Protein AF-A0A7K4HA09-F1 (afdb_monomer_lite)

Sequence (618 aa):
SGEPSKIVGQTLIKTTDENTTASISAIEPFSRKGKTFHKIEFYIGNTENSSSVVGNFEITPNTKLIESVSVGSSILTVDSTLSFPQSGTLVSGNNTISYTGKSINQFFGCTGISDTISTASNIRSDDTYFSYEDGDTSKKVELILLGVIQDLVEENEDFKVDENDIITVKNLGDKIKNRNSNWKEIFANSFIYNTSARYEIVDNNTTKLGSTIDRSSLKIGDKVEILERGSENIVFSNDTTYIQTINESQNSLELGNRPTLDPSKEYDIRRKLNKTKSSGSDFGSSSVLSDILNVYADKDDYAYVASNSLPSEVILDEDDEKIINYRLDIETSIKKVSIASTNNLVDFFEDVYNTIEFNPSIPFLTGDKIYYLPQDEPLVGLQTGNYYVKVTSTNKFKLYTTPSLLNSDSNVTFQVPNSGIGTHTFILNSQIKTDLGIQKLLRKFPLEKNIENGSGTLTIPGTTGMLINGVEINNYKSKDAIYYGPIEKVNILSGGENFDVINPPLVEVSTGAGITAKIQPVISGGFEKVYVDSQDYNIGEITSINISGGNGSGAVIEPVIIEKPREVLFNADEFSNGGGVSETTDQIIFLTDHNFVNGQEVIYSPLGNNPIEIGTVS

Radius of gyration: 42.12 Å; chains: 1; bounding box: 70×139×101 Å

pLDDT: mean 84.69, std 10.48, range [46.38, 97.5]

Foldseek 3Di:
DADPQQCAQWKKAWPVHRQQIFGWHDWDWDDDPRDIDIDTDTDQDDDPPGGRGGDDDDFWDKWFFAAKDAAPDFKTFTPFCVPPDQWAWKDWPPFIWTFNGDFGGMTGRIDRRPHIGHGRTMITHPRWMWTARNNPPVRIHIGGGHDDDDDDDDPDPPPDDDPPDDDDDPDPADDQDCPPPALVNVVQLLFAEFDFDKFWQPDPVQSATPDQDGNNAADAFFFKFKAFPPDPHTQDFPDTKTFHDADRVRNGTDIDRDHDDDPVTTIMMITDGFAAAEDAPLEHGDPHGWFWHDWHDPDLWKIKTWGQQGFGAWDADPVRHTPDDRHDHRHDYFQKDKDADPVQFDPDDPQKGFKGFAPPFHPDAQQFKKFKDAPPDDFAQDDGGIWGWDDPDRGMIGTHPDSLCSVVVPTTMTGADPVGNHMMMITRPVRPHSYDGTPSGTDMDTSDDDPPDDPVDPDDFFWDAADSRGNTDGDPDDPDDDDDDDDPDDDDPDDDDDADPVHGDADWDDDDPDDTDGDDDDDDDDDDDDDDDDDPDDDPDDPDDDDDDDDDDDDDDDDDDDDDDDDFDFFPDDVVVVGQQDPPVRGGHGPDPSPDDPPDDDDDDPVPDDDDDDDDDD

Structure (mmCIF, N/CA/C/O backbone):
data_AF-A0A7K4HA09-F1
#
_entry.id   AF-A0A7K4HA09-F1
#
loop_
_atom_site.group_PDB
_atom_site.id
_atom_site.type_symbol
_atom_site.label_atom_id
_atom_site.label_alt_id
_atom_site.label_comp_id
_atom_site.label_asym_id
_atom_site.label_entity_id
_atom_site.label_seq_id
_atom_site.pdbx_PDB_ins_code
_atom_site.Cartn_x
_atom_site.Cartn_y
_atom_site.Cartn_z
_atom_site.occupancy
_atom_site.B_iso_or_equiv
_atom_site.auth_seq_id
_atom_site.auth_comp_id
_atom_site.auth_asym_id
_atom_site.auth_atom_id
_atom_site.pdbx_PDB_model_num
ATOM 1 N N . SER A 1 1 ? -34.950 -15.894 10.399 1.00 67.25 1 SER A N 1
ATOM 2 C CA . SER A 1 1 ? -33.716 -16.558 9.966 1.00 67.25 1 SER A CA 1
ATOM 3 C C . SER A 1 1 ? -32.566 -15.789 10.562 1.00 67.25 1 SER A C 1
ATOM 5 O O . SER A 1 1 ? -32.578 -14.567 10.444 1.00 67.25 1 SER A O 1
ATOM 7 N N . GLY A 1 2 ? -31.639 -16.467 11.223 1.00 82.69 2 GLY A N 1
ATOM 8 C CA . GLY A 1 2 ? -30.508 -15.867 11.923 1.00 82.69 2 GLY A CA 1
ATOM 9 C C . GLY A 1 2 ? -30.401 -16.239 13.402 1.00 82.69 2 GLY A C 1
ATOM 10 O O . GLY A 1 2 ? -29.603 -15.612 14.085 1.00 82.69 2 GLY A O 1
ATOM 11 N N . GLU A 1 3 ? -31.178 -17.205 13.907 1.00 89.50 3 GLU A N 1
ATOM 12 C CA . GLU A 1 3 ? -31.099 -17.644 15.308 1.00 89.50 3 GLU A CA 1
ATOM 13 C C . GLU A 1 3 ? -29.914 -18.604 15.522 1.00 89.50 3 GLU A C 1
ATOM 15 O O . GLU A 1 3 ? -29.981 -19.757 15.080 1.00 89.50 3 GLU A O 1
ATOM 20 N N . PRO A 1 4 ? -28.836 -18.198 16.227 1.00 89.00 4 PRO A N 1
ATOM 21 C CA . PRO A 1 4 ? -27.639 -19.031 16.357 1.00 89.00 4 PRO A CA 1
ATOM 22 C C . PRO A 1 4 ? -27.871 -20.295 17.188 1.00 89.00 4 PRO A C 1
ATOM 24 O O . PRO A 1 4 ? -27.165 -21.274 17.024 1.00 89.00 4 PRO A O 1
ATOM 27 N N . SER A 1 5 ? -28.865 -20.335 18.074 1.00 90.75 5 SER A N 1
ATOM 28 C CA . SER A 1 5 ? -29.154 -21.540 18.867 1.00 90.75 5 SER A CA 1
ATOM 29 C C . SER A 1 5 ? -29.740 -22.691 18.038 1.00 90.75 5 SER A C 1
ATOM 31 O O . SER A 1 5 ? -29.653 -23.844 18.453 1.00 90.75 5 SER A O 1
ATOM 33 N N . LYS A 1 6 ? -30.309 -22.403 16.860 1.00 94.19 6 LYS A N 1
ATOM 34 C CA . LYS A 1 6 ? -30.987 -23.389 15.999 1.00 94.19 6 LYS A CA 1
ATOM 35 C C . LYS A 1 6 ? -30.081 -24.090 14.994 1.00 94.19 6 LYS A C 1
ATOM 37 O O . LYS A 1 6 ? -30.544 -24.936 14.237 1.00 94.19 6 LYS A O 1
ATOM 42 N N . ILE A 1 7 ? -28.802 -23.736 14.957 1.00 94.44 7 ILE A N 1
ATOM 43 C CA . ILE A 1 7 ? -27.813 -24.413 14.105 1.00 94.44 7 ILE A CA 1
ATOM 44 C C . ILE A 1 7 ? -27.017 -25.472 14.886 1.00 94.44 7 ILE A C 1
ATOM 46 O O . ILE A 1 7 ? -26.109 -26.095 14.346 1.00 94.44 7 ILE A O 1
ATOM 50 N N . VAL A 1 8 ? -27.359 -25.712 16.158 1.00 94.69 8 VAL A N 1
ATOM 51 C CA . VAL A 1 8 ? -26.795 -26.818 16.945 1.00 94.69 8 VAL A CA 1
ATOM 52 C C . VAL A 1 8 ? -27.194 -28.156 16.315 1.00 94.69 8 VAL A C 1
ATOM 54 O O . VAL A 1 8 ? -28.345 -28.361 15.934 1.00 94.69 8 VAL A O 1
ATOM 57 N N . GLY A 1 9 ? -26.231 -29.070 16.182 1.00 91.69 9 GLY A N 1
ATOM 58 C CA . GLY A 1 9 ? -26.404 -30.348 15.489 1.00 91.69 9 GLY A CA 1
ATOM 59 C C . GLY A 1 9 ? -26.361 -30.252 13.960 1.00 91.69 9 GLY A C 1
ATOM 60 O O . GLY A 1 9 ? -26.488 -31.279 13.297 1.00 91.69 9 GLY A O 1
ATOM 61 N N . GLN A 1 10 ? -26.178 -29.053 13.398 1.00 94.62 10 GLN A N 1
ATOM 62 C CA . GLN A 1 10 ? -26.082 -28.820 11.955 1.00 94.62 10 GLN A CA 1
ATOM 63 C C . GLN A 1 10 ? -24.623 -28.690 11.505 1.00 94.62 10 GLN A C 1
ATOM 65 O O . GLN A 1 10 ? -23.700 -28.582 12.318 1.00 94.62 10 GLN A O 1
ATOM 70 N N . THR A 1 11 ? -24.411 -28.694 10.190 1.00 94.00 11 THR A N 1
ATOM 71 C CA . THR A 1 11 ? -23.091 -28.486 9.587 1.00 94.00 11 THR A CA 1
ATOM 72 C C . THR A 1 11 ? -22.842 -26.999 9.363 1.00 94.00 11 THR A C 1
ATOM 74 O O . THR A 1 11 ? -23.670 -26.295 8.782 1.00 94.00 11 THR A O 1
ATOM 77 N N . LEU A 1 12 ? -21.693 -26.522 9.826 1.00 94.81 12 LEU A N 1
ATOM 78 C CA . LEU A 1 12 ? -21.117 -25.242 9.451 1.00 94.81 12 LEU A CA 1
ATOM 79 C C . LEU A 1 12 ? -20.324 -25.417 8.157 1.00 94.81 12 LEU A C 1
ATOM 81 O O . LEU A 1 12 ? -19.524 -26.344 8.066 1.00 94.81 12 LEU A O 1
ATOM 85 N N . ILE A 1 13 ? -20.526 -24.529 7.186 1.00 95.06 13 ILE A N 1
ATOM 86 C CA . ILE A 1 13 ? -19.907 -24.586 5.856 1.00 95.06 13 ILE A CA 1
ATOM 87 C C . ILE A 1 13 ? -19.252 -23.234 5.563 1.00 95.06 13 ILE A C 1
ATOM 89 O O . ILE A 1 13 ? -19.845 -22.190 5.849 1.00 95.06 13 ILE A O 1
ATOM 93 N N . LYS A 1 14 ? -18.036 -23.220 5.007 1.00 94.56 14 LYS A N 1
ATOM 94 C CA . LYS A 1 14 ? -17.391 -21.977 4.551 1.00 94.56 14 LYS A CA 1
ATOM 95 C C . LYS A 1 14 ? -18.027 -21.503 3.241 1.00 94.56 14 LYS A C 1
ATOM 97 O O . LYS A 1 14 ? -18.166 -22.268 2.296 1.00 94.56 14 LYS A O 1
ATOM 102 N N . THR A 1 15 ? -18.391 -20.223 3.164 1.00 91.69 15 THR A N 1
ATOM 103 C CA . THR A 1 15 ? -19.094 -19.638 2.006 1.00 91.69 15 THR A CA 1
ATOM 104 C C . THR A 1 15 ? -18.277 -19.713 0.713 1.00 91.69 15 THR A C 1
ATOM 106 O O . THR A 1 15 ? -18.847 -19.872 -0.361 1.00 91.69 15 THR A O 1
ATOM 109 N N . THR A 1 16 ? -16.953 -19.598 0.805 1.00 88.12 16 THR A N 1
ATOM 110 C CA . THR A 1 16 ? -16.033 -19.582 -0.345 1.00 88.12 16 THR A CA 1
ATOM 111 C C . THR A 1 16 ? -15.414 -20.948 -0.661 1.00 88.12 16 THR A C 1
ATOM 113 O O . THR A 1 16 ? -14.780 -21.095 -1.703 1.00 88.12 16 THR A O 1
ATOM 116 N N . ASP A 1 17 ? -15.608 -21.951 0.203 1.00 90.19 17 ASP A N 1
ATOM 117 C CA . ASP A 1 17 ? -15.135 -23.326 0.015 1.00 90.19 17 ASP A CA 1
ATOM 118 C C . ASP A 1 17 ? -16.072 -24.318 0.717 1.00 90.19 17 ASP A C 1
ATOM 120 O O . ASP A 1 17 ? -15.955 -24.573 1.916 1.00 90.19 17 ASP A O 1
ATOM 124 N N . GLU A 1 18 ? -16.982 -24.918 -0.048 1.00 88.94 18 GLU A N 1
ATOM 125 C CA . GLU A 1 18 ? -17.972 -25.862 0.483 1.00 88.94 18 GLU A CA 1
ATOM 126 C C . GLU A 1 18 ? -17.358 -27.171 1.016 1.00 88.94 18 GLU A C 1
ATOM 128 O O . GLU A 1 18 ? -18.055 -27.937 1.680 1.00 88.94 18 GLU A O 1
ATOM 133 N N . ASN A 1 19 ? -16.064 -27.435 0.782 1.00 92.12 19 ASN A N 1
ATOM 134 C CA . ASN A 1 19 ? -15.376 -28.592 1.366 1.00 92.12 19 ASN A CA 1
ATOM 135 C C . ASN A 1 19 ? -14.941 -28.345 2.816 1.00 92.12 19 ASN A C 1
ATOM 137 O O . ASN A 1 19 ? -14.732 -29.304 3.565 1.00 92.12 19 ASN A O 1
ATOM 141 N N . THR A 1 20 ? -14.810 -27.080 3.227 1.00 94.00 20 THR A N 1
ATOM 142 C CA . THR A 1 20 ? -14.505 -26.727 4.614 1.00 94.00 20 THR A CA 1
ATOM 143 C C . THR A 1 20 ? -15.787 -26.798 5.438 1.00 94.00 20 THR A C 1
ATOM 145 O O . THR A 1 20 ? -16.659 -25.927 5.347 1.00 94.00 20 THR A O 1
ATOM 148 N N . THR A 1 21 ? -15.909 -27.859 6.238 1.00 94.19 21 THR A N 1
ATOM 149 C CA . THR A 1 21 ? -17.130 -28.196 6.974 1.00 94.19 21 THR A CA 1
ATOM 150 C C . THR A 1 21 ? -16.849 -28.705 8.384 1.00 94.19 21 THR A C 1
ATOM 152 O O . THR A 1 21 ? -15.809 -29.301 8.655 1.00 94.19 21 THR A O 1
ATOM 155 N N . ALA A 1 22 ? -17.772 -28.447 9.310 1.00 94.00 22 ALA A N 1
ATOM 156 C CA . ALA A 1 22 ? -17.703 -28.958 10.677 1.00 94.00 22 ALA A CA 1
ATOM 157 C C . ALA A 1 22 ? -19.099 -29.149 11.271 1.00 94.00 22 ALA A C 1
ATOM 159 O O . ALA A 1 22 ? -19.976 -28.306 11.089 1.00 94.00 22 ALA A O 1
ATOM 160 N N . SER A 1 23 ? -19.307 -30.227 12.023 1.00 93.38 23 SER A N 1
ATOM 161 C CA . SER A 1 23 ? -20.550 -30.433 12.776 1.00 93.38 23 SER A CA 1
ATOM 162 C C . SER A 1 23 ? -20.550 -29.614 14.068 1.00 93.38 23 SER A C 1
ATOM 164 O O . SER A 1 23 ? -19.616 -29.707 14.865 1.00 93.38 23 SER A O 1
ATOM 166 N N . ILE A 1 24 ? -21.609 -28.839 14.303 1.00 94.19 24 ILE A N 1
ATOM 167 C CA . ILE A 1 24 ? -21.760 -27.983 15.487 1.00 94.19 24 ILE A CA 1
ATOM 168 C C . ILE A 1 24 ? -22.308 -28.813 16.655 1.00 94.19 24 ILE A C 1
ATOM 170 O O . ILE A 1 24 ? -23.424 -29.327 16.574 1.00 94.19 24 ILE A O 1
ATOM 174 N N . SER A 1 25 ? -21.562 -28.921 17.758 1.00 93.44 25 SER A N 1
ATOM 175 C CA . SER A 1 25 ? -22.002 -29.637 18.967 1.00 93.44 25 SER A CA 1
ATOM 176 C C . SER A 1 25 ? -22.767 -28.744 19.939 1.00 93.44 25 SER A C 1
ATOM 178 O O . SER A 1 25 ? -23.769 -29.176 20.507 1.00 93.44 25 SER A O 1
ATOM 180 N N . ALA A 1 26 ? -22.305 -27.510 20.136 1.00 93.69 26 ALA A N 1
ATOM 181 C CA . ALA A 1 26 ? -22.894 -26.568 21.076 1.00 93.69 26 ALA A CA 1
ATOM 182 C C . ALA A 1 26 ? -22.633 -25.122 20.654 1.00 93.69 26 ALA A C 1
ATOM 184 O O . ALA A 1 26 ? -21.658 -24.815 19.963 1.00 93.69 26 ALA A O 1
ATOM 185 N N . ILE A 1 27 ? -23.525 -24.231 21.088 1.00 93.56 27 ILE A N 1
ATOM 186 C CA . ILE A 1 27 ? -23.383 -22.787 20.927 1.00 93.56 27 ILE A CA 1
ATOM 187 C C . ILE A 1 27 ? -23.669 -22.120 22.264 1.00 93.56 27 ILE A C 1
ATOM 189 O O . ILE A 1 27 ? -24.773 -22.227 22.797 1.00 93.56 27 ILE A O 1
ATOM 193 N N . GLU A 1 28 ? -22.677 -21.401 22.778 1.00 93.00 28 GLU A N 1
ATOM 194 C CA . GLU A 1 28 ? -22.757 -20.710 24.061 1.00 93.00 28 GLU A CA 1
ATOM 195 C C . GLU A 1 28 ? -22.722 -19.190 23.848 1.00 93.00 28 GLU A C 1
ATOM 197 O O . GLU A 1 28 ? -21.713 -18.653 23.371 1.00 93.00 28 GLU A O 1
ATOM 202 N N . PRO A 1 29 ? -23.803 -18.459 24.175 1.00 91.94 29 PRO A N 1
ATOM 203 C CA . PRO A 1 29 ? -23.793 -17.009 24.115 1.00 91.94 29 PRO A CA 1
ATOM 204 C C . PRO A 1 29 ? -23.042 -16.427 25.315 1.00 91.94 29 PRO A C 1
ATOM 206 O O . PRO A 1 29 ? -23.261 -16.814 26.462 1.00 91.94 29 PRO A O 1
ATOM 209 N N . PHE A 1 30 ? -22.215 -15.417 25.072 1.00 89.06 30 PHE A N 1
ATOM 210 C CA . PHE A 1 30 ? -21.625 -14.594 26.123 1.00 89.06 30 PHE A CA 1
ATOM 211 C C . PHE A 1 30 ? -21.695 -13.117 25.744 1.00 89.06 30 PHE A C 1
ATOM 213 O O . PHE A 1 30 ? -21.687 -12.750 24.572 1.00 89.06 30 PHE A O 1
ATOM 220 N N . SER A 1 31 ? -21.777 -12.238 26.741 1.00 88.25 31 SER A N 1
ATOM 221 C CA . SER A 1 31 ? -21.888 -10.796 26.517 1.00 88.25 31 SER A CA 1
ATOM 222 C C . SER A 1 31 ? -20.637 -10.065 26.978 1.00 88.25 31 SER A C 1
ATOM 224 O O . SER A 1 31 ? -20.155 -10.268 28.089 1.00 88.25 31 SER A O 1
ATOM 226 N N . ARG A 1 32 ? -20.124 -9.159 26.143 1.00 81.75 32 ARG A N 1
ATOM 227 C CA . ARG A 1 32 ? -18.988 -8.295 26.476 1.00 81.75 32 ARG A CA 1
ATOM 228 C C . ARG A 1 32 ? -19.240 -6.879 25.973 1.00 81.75 32 ARG A C 1
ATOM 230 O O . ARG A 1 32 ? -19.510 -6.677 24.793 1.00 81.75 32 ARG A O 1
ATOM 237 N N . LYS A 1 33 ? -19.136 -5.889 26.871 1.00 81.69 33 LYS A N 1
ATOM 238 C CA . LYS A 1 33 ? -19.369 -4.457 26.575 1.00 81.69 33 LYS A CA 1
ATOM 239 C C . LYS A 1 33 ? -20.692 -4.201 25.824 1.00 81.69 33 LYS A C 1
ATOM 241 O O . LYS A 1 33 ? -20.720 -3.464 24.844 1.00 81.69 33 LYS A O 1
ATOM 246 N N . GLY A 1 34 ? -21.772 -4.860 26.251 1.00 84.94 34 GLY A N 1
ATOM 247 C CA . GLY A 1 34 ? -23.102 -4.707 25.646 1.00 84.94 34 GLY A CA 1
ATOM 248 C C . GLY A 1 34 ? -23.282 -5.368 24.273 1.00 84.94 34 GLY A C 1
ATOM 249 O O . GLY A 1 34 ? -24.315 -5.163 23.645 1.00 84.94 34 GLY A O 1
ATOM 250 N N . LYS A 1 35 ? -22.309 -6.157 23.795 1.00 87.12 35 LYS A N 1
ATOM 251 C CA . LYS A 1 35 ? -22.435 -6.984 22.586 1.00 87.12 35 LYS A CA 1
ATOM 252 C C . LYS A 1 35 ? -22.493 -8.458 22.955 1.00 87.12 35 LYS A C 1
ATOM 254 O O . LYS A 1 35 ? -21.737 -8.895 23.822 1.00 87.12 35 LYS A O 1
ATOM 259 N N . THR A 1 36 ? -23.350 -9.204 22.267 1.00 90.69 36 THR A N 1
ATOM 260 C CA . THR A 1 36 ? -23.454 -10.660 22.409 1.00 90.69 36 THR A CA 1
ATOM 261 C C . THR A 1 36 ? -22.567 -11.332 21.371 1.00 90.69 36 THR A C 1
ATOM 263 O O . THR A 1 36 ? -22.604 -10.986 20.191 1.00 90.69 36 THR A O 1
ATOM 266 N N . PHE A 1 37 ? -21.771 -12.284 21.826 1.00 91.38 37 PHE A N 1
ATOM 267 C CA . PHE A 1 37 ? -20.904 -13.141 21.038 1.00 91.38 37 PHE A CA 1
ATOM 268 C C . PHE A 1 37 ? -21.308 -14.593 21.282 1.00 91.38 37 PHE A C 1
ATOM 270 O O . PHE A 1 37 ? -21.946 -14.898 22.287 1.00 91.38 37 PHE A O 1
ATOM 277 N N . HIS A 1 38 ? -20.928 -15.482 20.371 1.00 92.19 38 HIS A N 1
ATOM 278 C CA . HIS A 1 38 ? -21.256 -16.899 20.458 1.00 92.19 38 HIS A CA 1
ATOM 279 C C . HIS A 1 38 ? -19.973 -17.710 20.338 1.00 92.19 38 HIS A C 1
ATOM 281 O O . HIS A 1 38 ? -19.227 -17.545 19.373 1.00 92.19 38 HIS A O 1
ATOM 287 N N . LYS A 1 39 ? -19.711 -18.567 21.324 1.00 91.75 39 LYS A N 1
ATOM 288 C CA . LYS A 1 39 ? -18.691 -19.608 21.229 1.00 91.75 39 LYS A CA 1
ATOM 289 C C . LYS A 1 39 ? -19.332 -20.805 20.536 1.00 91.75 39 LYS A C 1
ATOM 291 O O . LYS A 1 39 ? -20.371 -21.280 20.986 1.00 91.75 39 LYS A O 1
ATOM 296 N N . ILE A 1 40 ? -18.741 -21.241 19.429 1.00 90.88 40 ILE A N 1
ATOM 297 C CA . ILE A 1 40 ? -19.197 -22.407 18.671 1.00 90.88 40 ILE A CA 1
ATOM 298 C C . ILE A 1 40 ? -18.254 -23.554 19.001 1.00 90.88 40 ILE A C 1
ATOM 300 O O . ILE A 1 40 ? -17.040 -23.418 18.860 1.00 90.88 40 ILE A O 1
ATOM 304 N N . GLU A 1 41 ? -18.817 -24.666 19.447 1.00 91.19 41 GLU A N 1
ATOM 305 C CA . GLU A 1 41 ? -18.073 -25.893 19.686 1.00 91.19 41 GLU A CA 1
ATOM 306 C C . GLU A 1 41 ? -18.299 -26.853 18.523 1.00 91.19 41 GLU A C 1
ATOM 308 O O . GLU A 1 41 ? -19.426 -27.032 18.048 1.00 91.19 41 GLU A O 1
ATOM 313 N N . PHE A 1 42 ? -17.209 -27.449 18.045 1.00 91.31 42 PHE A N 1
ATOM 314 C CA . PHE A 1 42 ? -17.268 -28.459 17.002 1.00 91.31 42 PHE A CA 1
ATOM 315 C C . PHE A 1 42 ? -17.243 -29.848 17.613 1.00 91.31 42 PHE A C 1
ATOM 317 O O . PHE A 1 42 ? -16.450 -30.156 18.504 1.00 91.31 42 PHE A O 1
ATOM 324 N N . TYR A 1 43 ? -18.091 -30.711 17.074 1.00 89.12 43 TYR A N 1
ATOM 325 C CA . TYR A 1 43 ? -17.960 -32.136 17.279 1.00 89.12 43 TYR A CA 1
ATOM 326 C C . TYR A 1 43 ? -16.760 -32.627 16.463 1.00 89.12 43 TYR A C 1
ATOM 328 O O . TYR A 1 43 ? -16.650 -32.303 15.279 1.00 89.12 43 TYR A O 1
ATOM 336 N N . ILE A 1 44 ? -15.858 -33.383 17.091 1.00 83.94 44 ILE A N 1
ATOM 337 C CA . ILE A 1 44 ? -14.657 -33.923 16.432 1.00 83.94 44 ILE A CA 1
ATOM 338 C C . ILE A 1 44 ? -14.858 -35.397 16.050 1.00 83.94 44 ILE A C 1
ATOM 340 O O . ILE A 1 44 ? -14.256 -35.846 15.092 1.00 83.94 44 ILE A O 1
ATOM 344 N N . GLY A 1 45 ? -15.751 -36.141 16.706 1.00 79.62 45 GLY A N 1
ATOM 345 C CA . GLY A 1 45 ? -15.963 -37.569 16.445 1.00 79.62 45 GLY A CA 1
ATOM 346 C C . GLY A 1 45 ? -15.748 -38.433 17.687 1.00 79.62 45 GLY A C 1
ATOM 347 O O . GLY A 1 45 ? -15.240 -37.969 18.703 1.00 79.62 45 GLY A O 1
ATOM 348 N N . ASN A 1 46 ? -16.149 -39.706 17.608 1.00 76.81 46 ASN A N 1
ATOM 349 C CA . ASN A 1 46 ? -16.026 -40.674 18.712 1.00 76.81 46 ASN A CA 1
ATOM 350 C C . ASN A 1 46 ? -14.763 -41.551 18.624 1.00 76.81 46 ASN A C 1
ATOM 352 O O . ASN A 1 46 ? -14.555 -42.406 19.483 1.00 76.81 46 ASN A O 1
ATOM 356 N N . THR A 1 47 ? -13.952 -41.400 17.573 1.00 71.62 47 THR A N 1
ATOM 357 C CA . THR A 1 47 ? -12.768 -42.232 17.319 1.00 71.62 47 THR A CA 1
ATOM 358 C C . THR A 1 47 ? -11.588 -41.376 16.883 1.00 71.62 47 THR A C 1
ATOM 360 O O . THR A 1 47 ? -11.771 -40.440 16.112 1.00 71.62 47 THR A O 1
ATOM 363 N N . GLU A 1 48 ? -10.376 -41.743 17.304 1.00 63.94 48 GLU A N 1
ATOM 364 C CA . GLU A 1 48 ? -9.145 -40.965 17.070 1.00 63.94 48 GLU A CA 1
ATOM 365 C C . GLU A 1 48 ? -8.787 -40.760 15.584 1.00 63.94 48 GLU A C 1
ATOM 367 O O . GLU A 1 48 ? -8.024 -39.859 15.256 1.00 63.94 48 GLU A O 1
ATOM 372 N N . ASN A 1 49 ? -9.374 -41.549 14.674 1.00 65.06 49 ASN A N 1
ATOM 373 C CA . ASN A 1 49 ? -9.038 -41.553 13.245 1.00 65.06 49 ASN A CA 1
ATOM 374 C C . ASN A 1 49 ? -10.091 -40.900 12.330 1.00 65.06 49 ASN A C 1
ATOM 376 O O . ASN A 1 49 ? -9.955 -40.971 11.110 1.00 65.06 49 ASN A O 1
ATOM 380 N N . SER A 1 50 ? -11.150 -40.291 12.872 1.00 65.25 50 SER A N 1
ATOM 381 C CA . SER A 1 50 ? -12.173 -39.617 12.060 1.00 65.25 50 SER A CA 1
ATOM 382 C C . SER A 1 50 ? -12.555 -38.281 12.686 1.00 65.25 50 SER A C 1
ATOM 384 O O . SER A 1 50 ? -13.289 -38.258 13.673 1.00 65.25 50 SER A O 1
ATOM 386 N N . SER A 1 51 ? -12.069 -37.188 12.095 1.00 78.56 51 SER A N 1
ATOM 387 C CA . SER A 1 51 ? -12.500 -35.832 12.434 1.00 78.56 51 SER A CA 1
ATOM 388 C C . SER A 1 51 ? -13.741 -35.464 11.622 1.00 78.56 51 SER A C 1
ATOM 390 O O . SER A 1 51 ? -13.718 -35.567 10.397 1.00 78.56 51 SER A O 1
ATOM 392 N N . SER A 1 52 ? -14.810 -34.999 12.270 1.00 80.94 52 SER A N 1
ATOM 393 C CA . SER A 1 52 ? -15.929 -34.333 11.576 1.00 80.94 52 SER A CA 1
ATOM 394 C C . SER A 1 52 ? -15.635 -32.882 11.190 1.00 80.94 52 SER A C 1
ATOM 396 O O . SER A 1 52 ? -16.469 -32.244 10.555 1.00 80.94 52 SER A O 1
ATOM 398 N N . VAL A 1 53 ? -14.465 -32.362 11.564 1.00 89.19 53 VAL A N 1
ATOM 399 C CA . VAL A 1 53 ? -13.931 -31.091 11.068 1.00 89.19 53 VAL A CA 1
ATOM 400 C C . VAL A 1 53 ? -13.056 -31.385 9.853 1.00 89.19 53 VAL A C 1
ATOM 402 O O . VAL A 1 53 ? -12.058 -32.101 9.969 1.00 89.19 53 VAL A O 1
ATOM 405 N N . VAL A 1 54 ? -13.438 -30.830 8.706 1.00 90.62 54 VAL A N 1
ATOM 406 C CA . VAL A 1 54 ? -12.751 -30.941 7.416 1.00 90.62 54 VAL A CA 1
ATOM 407 C C . VAL A 1 54 ? -12.390 -29.536 6.939 1.00 90.62 54 VAL A C 1
ATOM 409 O O . VAL A 1 54 ? -13.229 -28.639 6.962 1.00 90.62 54 VAL A O 1
ATOM 412 N N . GLY A 1 55 ? -11.148 -29.340 6.493 1.00 89.06 55 GLY A N 1
ATOM 413 C CA . GLY A 1 55 ? -10.643 -28.035 6.056 1.00 89.06 55 GLY A CA 1
ATOM 414 C C . GLY A 1 55 ? -10.171 -27.134 7.203 1.00 89.06 55 GLY A C 1
ATOM 415 O O . GLY A 1 55 ? -10.078 -27.560 8.355 1.00 89.06 55 GLY A O 1
ATOM 416 N N . ASN A 1 56 ? -9.845 -25.882 6.868 1.00 88.69 56 ASN A N 1
ATOM 417 C CA . ASN A 1 56 ? -9.292 -24.902 7.805 1.00 88.69 56 ASN A CA 1
ATOM 418 C C . ASN A 1 56 ? -10.291 -23.770 8.058 1.00 88.69 56 ASN A C 1
ATOM 420 O O . ASN A 1 56 ? -10.622 -22.993 7.159 1.00 88.69 56 ASN A O 1
ATOM 424 N N . PHE A 1 57 ? -10.731 -23.654 9.310 1.00 89.62 57 PHE A N 1
ATOM 425 C CA . PHE A 1 57 ? -11.549 -22.541 9.772 1.00 89.62 57 PHE A CA 1
ATOM 426 C C . PHE A 1 57 ? -10.646 -21.375 10.162 1.00 89.62 57 PHE A C 1
ATOM 428 O O . PHE A 1 57 ? -9.918 -21.425 11.150 1.00 89.62 57 PHE A O 1
ATOM 435 N N . GLU A 1 58 ? -10.704 -20.316 9.369 1.00 89.75 58 GLU A N 1
ATOM 436 C CA . GLU A 1 58 ? -9.934 -19.095 9.559 1.00 89.75 58 GLU A CA 1
ATOM 437 C C . GLU A 1 58 ? -10.833 -17.959 10.047 1.00 89.75 58 GLU A C 1
ATOM 439 O O . GLU A 1 58 ? -12.034 -17.910 9.753 1.00 89.75 58 GLU A O 1
ATOM 444 N N . ILE A 1 59 ? -10.237 -17.025 10.789 1.00 91.19 59 ILE A N 1
ATOM 445 C CA . ILE A 1 59 ? -10.918 -15.798 11.201 1.00 91.19 59 ILE A CA 1
ATOM 446 C C . ILE A 1 59 ? -11.387 -15.040 9.960 1.00 91.19 59 ILE A C 1
ATOM 448 O O . ILE A 1 59 ? -10.646 -14.932 8.989 1.00 91.19 59 ILE A O 1
ATOM 452 N N . THR A 1 60 ? -12.588 -14.471 10.000 1.00 94.00 60 THR A N 1
ATOM 453 C CA . THR A 1 60 ? -13.049 -13.556 8.958 1.00 94.00 60 THR A CA 1
ATOM 454 C C . THR A 1 60 ? -12.322 -12.224 9.156 1.00 94.00 60 THR A C 1
ATOM 456 O O . THR A 1 60 ? -12.573 -11.550 10.165 1.00 94.00 60 THR A O 1
ATOM 459 N N . PRO A 1 61 ? -11.433 -11.801 8.233 1.00 94.00 61 PRO A N 1
ATOM 460 C CA . PRO A 1 61 ? -10.730 -10.532 8.362 1.00 94.00 61 PRO A CA 1
ATOM 461 C C . PRO A 1 61 ? -11.724 -9.382 8.492 1.00 94.00 61 PRO A C 1
ATOM 463 O O . PRO A 1 61 ? -12.665 -9.263 7.706 1.00 94.00 61 PRO A O 1
ATOM 466 N N . ASN A 1 62 ? -11.526 -8.541 9.502 1.00 93.75 62 ASN A N 1
ATOM 467 C CA . ASN A 1 62 ? -12.399 -7.416 9.800 1.00 93.75 62 ASN A CA 1
ATOM 468 C C . ASN A 1 62 ? -11.568 -6.236 10.303 1.00 93.75 62 ASN A C 1
ATOM 470 O O . ASN A 1 62 ? -10.657 -6.401 11.112 1.00 93.75 62 ASN A O 1
ATOM 474 N N . THR A 1 63 ? -11.897 -5.044 9.829 1.00 95.38 63 THR A N 1
ATOM 475 C CA . THR A 1 63 ? -11.222 -3.792 10.167 1.00 95.38 63 THR A CA 1
ATOM 476 C C . THR A 1 63 ? -12.237 -2.657 10.245 1.00 95.38 63 THR A C 1
ATOM 478 O O . THR A 1 63 ? -13.415 -2.832 9.922 1.00 95.38 63 THR A O 1
ATOM 481 N N . LYS A 1 64 ? -11.810 -1.487 10.714 1.00 94.88 64 LYS A N 1
ATOM 482 C CA . LYS A 1 64 ? -12.667 -0.304 10.821 1.00 94.88 64 LYS A CA 1
ATOM 483 C C . LYS A 1 64 ? -12.252 0.752 9.822 1.00 94.88 64 LYS A C 1
ATOM 485 O O . LYS A 1 64 ? -11.066 0.965 9.599 1.00 94.88 64 LYS A O 1
ATOM 490 N N . LEU A 1 65 ? -13.245 1.418 9.246 1.00 95.81 65 LEU A N 1
ATOM 491 C CA . LEU A 1 65 ? -13.031 2.576 8.393 1.00 95.81 65 LEU A CA 1
ATOM 492 C C . LEU A 1 65 ? -12.654 3.804 9.240 1.00 95.81 65 LEU A C 1
ATOM 494 O O . LEU A 1 65 ? -13.373 4.130 10.186 1.00 95.81 65 LEU A O 1
ATOM 498 N N . ILE A 1 66 ? -11.564 4.490 8.888 1.00 93.38 66 ILE A N 1
ATOM 499 C CA . ILE A 1 66 ? -11.075 5.676 9.620 1.00 93.38 66 ILE A CA 1
ATOM 500 C C . ILE A 1 66 ? -11.714 6.970 9.097 1.00 93.38 66 ILE A C 1
ATOM 502 O O . ILE A 1 66 ? -11.999 7.880 9.870 1.00 93.38 66 ILE A O 1
ATOM 506 N N . GLU A 1 67 ? -11.953 7.057 7.790 1.00 91.06 67 GLU A N 1
ATOM 507 C CA . GLU A 1 67 ? -12.537 8.231 7.133 1.00 91.06 67 GLU A CA 1
ATOM 508 C C . GLU A 1 67 ? -13.757 7.806 6.317 1.00 91.06 67 GLU A C 1
ATOM 510 O O . GLU A 1 67 ? -13.711 6.774 5.652 1.00 91.06 67 GLU A O 1
ATOM 515 N N . SER A 1 68 ? -14.835 8.594 6.323 1.00 91.75 68 SER A N 1
ATOM 516 C CA . SER A 1 68 ? -16.020 8.302 5.511 1.00 91.75 68 SER A CA 1
ATOM 517 C C . SER A 1 68 ? -15.682 8.232 4.021 1.00 91.75 68 SER A C 1
ATOM 519 O O . SER A 1 68 ? -14.945 9.079 3.512 1.00 91.75 68 SER A O 1
ATOM 521 N N . VAL A 1 69 ? -16.278 7.279 3.309 1.00 92.25 69 VAL A N 1
ATOM 522 C CA . VAL A 1 69 ? -16.007 7.035 1.888 1.00 92.25 69 VAL A CA 1
ATOM 523 C C . VAL A 1 69 ? -17.264 7.277 1.063 1.00 92.25 69 VAL A C 1
ATOM 525 O O . VAL A 1 69 ? -18.328 6.743 1.370 1.00 92.25 69 VAL A O 1
ATOM 528 N N . SER A 1 70 ? -17.133 8.086 0.010 1.00 92.81 70 SER A N 1
ATOM 529 C CA . SER A 1 70 ? -18.222 8.393 -0.926 1.00 92.81 70 SER A CA 1
ATOM 530 C C . SER A 1 70 ? -18.338 7.339 -2.032 1.00 92.81 70 SER A C 1
ATOM 532 O O . SER A 1 70 ? -17.377 6.623 -2.330 1.00 92.81 70 SER A O 1
ATOM 534 N N . VAL A 1 71 ? -19.504 7.282 -2.674 1.00 93.56 71 VAL A N 1
ATOM 535 C CA . VAL A 1 71 ? -19.779 6.449 -3.857 1.00 93.56 71 VAL A CA 1
ATOM 536 C C . VAL A 1 71 ? -18.708 6.650 -4.935 1.00 93.56 71 VAL A C 1
ATOM 538 O O . VAL A 1 71 ? -18.288 7.775 -5.201 1.00 93.56 71 VAL A O 1
ATOM 541 N N . GLY A 1 72 ? -18.256 5.552 -5.545 1.00 88.38 72 GLY A N 1
ATOM 542 C CA . GLY A 1 72 ? -17.240 5.572 -6.607 1.00 88.38 72 GLY A CA 1
ATOM 543 C C . GLY A 1 72 ? -15.788 5.776 -6.151 1.00 88.38 72 GLY A C 1
ATOM 544 O O . GLY A 1 72 ? -14.899 5.842 -6.998 1.00 88.38 72 GLY A O 1
ATOM 545 N N . SER A 1 73 ? -15.514 5.859 -4.845 1.00 90.06 73 SER A N 1
ATOM 546 C CA . SER A 1 73 ? -14.136 5.990 -4.351 1.00 90.06 73 SER A CA 1
ATOM 547 C C . SER A 1 73 ? -13.293 4.748 -4.653 1.00 90.06 73 SER A C 1
ATOM 549 O O . SER A 1 73 ? -13.734 3.620 -4.451 1.00 90.06 73 SER A O 1
ATOM 551 N N . SER A 1 74 ? -12.037 4.956 -5.050 1.00 89.81 74 SER A N 1
ATOM 552 C CA . SER A 1 74 ? -11.095 3.875 -5.377 1.00 89.81 74 SER A CA 1
ATOM 553 C C . SER A 1 74 ? -10.149 3.483 -4.236 1.00 89.81 74 SER A C 1
ATOM 555 O O . SER A 1 74 ? -9.348 2.557 -4.396 1.00 89.81 74 SER A O 1
ATOM 557 N N . ILE A 1 75 ? -10.215 4.177 -3.095 1.00 91.50 75 ILE A N 1
ATOM 558 C CA . ILE A 1 75 ? -9.341 3.968 -1.935 1.00 91.50 75 ILE A CA 1
ATOM 559 C C . ILE A 1 75 ? -10.177 3.984 -0.653 1.00 91.50 75 ILE A C 1
ATOM 561 O O . ILE A 1 75 ? -11.006 4.874 -0.465 1.00 91.50 75 ILE A O 1
ATOM 565 N N . LEU A 1 76 ? -9.934 3.016 0.235 1.00 94.44 76 LEU A N 1
ATOM 566 C CA . LEU A 1 76 ? -10.512 2.960 1.583 1.00 94.44 76 LEU A CA 1
ATOM 567 C C . LEU A 1 76 ? -9.386 3.039 2.611 1.00 94.44 76 LEU A C 1
ATOM 569 O O . LEU A 1 76 ? -8.473 2.216 2.570 1.00 94.44 76 LEU A O 1
ATOM 573 N N . THR A 1 77 ? -9.484 3.972 3.557 1.00 95.06 77 THR A N 1
ATOM 574 C CA . THR A 1 77 ? -8.542 4.101 4.679 1.00 95.06 77 THR A CA 1
ATOM 575 C C . THR A 1 77 ? -9.102 3.414 5.922 1.00 95.06 77 THR A C 1
ATOM 577 O O . THR A 1 77 ? -10.196 3.747 6.383 1.00 95.06 77 THR A O 1
ATOM 580 N N . VAL A 1 78 ? -8.357 2.453 6.465 1.00 95.56 78 VAL A N 1
ATOM 581 C CA . VAL A 1 78 ? -8.802 1.557 7.542 1.00 95.56 78 VAL A CA 1
ATOM 582 C C . VAL A 1 78 ? -7.740 1.408 8.630 1.00 95.56 78 VAL A C 1
ATOM 584 O O . VAL A 1 78 ? -6.577 1.711 8.392 1.00 95.56 78 VAL A O 1
ATOM 587 N N . ASP A 1 79 ? -8.114 0.894 9.802 1.00 92.81 79 ASP A N 1
ATOM 588 C CA . ASP A 1 79 ? -7.177 0.673 10.920 1.00 92.81 79 ASP A CA 1
ATOM 589 C C . ASP A 1 79 ? -5.999 -0.233 10.535 1.00 92.81 79 ASP A C 1
ATOM 591 O O . ASP A 1 79 ? -4.838 0.064 10.812 1.00 92.81 79 ASP A O 1
ATOM 595 N N . SER A 1 80 ? -6.300 -1.359 9.891 1.00 91.69 80 SER A N 1
ATOM 596 C CA . SER A 1 80 ? -5.303 -2.322 9.425 1.00 91.69 80 SER A CA 1
ATOM 597 C C . SER A 1 80 ? -5.852 -3.182 8.295 1.00 91.69 80 SER A C 1
ATOM 599 O O . SER A 1 80 ? -7.044 -3.491 8.259 1.00 91.69 80 SER A O 1
ATOM 601 N N . THR A 1 81 ? -4.975 -3.610 7.392 1.00 94.00 81 THR A N 1
ATOM 602 C CA . THR A 1 81 ? -5.276 -4.584 6.335 1.00 94.00 81 THR A CA 1
ATOM 603 C C . THR A 1 81 ? -4.472 -5.882 6.488 1.00 94.00 81 THR A C 1
ATOM 605 O O . THR A 1 81 ? -4.449 -6.701 5.569 1.00 94.00 81 THR A O 1
ATOM 608 N N . LEU A 1 82 ? -3.737 -6.061 7.593 1.00 90.00 82 LEU A N 1
ATOM 609 C CA . LEU A 1 82 ? -2.749 -7.142 7.728 1.00 90.00 82 LEU A CA 1
ATOM 610 C C . LEU A 1 82 ? -3.355 -8.537 7.530 1.00 90.00 82 LEU A C 1
ATOM 612 O O . LEU A 1 82 ? -2.739 -9.360 6.864 1.00 90.00 82 LEU A O 1
ATOM 616 N N . SER A 1 83 ? -4.570 -8.767 8.030 1.00 89.06 83 SER A N 1
ATOM 617 C CA . SER A 1 83 ? -5.276 -10.051 7.916 1.00 89.06 83 SER A CA 1
ATOM 618 C C . SER A 1 83 ? -5.988 -10.267 6.576 1.00 89.06 83 SER A C 1
ATOM 620 O O . SER A 1 83 ? -6.634 -11.290 6.402 1.00 89.06 83 SER A O 1
ATOM 622 N N . PHE A 1 84 ? -5.924 -9.313 5.647 1.00 93.56 84 PHE A N 1
ATOM 623 C CA . PHE A 1 84 ? -6.589 -9.415 4.347 1.00 93.56 84 PHE A CA 1
ATOM 624 C C . PHE A 1 84 ? -5.621 -9.940 3.272 1.00 93.56 84 PHE A C 1
ATOM 626 O O . PHE A 1 84 ? -4.413 -9.705 3.368 1.00 93.56 84 PHE A O 1
ATOM 633 N N . PRO A 1 85 ? -6.111 -10.600 2.210 1.00 92.62 85 PRO A N 1
ATOM 634 C CA . PRO A 1 85 ? -5.285 -10.954 1.056 1.00 92.62 85 PRO A CA 1
ATOM 635 C C . PRO A 1 85 ? -4.887 -9.711 0.244 1.00 92.62 85 PRO A C 1
ATOM 637 O O . PRO A 1 85 ? -5.460 -8.632 0.411 1.00 92.62 85 PRO A O 1
ATOM 640 N N . GLN A 1 86 ? -3.901 -9.836 -0.654 1.00 92.31 86 GLN A N 1
ATOM 641 C CA . GLN A 1 86 ? -3.393 -8.707 -1.454 1.00 92.31 86 GLN A CA 1
ATOM 642 C C . GLN A 1 86 ? -4.463 -8.073 -2.362 1.00 92.31 86 GLN A C 1
ATOM 644 O O . GLN A 1 86 ? -4.421 -6.865 -2.592 1.00 92.31 86 GLN A O 1
ATOM 649 N N . SER A 1 87 ? -5.422 -8.871 -2.822 1.00 95.31 87 SER A N 1
ATOM 650 C CA . SER A 1 87 ? -6.620 -8.485 -3.573 1.00 95.31 87 SER A CA 1
ATOM 651 C C . SER A 1 87 ? -7.783 -9.366 -3.122 1.00 95.31 87 SER A C 1
ATOM 653 O O . SER A 1 87 ? -7.544 -10.491 -2.683 1.00 95.31 87 SER A O 1
ATOM 655 N N . GLY A 1 88 ? -9.019 -8.894 -3.257 1.00 94.88 88 GLY A N 1
ATOM 656 C CA . GLY A 1 88 ? -10.191 -9.663 -2.841 1.00 94.88 88 GLY A CA 1
ATOM 657 C C . GLY A 1 88 ? -11.476 -8.846 -2.843 1.00 94.88 88 GLY A C 1
ATOM 658 O O . GLY A 1 88 ? -11.551 -7.786 -3.473 1.00 94.88 88 GLY A O 1
ATOM 659 N N . THR A 1 89 ? -12.467 -9.340 -2.107 1.00 96.00 89 THR A N 1
ATOM 660 C CA . THR A 1 89 ? -13.775 -8.707 -1.935 1.00 96.00 89 THR A CA 1
ATOM 661 C C . THR A 1 89 ? -13.973 -8.309 -0.475 1.00 96.00 89 THR A C 1
ATOM 663 O O . THR A 1 89 ? -13.592 -9.020 0.451 1.00 96.00 89 THR A O 1
ATOM 666 N N . LEU A 1 90 ? -14.553 -7.133 -0.265 1.00 96.88 90 LEU A N 1
ATOM 667 C CA . LEU A 1 90 ? -14.895 -6.583 1.036 1.00 96.88 90 LEU A CA 1
ATOM 668 C C . LEU A 1 90 ? -16.400 -6.350 1.107 1.00 96.88 90 LEU A C 1
ATOM 670 O O . LEU A 1 90 ? -17.042 -6.021 0.112 1.00 96.88 90 LEU A O 1
ATOM 674 N N . VAL A 1 91 ? -16.956 -6.446 2.305 1.00 95.50 91 VAL A N 1
ATOM 675 C CA . VAL A 1 91 ? -18.360 -6.165 2.586 1.00 95.50 91 VAL A CA 1
ATOM 676 C C . VAL A 1 91 ? -18.447 -5.069 3.638 1.00 95.50 91 VAL A C 1
ATOM 678 O O . VAL A 1 91 ? -17.782 -5.133 4.677 1.00 95.50 91 VAL A O 1
ATOM 681 N N . SER A 1 92 ? -19.278 -4.061 3.370 1.00 95.56 92 SER A N 1
ATOM 682 C CA . SER A 1 92 ? -19.586 -2.983 4.314 1.00 95.56 92 SER A CA 1
ATOM 683 C C . SER A 1 92 ? -20.999 -2.451 4.099 1.00 95.56 92 SER A C 1
ATOM 685 O O . SER A 1 92 ? -21.298 -1.821 3.080 1.00 95.56 92 SER A O 1
ATOM 687 N N . GLY A 1 93 ? -21.884 -2.707 5.066 1.00 90.38 93 GLY A N 1
ATOM 688 C CA . GLY A 1 93 ? -23.314 -2.462 4.887 1.00 90.38 93 GLY A CA 1
ATOM 689 C C . GLY A 1 93 ? -23.834 -3.249 3.683 1.00 90.38 93 GLY A C 1
ATOM 690 O O . GLY A 1 93 ? -23.642 -4.461 3.620 1.00 90.38 93 GLY A O 1
ATOM 691 N N . ASN A 1 94 ? -24.434 -2.548 2.722 1.00 90.94 94 ASN A N 1
ATOM 692 C CA . ASN A 1 94 ? -24.931 -3.135 1.474 1.00 90.94 94 ASN A CA 1
ATOM 693 C C . ASN A 1 94 ? -23.880 -3.179 0.354 1.00 90.94 94 ASN A C 1
ATOM 695 O O . ASN A 1 94 ? -24.153 -3.713 -0.717 1.00 90.94 94 ASN A O 1
ATOM 699 N N . ASN A 1 95 ? -22.695 -2.604 0.573 1.00 94.62 95 ASN A N 1
ATOM 700 C CA . ASN A 1 95 ? -21.655 -2.559 -0.445 1.00 94.62 95 ASN A CA 1
ATOM 701 C C . ASN A 1 95 ? -20.902 -3.890 -0.510 1.00 94.62 95 ASN A C 1
ATOM 703 O O . ASN A 1 95 ? -20.438 -4.397 0.517 1.00 94.62 95 ASN A O 1
ATOM 707 N N . THR A 1 96 ? -20.692 -4.379 -1.731 1.00 95.94 96 THR A N 1
ATOM 708 C CA . THR A 1 96 ? -19.748 -5.452 -2.061 1.00 95.94 96 THR A CA 1
ATOM 709 C C . THR A 1 96 ? -18.635 -4.846 -2.903 1.00 95.94 96 THR A C 1
ATOM 711 O O . THR A 1 96 ? -18.865 -4.402 -4.024 1.00 95.94 96 THR A O 1
ATOM 714 N N . ILE A 1 97 ? -17.434 -4.778 -2.334 1.00 97.50 97 ILE A N 1
ATOM 715 C CA . ILE A 1 97 ? -16.345 -3.936 -2.821 1.00 97.50 97 ILE A CA 1
ATOM 716 C C . ILE A 1 97 ? -15.175 -4.815 -3.250 1.00 97.50 97 ILE A C 1
ATOM 718 O O . ILE A 1 97 ? -14.541 -5.438 -2.405 1.00 97.50 97 ILE A O 1
ATOM 722 N N . SER A 1 98 ? -14.828 -4.836 -4.532 1.00 97.12 98 SER A N 1
ATOM 723 C CA . SER A 1 98 ? -13.615 -5.522 -4.999 1.00 97.12 98 SER A CA 1
ATOM 724 C C . SER A 1 98 ? -12.417 -4.580 -4.952 1.00 97.12 98 SER A C 1
ATOM 726 O O . SER A 1 98 ? -12.544 -3.428 -5.361 1.00 97.12 98 SER A O 1
ATOM 728 N N . TYR A 1 99 ? -11.256 -5.057 -4.497 1.00 95.50 99 TYR A N 1
ATOM 729 C CA . TYR A 1 99 ? -10.003 -4.291 -4.438 1.00 95.50 99 TYR A CA 1
ATOM 730 C C . TYR A 1 99 ? -8.837 -5.065 -5.067 1.00 95.50 99 TYR A C 1
ATOM 732 O O . TYR A 1 99 ? -8.774 -6.294 -5.005 1.00 95.50 99 TYR A O 1
ATOM 740 N N . THR A 1 100 ? -7.879 -4.345 -5.655 1.00 93.31 100 THR A N 1
ATOM 741 C CA . THR A 1 100 ? -6.757 -4.934 -6.418 1.00 93.31 100 THR A CA 1
ATOM 742 C C . THR A 1 100 ? -5.411 -4.838 -5.703 1.00 93.31 100 THR A C 1
ATOM 744 O O . THR A 1 100 ? -4.418 -5.414 -6.148 1.00 93.31 100 THR A O 1
ATOM 747 N N . GLY A 1 101 ? -5.349 -4.114 -4.586 1.00 90.44 101 GLY A N 1
ATOM 748 C CA . GLY A 1 101 ? -4.132 -3.969 -3.802 1.00 90.44 101 GLY A CA 1
ATOM 749 C C . GLY A 1 101 ? -4.389 -3.405 -2.413 1.00 90.44 101 GLY A C 1
ATOM 750 O O . GLY A 1 101 ? -5.427 -2.802 -2.156 1.00 90.44 101 GLY A O 1
ATOM 751 N N . LYS A 1 102 ? -3.395 -3.517 -1.530 1.00 92.44 102 LYS A N 1
ATOM 752 C CA . LYS A 1 102 ? -3.413 -2.866 -0.211 1.00 92.44 102 LYS A CA 1
ATOM 753 C C . LYS A 1 102 ? -2.038 -2.364 0.240 1.00 92.44 102 LYS A C 1
ATOM 755 O O . LYS A 1 102 ? -1.019 -2.800 -0.299 1.00 92.44 102 LYS A O 1
ATOM 760 N N . SER A 1 103 ? -2.026 -1.436 1.192 1.00 91.69 103 SER A N 1
ATOM 761 C CA . SER A 1 103 ? -0.919 -1.093 2.107 1.00 91.69 103 SER A CA 1
ATOM 762 C C . SER A 1 103 ? -1.316 -1.579 3.501 1.00 91.69 103 SER A C 1
ATOM 764 O O . SER A 1 103 ? -2.369 -2.191 3.631 1.00 91.69 103 SER A O 1
ATOM 766 N N . ILE A 1 104 ? -0.550 -1.305 4.561 1.00 92.31 104 ILE A N 1
ATOM 767 C CA . ILE A 1 104 ? -0.923 -1.768 5.910 1.00 92.31 104 ILE A CA 1
ATOM 768 C C . ILE A 1 104 ? -2.242 -1.181 6.442 1.00 92.31 104 ILE A C 1
ATOM 770 O O . ILE A 1 104 ? -2.816 -1.770 7.347 1.00 92.31 104 ILE A O 1
ATOM 774 N N . ASN A 1 105 ? -2.730 -0.067 5.886 1.00 93.69 105 ASN A N 1
ATOM 775 C CA . ASN A 1 105 ? -3.901 0.676 6.375 1.00 93.69 105 ASN A CA 1
ATOM 776 C C . ASN A 1 105 ? -4.749 1.321 5.256 1.00 93.69 105 ASN A C 1
ATOM 778 O O . ASN A 1 105 ? -5.603 2.164 5.523 1.00 93.69 105 ASN A O 1
ATOM 782 N N . GLN A 1 106 ? -4.544 0.930 3.993 1.00 93.75 106 GLN A N 1
ATOM 783 C CA . GLN A 1 106 ? -5.410 1.330 2.882 1.00 93.75 106 GLN A CA 1
ATOM 784 C C . GLN A 1 106 ? -5.647 0.178 1.905 1.00 93.75 106 GLN A C 1
ATOM 786 O O . GLN A 1 106 ? -4.725 -0.582 1.598 1.00 93.75 106 GLN A O 1
ATOM 791 N N . PHE A 1 107 ? -6.865 0.092 1.376 1.00 94.81 107 PHE A N 1
ATOM 792 C CA . PHE A 1 107 ? -7.189 -0.698 0.186 1.00 94.81 107 PHE A CA 1
ATOM 793 C C . PHE A 1 107 ? -7.165 0.201 -1.055 1.00 94.81 107 PHE A C 1
ATOM 795 O O . PHE A 1 107 ? -7.551 1.367 -0.976 1.00 94.81 107 PHE A O 1
ATOM 802 N N . PHE A 1 108 ? -6.715 -0.338 -2.189 1.00 91.44 108 PHE A N 1
ATOM 803 C CA . PHE A 1 108 ? -6.543 0.364 -3.463 1.00 91.44 108 PHE A CA 1
ATOM 804 C C . PHE A 1 108 ? -7.290 -0.335 -4.595 1.00 91.44 108 PHE A C 1
ATOM 806 O O . PHE A 1 108 ? -7.440 -1.560 -4.599 1.00 91.44 108 PHE A O 1
ATOM 813 N N . GLY A 1 109 ? -7.683 0.452 -5.598 1.00 90.06 109 GLY A N 1
ATOM 814 C CA . GLY A 1 109 ? -8.414 -0.048 -6.760 1.00 90.06 109 GLY A CA 1
ATOM 815 C C . GLY A 1 109 ? -9.798 -0.566 -6.384 1.00 90.06 109 GLY A C 1
ATOM 816 O O . GLY A 1 109 ? -10.257 -1.546 -6.964 1.00 90.06 109 GLY A O 1
ATOM 817 N N . CYS A 1 110 ? -10.418 0.052 -5.378 1.00 93.50 110 CYS A N 1
ATOM 818 C CA . CYS A 1 110 ? -11.731 -0.334 -4.897 1.00 93.50 110 CYS A CA 1
ATOM 819 C C . CYS A 1 110 ? -12.813 0.006 -5.928 1.00 93.50 110 CYS A C 1
ATOM 821 O O . CYS A 1 110 ? -12.827 1.089 -6.510 1.00 93.50 110 CYS A O 1
ATOM 823 N N . THR A 1 111 ? -13.731 -0.927 -6.143 1.00 95.94 111 THR A N 1
ATOM 824 C CA . THR A 1 111 ? -14.894 -0.796 -7.032 1.00 95.94 111 THR A CA 1
ATOM 825 C C . THR A 1 111 ? -16.110 -1.414 -6.345 1.00 95.94 111 THR A C 1
ATOM 827 O O . THR A 1 111 ? -15.932 -2.223 -5.444 1.00 95.94 111 THR A O 1
ATOM 830 N N . GLY A 1 112 ? -17.338 -1.039 -6.721 1.00 94.31 112 GLY A N 1
ATOM 831 C CA . GLY A 1 112 ? -18.560 -1.593 -6.103 1.00 94.31 112 GLY A CA 1
ATOM 832 C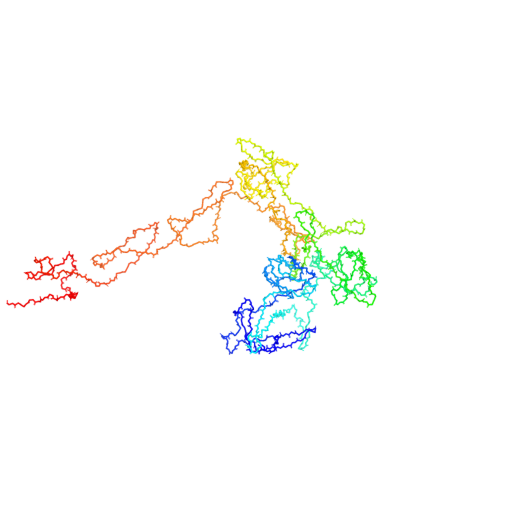 C . GLY A 1 112 ? -19.069 -0.851 -4.858 1.00 94.31 112 GLY A C 1
ATOM 833 O O . GLY A 1 112 ? -19.912 -1.366 -4.129 1.00 94.31 112 GLY A O 1
ATOM 834 N N . ILE A 1 113 ? -18.589 0.373 -4.612 1.00 94.88 113 ILE A N 1
ATOM 835 C CA . ILE A 1 113 ? -19.139 1.261 -3.574 1.00 94.88 113 ILE A CA 1
ATOM 836 C C . ILE A 1 113 ? -20.354 1.990 -4.152 1.00 94.88 113 ILE A C 1
ATOM 838 O O . ILE A 1 113 ? -20.186 2.979 -4.869 1.00 94.88 113 ILE A O 1
ATOM 842 N N . SER A 1 114 ? -21.552 1.486 -3.865 1.00 93.38 114 SER A N 1
ATOM 843 C CA . SER A 1 114 ? -22.839 2.049 -4.290 1.00 93.38 114 SER A CA 1
ATOM 844 C C . SER A 1 114 ? -23.449 3.011 -3.271 1.00 93.38 114 SER A C 1
ATOM 846 O O . SER A 1 114 ? -24.175 3.915 -3.669 1.00 93.38 114 SER A O 1
ATOM 848 N N . ASP A 1 115 ? -23.114 2.854 -1.989 1.00 94.38 115 ASP A N 1
ATOM 849 C CA . ASP A 1 115 ? -23.595 3.680 -0.881 1.00 94.38 115 ASP A CA 1
ATOM 850 C C . ASP A 1 115 ? -22.426 4.267 -0.083 1.00 94.38 115 ASP A C 1
ATOM 852 O O . ASP A 1 115 ? -21.390 3.622 0.101 1.00 94.38 115 ASP A O 1
ATOM 856 N N . THR A 1 116 ? -22.610 5.477 0.453 1.00 94.38 116 THR A N 1
ATOM 857 C CA . THR A 1 116 ? -21.638 6.105 1.360 1.00 94.38 116 THR A CA 1
ATOM 858 C C . THR A 1 116 ? -21.388 5.222 2.580 1.00 94.38 116 THR A C 1
ATOM 860 O O . THR A 1 116 ? -22.323 4.766 3.238 1.00 94.38 116 THR A O 1
ATOM 863 N N . ILE A 1 117 ? -20.116 5.038 2.927 1.00 95.19 117 ILE A N 1
ATOM 864 C CA . ILE A 1 117 ? -19.700 4.276 4.103 1.00 95.19 117 ILE A CA 1
ATOM 865 C C . ILE A 1 117 ? -19.240 5.260 5.176 1.00 95.19 117 ILE A C 1
ATOM 867 O O . ILE A 1 117 ? -18.265 5.988 4.987 1.00 95.19 117 ILE A O 1
ATOM 871 N N . SER A 1 118 ? -19.940 5.295 6.307 1.00 94.50 118 SER A N 1
ATOM 872 C CA . SER A 1 118 ? -19.614 6.185 7.424 1.00 94.50 118 SER A CA 1
ATOM 873 C C . SER A 1 118 ? -18.345 5.745 8.161 1.00 94.50 118 SER A C 1
ATOM 875 O O . SER A 1 118 ? -18.030 4.552 8.218 1.00 94.50 118 SER A O 1
ATOM 877 N N . THR A 1 119 ? -17.649 6.694 8.788 1.00 93.19 119 THR A N 1
ATOM 878 C CA . THR A 1 119 ? -16.533 6.422 9.708 1.00 93.19 119 THR A CA 1
ATOM 879 C C . THR A 1 119 ? -16.923 5.397 10.781 1.00 93.19 119 THR A C 1
ATOM 881 O O . THR A 1 119 ? -18.087 5.301 11.168 1.00 93.19 119 THR A O 1
ATOM 884 N N . ALA A 1 120 ? -15.958 4.600 11.245 1.00 92.88 120 ALA A N 1
ATOM 885 C CA . ALA A 1 120 ? -16.124 3.511 12.211 1.00 92.88 120 ALA A CA 1
ATOM 886 C C . ALA A 1 120 ? -17.003 2.326 11.747 1.00 92.88 120 ALA A C 1
ATOM 888 O O . ALA A 1 120 ? -17.221 1.378 12.519 1.00 92.88 120 ALA A O 1
ATOM 889 N N . SER A 1 121 ? -17.460 2.310 10.489 1.00 95.69 121 SER A N 1
ATOM 890 C CA . SER A 1 121 ? -18.103 1.136 9.879 1.00 95.69 121 SER A CA 1
ATOM 891 C C . SER A 1 121 ? -17.142 -0.055 9.812 1.00 95.69 121 SER A C 1
ATOM 893 O O . SER A 1 121 ? -15.929 0.116 9.684 1.00 95.69 121 SER A O 1
ATOM 895 N N . ASN A 1 122 ? -17.684 -1.271 9.919 1.00 94.75 122 ASN A N 1
ATOM 896 C CA . ASN A 1 122 ? -16.907 -2.496 9.708 1.00 94.75 122 ASN A CA 1
ATOM 897 C C . ASN A 1 122 ? -16.638 -2.686 8.214 1.00 94.75 122 ASN A C 1
ATOM 899 O O . ASN A 1 122 ? -17.577 -2.651 7.423 1.00 94.75 122 ASN A O 1
ATOM 903 N N . ILE A 1 123 ? -15.387 -2.956 7.864 1.00 96.88 123 ILE A N 1
ATOM 904 C CA . ILE A 1 123 ? -14.978 -3.443 6.550 1.00 96.88 123 ILE A CA 1
ATOM 905 C C . ILE A 1 123 ? -14.470 -4.866 6.762 1.00 96.88 123 ILE A C 1
ATOM 907 O O . ILE A 1 123 ? -13.473 -5.064 7.457 1.00 96.88 123 ILE A O 1
ATOM 911 N N . ARG A 1 124 ? -15.157 -5.861 6.204 1.00 95.31 124 ARG A N 1
ATOM 912 C CA . ARG A 1 124 ? -14.815 -7.280 6.395 1.00 95.31 124 ARG A CA 1
ATOM 913 C C . ARG A 1 124 ? -14.615 -8.007 5.075 1.00 95.31 124 ARG A C 1
ATOM 915 O O . ARG A 1 124 ? -15.118 -7.536 4.065 1.00 95.31 124 ARG A O 1
ATOM 922 N N . SER A 1 125 ? -13.942 -9.154 5.095 1.00 94.62 125 SER A N 1
ATOM 923 C CA . SER A 1 125 ? -13.947 -10.090 3.960 1.00 94.62 125 SER A CA 1
ATOM 924 C C . SER A 1 125 ? -15.352 -10.674 3.732 1.00 94.62 125 SER A C 1
ATOM 926 O O . SER A 1 125 ? -16.195 -10.682 4.644 1.00 94.62 125 SER A O 1
ATOM 928 N N . ASP A 1 126 ? -15.605 -11.172 2.525 1.00 91.62 126 ASP A N 1
ATOM 929 C CA . ASP A 1 126 ? -16.746 -12.032 2.197 1.00 91.62 126 ASP A CA 1
ATOM 930 C C . ASP A 1 126 ? -16.532 -13.508 2.594 1.00 91.62 126 ASP A C 1
ATOM 932 O O . ASP A 1 126 ? -17.499 -14.276 2.593 1.00 91.62 126 ASP A O 1
ATOM 936 N N . ASP A 1 127 ? -15.325 -13.869 3.053 1.00 90.69 127 ASP A N 1
ATOM 937 C CA . ASP A 1 127 ? -14.999 -15.150 3.703 1.00 90.69 127 ASP A CA 1
ATOM 938 C C . ASP A 1 127 ? -15.772 -15.340 5.018 1.00 90.69 127 ASP A C 1
ATOM 940 O O . ASP A 1 127 ? -15.309 -15.069 6.132 1.00 90.69 127 ASP A O 1
ATOM 944 N N . THR A 1 128 ? -17.003 -15.797 4.859 1.00 93.88 128 THR A N 1
ATOM 945 C CA . THR A 1 128 ? -17.982 -16.050 5.912 1.00 93.88 128 THR A CA 1
ATOM 946 C C . THR A 1 128 ? -18.269 -17.539 6.017 1.00 93.88 128 THR A C 1
ATOM 948 O O . THR A 1 128 ? -17.797 -18.346 5.215 1.00 93.88 128 THR A O 1
ATOM 951 N N . TYR A 1 129 ? -19.064 -17.901 7.014 1.00 94.94 129 TYR A N 1
ATOM 952 C CA . TYR A 1 129 ? -19.533 -19.261 7.213 1.00 94.94 129 TYR A CA 1
ATOM 953 C C . TYR A 1 129 ? -21.042 -19.249 7.326 1.00 94.94 129 TYR A C 1
ATOM 955 O O . TYR A 1 129 ? -21.636 -18.250 7.733 1.00 94.94 129 TYR A O 1
ATOM 963 N N . PHE A 1 130 ? -21.680 -20.355 6.985 1.00 95.25 130 PHE A N 1
ATOM 964 C CA . PHE A 1 130 ? -23.118 -20.460 7.094 1.00 95.25 130 PHE A CA 1
ATOM 965 C C . PHE A 1 130 ? -23.570 -21.837 7.552 1.00 95.25 130 PHE A C 1
ATOM 967 O O . PHE A 1 130 ? -22.859 -22.832 7.436 1.00 95.25 130 PHE A O 1
ATOM 974 N N . SER A 1 131 ? -24.779 -21.859 8.096 1.00 95.88 131 SER A N 1
ATOM 975 C CA . SER A 1 131 ? -25.527 -23.066 8.423 1.00 95.88 131 SER A CA 1
ATOM 976 C C . SER A 1 131 ? -27.024 -22.788 8.251 1.00 95.88 131 SER A C 1
ATOM 978 O O . SER A 1 131 ? -27.416 -21.692 7.836 1.00 95.88 131 SER A O 1
ATOM 980 N N . TYR A 1 132 ? -27.868 -23.768 8.553 1.00 96.00 132 TYR A N 1
ATOM 981 C CA . TYR A 1 132 ? -29.313 -23.694 8.361 1.00 96.00 132 TYR A CA 1
ATOM 982 C C . TYR A 1 132 ? -30.046 -24.012 9.657 1.00 96.00 132 TYR A C 1
ATOM 984 O O . TYR A 1 132 ? -29.725 -24.997 10.316 1.00 96.00 132 TYR A O 1
ATOM 992 N N . GLU A 1 133 ? -31.027 -23.189 10.028 1.00 95.88 133 GLU A N 1
ATOM 993 C CA . GLU A 1 133 ? -31.822 -23.427 11.240 1.00 95.88 133 GLU A CA 1
ATOM 994 C C . GLU A 1 133 ? -32.553 -24.770 11.142 1.00 95.88 133 GLU A C 1
ATOM 996 O O . GLU A 1 133 ? -33.334 -24.972 10.213 1.00 95.88 133 GLU A O 1
ATOM 1001 N N . ASP A 1 134 ? -32.320 -25.675 12.094 1.00 94.19 134 ASP A N 1
ATOM 1002 C CA . ASP A 1 134 ? -32.961 -26.995 12.165 1.00 94.19 134 ASP A CA 1
ATOM 1003 C C . ASP A 1 134 ? -32.847 -27.817 10.851 1.00 94.19 134 ASP A C 1
ATOM 1005 O O . ASP A 1 134 ? -33.688 -28.671 10.566 1.00 94.19 134 ASP A O 1
ATOM 1009 N N . GLY A 1 135 ? -31.829 -27.543 10.021 1.00 88.94 135 GLY A N 1
ATOM 1010 C CA . GLY A 1 135 ? -31.620 -28.177 8.710 1.00 88.94 135 GLY A CA 1
ATOM 1011 C C . GLY A 1 135 ? -32.493 -27.625 7.569 1.00 88.94 135 GLY A C 1
ATOM 1012 O O . GLY A 1 135 ? -32.467 -28.148 6.454 1.00 88.94 135 GLY A O 1
ATOM 1013 N N . ASP A 1 136 ? -33.267 -26.566 7.811 1.00 93.94 136 ASP A N 1
ATOM 1014 C CA . ASP A 1 136 ? -34.133 -25.924 6.821 1.00 93.94 136 ASP A CA 1
ATOM 1015 C C . ASP A 1 136 ? -33.319 -25.027 5.874 1.00 93.94 136 ASP A C 1
ATOM 1017 O O . ASP A 1 136 ? -32.953 -23.898 6.211 1.00 93.94 136 ASP A O 1
ATOM 1021 N N . THR A 1 137 ? -33.072 -25.509 4.652 1.00 92.38 137 THR A N 1
ATOM 1022 C CA . THR A 1 137 ? -32.284 -24.796 3.623 1.00 92.38 137 THR A CA 1
ATOM 1023 C C . THR A 1 137 ? -32.847 -23.425 3.223 1.00 92.38 137 THR A C 1
ATOM 1025 O O . THR A 1 137 ? -32.130 -22.612 2.639 1.00 92.38 137 THR A O 1
ATOM 1028 N N . SER A 1 138 ? -34.103 -23.118 3.571 1.00 93.75 138 SER A N 1
ATOM 1029 C CA . SER A 1 138 ? -34.693 -21.789 3.371 1.00 93.75 138 SER A CA 1
ATOM 1030 C C . SER A 1 138 ? -34.314 -20.774 4.462 1.00 93.75 138 SER A C 1
ATOM 1032 O O . SER A 1 138 ? -34.519 -19.571 4.287 1.00 93.75 138 SER A O 1
ATOM 1034 N N . LYS A 1 139 ? -33.736 -21.229 5.583 1.00 94.88 139 LYS A N 1
ATOM 1035 C CA . LYS A 1 139 ? -33.385 -20.416 6.756 1.00 94.88 139 LYS A CA 1
ATOM 1036 C C . LYS A 1 139 ? -31.878 -20.393 6.996 1.00 94.88 139 LYS A C 1
ATOM 1038 O O . LYS A 1 139 ? -31.369 -20.972 7.956 1.00 94.88 139 LYS A O 1
ATOM 1043 N N . LYS A 1 140 ? -31.159 -19.703 6.108 1.00 94.19 140 LYS A N 1
ATOM 1044 C CA . LYS A 1 140 ? -29.708 -19.500 6.216 1.00 94.19 140 LYS A CA 1
ATOM 1045 C C . LYS A 1 140 ? -29.359 -18.622 7.427 1.00 94.19 140 LYS A C 1
ATOM 1047 O O . LYS A 1 140 ? -29.923 -17.536 7.605 1.00 94.19 140 LYS A O 1
ATOM 1052 N N . VAL A 1 141 ? -28.382 -19.066 8.211 1.00 94.38 141 VAL A N 1
ATOM 1053 C CA . VAL A 1 141 ? -27.700 -18.299 9.260 1.00 94.38 141 VAL A CA 1
ATOM 1054 C C . VAL A 1 141 ? -26.270 -18.052 8.794 1.00 94.38 141 VAL A C 1
ATOM 1056 O O . VAL A 1 141 ? -25.537 -19.007 8.556 1.00 94.38 141 VAL A O 1
ATOM 1059 N N . GLU A 1 142 ? -25.880 -16.787 8.636 1.00 93.12 142 GLU A N 1
ATOM 1060 C CA . GLU A 1 142 ? -24.521 -16.393 8.246 1.00 93.12 142 GLU A CA 1
ATOM 1061 C C . GLU A 1 142 ? -23.724 -15.924 9.469 1.00 93.12 142 GLU A C 1
ATOM 1063 O O . GLU A 1 142 ? -24.237 -15.221 10.340 1.00 93.12 142 GLU A O 1
ATOM 1068 N N . LEU A 1 143 ? -22.463 -16.338 9.532 1.00 92.31 143 LEU A N 1
ATOM 1069 C CA . LEU A 1 143 ? -21.564 -16.193 10.664 1.00 92.31 143 LEU A CA 1
ATOM 1070 C C . LEU A 1 143 ? -20.233 -15.602 10.195 1.00 92.31 143 LEU A C 1
ATOM 1072 O O . LEU A 1 143 ? -19.729 -15.910 9.113 1.00 92.31 143 LEU A O 1
ATOM 1076 N N . ILE A 1 144 ? -19.637 -14.790 11.064 1.00 92.00 144 ILE A N 1
ATOM 1077 C CA . ILE A 1 144 ? -18.246 -14.347 10.955 1.00 92.00 144 ILE A CA 1
ATOM 1078 C C . ILE A 1 144 ? -17.460 -14.954 12.110 1.00 92.00 144 ILE A C 1
ATOM 1080 O O . ILE A 1 144 ? -17.926 -14.935 13.252 1.00 92.00 144 ILE A O 1
ATOM 1084 N N . LEU A 1 145 ? -16.272 -15.479 11.826 1.00 91.94 145 LEU A N 1
ATOM 1085 C CA . LEU A 1 145 ? -15.393 -15.993 12.872 1.00 91.94 145 LEU A CA 1
ATOM 1086 C C . LEU A 1 145 ? -14.449 -14.889 13.333 1.00 91.94 145 LEU A C 1
ATOM 1088 O O . LEU A 1 145 ? -13.834 -14.200 12.522 1.00 91.94 145 LEU A O 1
ATOM 1092 N N . LEU A 1 146 ? -14.347 -14.705 14.645 1.00 89.00 146 LEU A N 1
ATOM 1093 C CA . LEU A 1 146 ? -13.468 -13.713 15.258 1.00 89.00 146 LEU A CA 1
ATOM 1094 C C . LEU A 1 146 ? -12.240 -14.404 15.847 1.00 89.00 146 LEU A C 1
ATOM 1096 O O . LEU A 1 146 ? -12.328 -15.529 16.331 1.00 89.00 146 LEU A O 1
ATOM 1100 N N . GLY A 1 147 ? -11.106 -13.705 15.847 1.00 82.19 147 GLY A N 1
ATOM 1101 C CA . GLY A 1 147 ? -9.907 -14.178 16.530 1.00 82.19 147 GLY A CA 1
ATOM 1102 C C . GLY A 1 147 ? -10.062 -14.142 18.047 1.00 82.19 147 GLY A C 1
ATOM 1103 O O . GLY A 1 147 ? -10.609 -13.187 18.607 1.00 82.19 147 GLY A O 1
ATOM 1104 N N . VAL A 1 148 ? -9.534 -15.170 18.705 1.00 78.19 148 VAL A N 1
ATOM 1105 C CA . VAL A 1 148 ? -9.347 -15.225 20.156 1.00 78.19 148 VAL A CA 1
ATOM 1106 C C . VAL A 1 148 ? -7.853 -15.244 20.462 1.00 78.19 148 VAL A C 1
ATOM 1108 O O . VAL A 1 148 ? -7.057 -15.737 19.666 1.00 78.19 148 VAL A O 1
ATOM 1111 N N . ILE A 1 149 ? -7.462 -14.665 21.596 1.00 74.25 149 ILE A N 1
ATOM 1112 C CA . ILE A 1 149 ? -6.081 -14.763 22.073 1.00 74.25 149 ILE A CA 1
ATOM 1113 C C . ILE A 1 149 ? -5.915 -16.170 22.650 1.00 74.25 149 ILE A C 1
ATOM 1115 O O . ILE A 1 149 ? -6.667 -16.550 23.547 1.00 74.25 149 ILE A O 1
ATOM 1119 N N . GLN A 1 150 ? -4.950 -16.914 22.124 1.00 71.69 150 GLN A N 1
ATOM 1120 C CA . GLN A 1 150 ? -4.533 -18.231 22.604 1.00 71.69 150 GLN A CA 1
ATOM 1121 C C . GLN A 1 150 ? -3.032 -18.209 22.916 1.00 71.69 150 GLN A C 1
ATOM 1123 O O . GLN A 1 150 ? -2.355 -17.244 22.561 1.00 71.69 150 GLN A O 1
ATOM 1128 N N . ASP A 1 151 ? -2.534 -19.259 23.571 1.00 72.12 151 ASP A N 1
ATOM 1129 C CA . ASP A 1 151 ? -1.102 -19.471 23.819 1.00 72.12 151 ASP A CA 1
ATOM 1130 C C . ASP A 1 151 ? -0.425 -18.280 24.518 1.00 72.12 151 ASP A C 1
ATOM 1132 O O . ASP A 1 151 ? 0.557 -17.720 24.032 1.00 72.12 151 ASP A O 1
ATOM 1136 N N . LEU A 1 152 ? -0.978 -17.856 25.662 1.00 74.25 152 LEU A N 1
ATOM 1137 C CA . LEU A 1 152 ? -0.369 -16.811 26.484 1.00 74.25 152 LEU A CA 1
ATOM 1138 C C . LEU A 1 152 ? 1.051 -17.242 26.881 1.00 74.25 152 LEU A C 1
ATOM 1140 O O . LEU A 1 152 ? 1.227 -18.150 27.688 1.00 74.25 152 LEU A O 1
ATOM 1144 N N . VAL A 1 153 ? 2.056 -16.582 26.306 1.00 73.88 153 VAL A N 1
ATOM 1145 C CA . VAL A 1 153 ? 3.458 -16.787 26.673 1.00 73.88 153 VAL A CA 1
ATOM 1146 C C . VAL A 1 153 ? 3.776 -15.897 27.866 1.00 73.88 153 VAL A C 1
ATOM 1148 O O . VAL A 1 153 ? 3.700 -14.671 27.783 1.00 73.88 153 VAL A O 1
ATOM 1151 N N . GLU A 1 154 ? 4.133 -16.520 28.982 1.00 72.31 154 GLU A N 1
ATOM 1152 C CA . GLU A 1 154 ? 4.573 -15.822 30.184 1.00 72.31 154 GLU A CA 1
ATOM 1153 C C . GLU A 1 154 ? 6.035 -15.393 30.010 1.00 72.31 154 GLU A C 1
ATOM 1155 O O . GLU A 1 154 ? 6.937 -16.221 29.916 1.00 72.31 154 GLU A O 1
ATOM 1160 N N . GLU A 1 155 ? 6.287 -14.085 29.937 1.00 65.56 155 GLU A N 1
ATOM 1161 C CA . GLU A 1 155 ? 7.654 -13.557 29.803 1.00 65.56 155 GLU A CA 1
ATOM 1162 C C . GLU A 1 155 ? 8.413 -13.482 31.141 1.00 65.56 155 GLU A C 1
ATOM 1164 O O . GLU A 1 155 ? 9.603 -13.170 31.151 1.00 65.56 155 GLU A O 1
ATOM 1169 N N . ASN A 1 156 ? 7.751 -13.734 32.278 1.00 65.12 156 ASN A N 1
ATOM 1170 C CA . ASN A 1 156 ? 8.348 -13.595 33.606 1.00 65.12 156 ASN A CA 1
ATOM 1171 C C . ASN A 1 156 ? 7.950 -14.755 34.532 1.00 65.12 156 ASN A C 1
ATOM 1173 O O . ASN A 1 156 ? 6.770 -15.068 34.653 1.00 65.12 156 ASN A O 1
ATOM 1177 N N . GLU A 1 157 ? 8.933 -15.318 35.240 1.00 63.12 157 GLU A N 1
ATOM 1178 C CA . GLU A 1 157 ? 8.766 -16.368 36.257 1.00 63.12 157 GLU A CA 1
ATOM 1179 C C . GLU A 1 157 ? 7.903 -15.923 37.460 1.00 63.12 157 GLU A C 1
ATOM 1181 O O . GLU A 1 157 ? 7.404 -16.757 38.212 1.00 63.12 157 GLU A O 1
ATOM 1186 N N . ASP A 1 158 ? 7.680 -14.613 37.632 1.00 66.75 158 ASP A N 1
ATOM 1187 C CA . ASP A 1 158 ? 6.814 -14.032 38.669 1.00 66.75 158 ASP A CA 1
ATOM 1188 C C . ASP A 1 158 ? 5.334 -13.873 38.252 1.00 66.75 158 ASP A C 1
ATOM 1190 O O . ASP A 1 158 ? 4.573 -13.171 38.931 1.00 66.75 158 ASP A O 1
ATOM 1194 N N . PHE A 1 159 ? 4.892 -14.479 37.143 1.00 69.88 159 PHE A N 1
ATOM 1195 C CA . PHE A 1 159 ? 3.487 -14.436 36.729 1.00 69.88 159 PHE A CA 1
ATOM 1196 C C . PHE A 1 159 ? 2.605 -15.248 37.695 1.00 69.88 159 PHE A C 1
ATOM 1198 O O . PHE A 1 159 ? 2.422 -16.453 37.565 1.00 69.88 159 PHE A O 1
ATOM 1205 N N . LYS A 1 160 ? 2.080 -14.573 38.723 1.00 75.62 160 LYS A N 1
ATOM 1206 C CA . LYS A 1 160 ? 1.184 -15.151 39.733 1.00 75.62 160 LYS A CA 1
ATOM 1207 C C . LYS A 1 160 ? -0.253 -14.784 39.399 1.00 75.62 160 LYS A C 1
ATOM 1209 O O . LYS A 1 160 ? -0.639 -13.629 39.568 1.00 75.62 160 LYS A O 1
ATOM 1214 N N . VAL A 1 161 ? -1.011 -15.768 38.932 1.00 80.81 161 VAL A N 1
ATOM 1215 C CA . VAL A 1 161 ? -2.463 -15.689 38.757 1.00 80.81 161 VAL A CA 1
ATOM 1216 C C . VAL A 1 161 ? -3.109 -16.820 39.546 1.00 80.81 161 VAL A C 1
ATOM 1218 O O . VAL A 1 161 ? -2.652 -17.960 39.480 1.00 80.81 161 VAL A O 1
ATOM 1221 N N . ASP A 1 162 ? -4.153 -16.501 40.301 1.00 84.38 162 ASP A N 1
ATOM 1222 C CA . ASP A 1 162 ? -4.967 -17.481 41.012 1.00 84.38 162 ASP A CA 1
ATOM 1223 C C . ASP A 1 162 ? -6.230 -17.820 40.202 1.00 84.38 162 ASP A C 1
ATOM 1225 O O . ASP A 1 162 ? -6.657 -17.092 39.297 1.00 84.38 162 ASP A O 1
ATOM 1229 N N . GLU A 1 163 ? -6.863 -18.950 40.521 1.00 79.88 163 GLU A N 1
ATOM 1230 C CA . GLU A 1 163 ? -8.158 -19.299 39.937 1.00 79.88 163 GLU A CA 1
ATOM 1231 C C . GLU A 1 163 ? -9.176 -18.178 40.227 1.00 79.88 163 GLU A C 1
ATOM 1233 O O . GLU A 1 163 ? -9.362 -17.782 41.379 1.00 79.88 163 GLU A O 1
ATOM 1238 N N . ASN A 1 164 ? -9.872 -17.712 39.181 1.00 83.38 164 ASN A N 1
ATOM 1239 C CA . ASN A 1 164 ? -10.805 -16.569 39.156 1.00 83.38 164 ASN A CA 1
ATOM 1240 C C . ASN A 1 164 ? -10.188 -15.169 38.982 1.00 83.38 164 ASN A C 1
ATOM 1242 O O . ASN A 1 164 ? -10.941 -14.188 38.960 1.00 83.38 164 ASN A O 1
ATOM 1246 N N . ASP A 1 165 ? -8.875 -15.047 38.778 1.00 83.44 165 ASP A N 1
ATOM 1247 C CA . ASP A 1 165 ? -8.288 -13.758 38.416 1.00 83.44 165 ASP A CA 1
ATOM 1248 C C . ASP A 1 165 ? -8.748 -13.276 37.033 1.00 83.44 165 ASP A C 1
ATOM 1250 O O . ASP A 1 165 ? -8.792 -14.012 36.042 1.00 83.44 165 ASP A O 1
ATOM 1254 N N . ILE A 1 166 ? -9.085 -11.986 36.952 1.00 78.31 166 ILE A N 1
ATOM 1255 C CA . ILE A 1 166 ? -9.537 -11.358 35.710 1.00 78.31 166 ILE A CA 1
ATOM 1256 C C . ILE A 1 166 ? -8.326 -10.805 34.962 1.00 78.31 166 ILE A C 1
ATOM 1258 O O . ILE A 1 166 ? -7.846 -9.701 35.230 1.00 78.31 166 ILE A O 1
ATOM 1262 N N . ILE A 1 167 ? -7.878 -11.543 33.952 1.00 76.94 167 ILE A N 1
ATOM 1263 C CA . ILE A 1 167 ? -6.841 -11.077 33.031 1.00 76.94 167 ILE A CA 1
ATOM 1264 C C . ILE A 1 167 ? -7.474 -10.126 32.008 1.00 76.94 167 ILE A C 1
ATOM 1266 O O . ILE A 1 167 ? -8.451 -10.450 31.327 1.00 76.94 167 ILE A O 1
ATOM 1270 N N . THR A 1 168 ? -6.908 -8.926 31.879 1.00 77.69 168 THR A N 1
ATOM 1271 C CA . THR A 1 168 ? -7.344 -7.936 30.887 1.00 77.69 168 THR A CA 1
ATOM 1272 C C . THR A 1 168 ? -6.194 -7.515 29.986 1.00 77.69 168 THR A C 1
ATOM 1274 O O . THR A 1 168 ? -5.035 -7.469 30.392 1.00 77.69 168 THR A O 1
ATOM 1277 N N . VAL A 1 169 ? -6.520 -7.189 28.734 1.00 78.94 169 VAL A N 1
ATOM 1278 C CA . VAL A 1 169 ? -5.546 -6.636 27.790 1.00 78.94 169 VAL A CA 1
ATOM 1279 C C . VAL A 1 169 ? -5.183 -5.224 28.239 1.00 78.94 169 VAL A C 1
ATOM 1281 O O . VAL A 1 169 ? -6.029 -4.330 28.219 1.00 78.94 169 VAL A O 1
ATOM 1284 N N . LYS A 1 170 ? -3.919 -5.019 28.616 1.00 80.88 170 LYS A N 1
ATOM 1285 C CA . LYS A 1 170 ? -3.387 -3.703 28.995 1.00 80.88 170 LYS A CA 1
ATOM 1286 C C . LYS A 1 170 ? -3.163 -2.799 27.778 1.00 80.88 170 LYS A C 1
ATOM 1288 O O . LYS A 1 170 ? -3.506 -1.620 27.806 1.00 80.88 170 LYS A O 1
ATOM 1293 N N . ASN A 1 171 ? -2.591 -3.356 26.712 1.00 80.69 171 ASN A N 1
ATOM 1294 C CA . ASN A 1 171 ? -2.258 -2.677 25.460 1.00 80.69 171 ASN A CA 1
ATOM 1295 C C . ASN A 1 171 ? -2.196 -3.705 24.317 1.00 80.69 171 ASN A C 1
ATOM 1297 O O . ASN A 1 171 ? -1.842 -4.856 24.546 1.00 80.69 171 ASN A O 1
ATOM 1301 N N . LEU A 1 172 ? -2.548 -3.291 23.095 1.00 78.19 172 LEU A N 1
ATOM 1302 C CA . LEU A 1 172 ? -2.555 -4.150 21.895 1.00 78.19 172 LEU A CA 1
ATOM 1303 C C . LEU A 1 172 ? -1.179 -4.255 21.201 1.00 78.19 172 LEU A C 1
ATOM 1305 O O . LEU A 1 172 ? -1.065 -4.879 20.153 1.00 78.19 172 LEU A O 1
ATOM 1309 N N . GLY A 1 173 ? -0.146 -3.629 21.766 1.00 80.94 173 GLY A N 1
ATOM 1310 C CA . GLY A 1 173 ? 1.227 -3.612 21.255 1.00 80.94 173 GLY A CA 1
ATOM 1311 C C . GLY A 1 173 ? 2.168 -2.938 22.251 1.00 80.94 173 GLY A C 1
ATOM 1312 O O . GLY A 1 173 ? 1.705 -2.459 23.285 1.00 80.94 173 GLY A O 1
ATOM 1313 N N . ASP A 1 174 ? 3.468 -2.897 21.972 1.00 83.44 174 ASP A N 1
ATOM 1314 C CA . ASP A 1 174 ? 4.460 -2.351 22.906 1.00 83.44 174 ASP A CA 1
ATOM 1315 C C . ASP A 1 174 ? 4.251 -0.845 23.173 1.00 83.44 174 ASP A C 1
ATOM 1317 O O . ASP A 1 174 ? 4.111 -0.038 22.250 1.00 83.44 174 ASP A O 1
ATOM 1321 N N . LYS A 1 175 ? 4.233 -0.453 24.454 1.00 86.69 175 LYS A N 1
ATOM 1322 C CA . LYS A 1 175 ? 4.112 0.949 24.873 1.00 86.69 175 LYS A CA 1
ATOM 1323 C C . LYS A 1 175 ? 5.502 1.524 25.125 1.00 86.69 175 LYS A C 1
ATOM 1325 O O . LYS A 1 175 ? 5.970 1.581 26.266 1.00 86.69 175 LYS A O 1
ATOM 1330 N N . ILE A 1 176 ? 6.120 2.019 24.059 1.00 88.00 176 ILE A N 1
ATOM 1331 C CA . ILE A 1 176 ? 7.423 2.684 24.120 1.00 88.00 176 ILE A CA 1
ATOM 1332 C C . ILE A 1 176 ? 7.255 4.070 24.751 1.00 88.00 176 ILE A C 1
ATOM 1334 O O . ILE A 1 176 ? 6.423 4.872 24.332 1.00 88.00 176 ILE A O 1
ATOM 1338 N N . LYS A 1 177 ? 8.024 4.351 25.805 1.00 87.69 177 LYS A N 1
ATOM 1339 C CA . LYS A 1 177 ? 7.984 5.644 26.497 1.00 87.69 177 LYS A CA 1
ATOM 1340 C C . LYS A 1 177 ? 8.848 6.659 25.755 1.00 87.69 177 LYS A C 1
ATOM 1342 O O . LYS A 1 177 ? 9.831 6.300 25.120 1.00 87.69 177 LYS A O 1
ATOM 1347 N N . ASN A 1 178 ? 8.522 7.936 25.894 1.00 87.06 178 ASN A N 1
ATOM 1348 C CA . ASN A 1 178 ? 9.305 9.028 25.323 1.00 87.0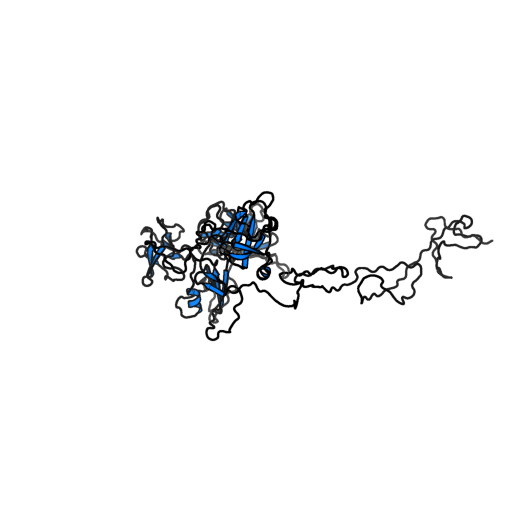6 178 ASN A CA 1
ATOM 1349 C C . ASN A 1 178 ? 10.150 9.718 26.405 1.00 87.06 178 ASN A C 1
ATOM 1351 O O . ASN A 1 178 ? 9.974 10.893 26.713 1.00 87.06 178 ASN A O 1
ATOM 1355 N N . ARG A 1 179 ? 11.016 8.944 27.075 1.00 87.38 179 ARG A N 1
ATOM 1356 C CA . ARG A 1 179 ? 11.948 9.459 28.098 1.00 87.38 179 ARG A CA 1
ATOM 1357 C C . ARG A 1 179 ? 13.372 9.579 27.568 1.00 87.38 179 ARG A C 1
ATOM 1359 O O . ARG A 1 179 ? 14.247 10.035 28.299 1.00 87.38 179 ARG A O 1
ATOM 1366 N N . ASN A 1 180 ? 13.605 9.130 26.333 1.00 84.81 180 ASN A N 1
ATOM 1367 C CA . ASN A 1 180 ? 14.920 9.020 25.708 1.00 84.81 180 ASN A CA 1
ATOM 1368 C C . ASN A 1 180 ? 15.928 8.254 26.582 1.00 84.81 180 ASN A C 1
ATOM 1370 O O . ASN A 1 180 ? 17.118 8.557 26.582 1.00 84.81 180 ASN A O 1
ATOM 1374 N N . SER A 1 181 ? 15.447 7.275 27.357 1.00 88.88 181 SER A N 1
ATOM 1375 C CA . SER A 1 181 ? 16.267 6.540 28.330 1.00 88.88 181 SER A CA 1
ATOM 1376 C C . SER A 1 181 ? 17.091 5.420 27.692 1.00 88.88 181 SER A C 1
ATOM 1378 O O . SER A 1 181 ? 18.120 5.029 28.234 1.00 88.88 181 SER A O 1
ATOM 1380 N N . ASN A 1 182 ? 16.658 4.897 26.544 1.00 88.94 182 ASN A N 1
ATOM 1381 C CA . ASN A 1 182 ? 17.369 3.865 25.791 1.00 88.94 182 ASN A CA 1
ATOM 1382 C C . ASN A 1 182 ? 17.235 4.096 24.276 1.00 88.94 182 ASN A C 1
ATOM 1384 O O . ASN A 1 182 ? 16.500 4.977 23.823 1.00 88.94 182 ASN A O 1
ATOM 1388 N N . TRP A 1 183 ? 17.968 3.313 23.479 1.00 88.00 183 TRP A N 1
ATOM 1389 C CA . TRP A 1 183 ? 17.965 3.484 22.026 1.00 88.00 183 TRP A CA 1
ATOM 1390 C C . TRP A 1 183 ? 16.619 3.176 21.379 1.00 88.00 183 TRP A C 1
ATOM 1392 O O . TRP A 1 183 ? 16.222 3.912 20.483 1.00 88.00 183 TRP A O 1
ATOM 1402 N N . LYS A 1 184 ? 15.902 2.148 21.841 1.00 90.56 184 LYS A N 1
ATOM 1403 C CA . LYS A 1 184 ? 14.567 1.812 21.336 1.00 90.56 184 LYS A CA 1
ATOM 1404 C C . LYS A 1 184 ? 13.603 2.989 21.482 1.00 90.56 184 LYS A C 1
ATOM 1406 O O . LYS A 1 184 ? 12.903 3.320 20.528 1.00 90.56 184 LYS A O 1
ATOM 1411 N N . GLU A 1 185 ? 13.634 3.676 22.626 1.00 90.81 185 GLU A N 1
ATOM 1412 C CA . GLU A 1 185 ? 12.873 4.909 22.844 1.00 90.81 185 GLU A CA 1
ATOM 1413 C C . GLU A 1 185 ? 13.303 6.019 21.876 1.00 90.81 185 GLU A C 1
ATOM 1415 O O . GLU A 1 185 ? 12.452 6.609 21.216 1.00 90.81 185 GLU A O 1
ATOM 1420 N N . ILE A 1 186 ? 14.603 6.292 21.738 1.00 90.00 186 ILE A N 1
ATOM 1421 C CA . ILE A 1 186 ? 15.096 7.348 20.834 1.00 90.00 186 ILE A CA 1
ATOM 1422 C C . ILE A 1 186 ? 14.707 7.048 19.380 1.00 90.00 186 ILE A C 1
ATOM 1424 O O . ILE A 1 186 ? 14.213 7.925 18.671 1.00 90.00 186 ILE A O 1
ATOM 1428 N N . PHE A 1 187 ? 14.907 5.808 18.936 1.00 91.88 187 PHE A N 1
ATOM 1429 C CA . PHE A 1 187 ? 14.617 5.353 17.582 1.00 91.88 187 PHE A CA 1
ATOM 1430 C C . PHE A 1 187 ? 13.125 5.487 17.268 1.00 91.88 187 PHE A C 1
ATOM 1432 O O . PHE A 1 187 ? 12.754 6.181 16.321 1.00 91.88 187 PHE A O 1
ATOM 1439 N N . ALA A 1 188 ? 12.260 4.887 18.091 1.00 91.88 188 ALA A N 1
ATOM 1440 C CA . ALA A 1 188 ? 10.824 4.895 17.848 1.00 91.88 188 ALA A CA 1
ATOM 1441 C C . ALA A 1 188 ? 10.232 6.311 17.929 1.00 91.88 188 ALA A C 1
ATOM 1443 O O . ALA A 1 188 ? 9.407 6.661 17.090 1.00 91.88 188 ALA A O 1
ATOM 1444 N N . ASN A 1 189 ? 10.672 7.156 18.867 1.00 90.69 189 ASN A N 1
ATOM 1445 C CA . ASN A 1 189 ? 10.115 8.505 19.051 1.00 90.69 189 ASN A CA 1
ATOM 1446 C C . ASN A 1 189 ? 10.700 9.567 18.094 1.00 90.69 189 ASN A C 1
ATOM 1448 O O . ASN A 1 189 ? 10.242 10.713 18.079 1.00 90.69 189 ASN A O 1
ATOM 1452 N N . SER A 1 190 ? 11.687 9.210 17.264 1.00 90.06 190 SER A N 1
ATOM 1453 C CA . SER A 1 190 ? 12.246 10.118 16.249 1.00 90.06 190 SER A CA 1
ATOM 1454 C C . SER A 1 190 ? 11.335 10.294 15.028 1.00 90.06 190 SER A C 1
ATOM 1456 O O . SER A 1 190 ? 11.401 11.322 14.350 1.00 90.06 190 SER A O 1
ATOM 1458 N N . PHE A 1 191 ? 10.479 9.308 14.754 1.00 92.44 191 PHE A N 1
ATOM 1459 C CA . PHE A 1 191 ? 9.631 9.253 13.568 1.00 92.44 191 PHE A CA 1
ATOM 1460 C C . PHE A 1 191 ? 8.469 10.262 13.569 1.00 92.44 191 PHE A C 1
ATOM 1462 O O . PHE A 1 191 ? 7.993 10.763 14.594 1.00 92.44 191 PHE A O 1
ATOM 1469 N N . ILE A 1 192 ? 7.979 10.561 12.366 1.00 91.62 192 ILE A N 1
ATOM 1470 C CA . ILE A 1 192 ? 6.752 11.320 12.133 1.00 91.62 192 ILE A CA 1
ATOM 1471 C C . ILE A 1 192 ? 5.625 10.343 11.831 1.00 91.62 192 ILE A C 1
ATOM 1473 O O . ILE A 1 192 ? 5.379 9.995 10.681 1.00 91.62 192 ILE A O 1
ATOM 1477 N N . TYR A 1 193 ? 4.956 9.895 12.890 1.00 92.50 193 TYR A N 1
ATOM 1478 C CA . TYR A 1 193 ? 3.799 9.017 12.783 1.00 92.50 193 TYR A CA 1
ATOM 1479 C C . TYR A 1 193 ? 2.607 9.734 12.156 1.00 92.50 193 TYR A C 1
ATOM 1481 O O . TYR A 1 193 ? 2.326 10.895 12.462 1.00 92.50 193 TYR A O 1
ATOM 1489 N N . ASN A 1 194 ? 1.865 9.013 11.328 1.00 92.94 194 ASN A N 1
ATOM 1490 C CA . ASN A 1 194 ? 0.615 9.425 10.715 1.00 92.94 194 ASN A CA 1
ATOM 1491 C C . ASN A 1 194 ? -0.526 8.550 11.238 1.00 92.94 194 ASN A C 1
ATOM 1493 O O . ASN A 1 194 ? -0.930 7.568 10.621 1.00 92.94 194 ASN A O 1
ATOM 1497 N N . THR A 1 195 ? -0.993 8.892 12.434 1.00 89.69 195 THR A N 1
ATOM 1498 C CA . THR A 1 195 ? -2.002 8.159 13.196 1.00 89.69 195 THR A CA 1
ATOM 1499 C C . THR A 1 195 ? -3.178 9.077 13.503 1.00 89.69 195 THR A C 1
ATOM 1501 O O . THR A 1 195 ? -3.007 10.275 13.738 1.00 89.69 195 THR A O 1
ATOM 1504 N N . SER A 1 196 ? -4.388 8.515 13.536 1.00 92.19 196 SER A N 1
ATOM 1505 C CA . SER A 1 196 ? -5.606 9.260 13.871 1.00 92.19 196 SER A CA 1
ATOM 1506 C C . SER A 1 196 ? -5.878 9.205 15.377 1.00 92.19 196 SER A C 1
ATOM 1508 O O . SER A 1 196 ? -6.876 8.658 15.842 1.00 92.19 196 SER A O 1
ATOM 1510 N N . ALA A 1 197 ? -4.931 9.716 16.167 1.00 91.75 197 ALA A N 1
ATOM 1511 C CA . ALA A 1 197 ? -5.057 9.729 17.620 1.00 91.75 197 ALA A CA 1
ATOM 1512 C C . ALA A 1 197 ? -6.246 10.604 18.058 1.00 91.75 197 ALA A C 1
ATOM 1514 O O . ALA A 1 197 ? -6.424 11.716 17.551 1.00 91.75 197 ALA A O 1
ATOM 1515 N N . ARG A 1 198 ? -7.043 10.104 19.010 1.00 93.69 198 ARG A N 1
ATOM 1516 C CA . ARG A 1 198 ? -8.200 10.796 19.598 1.00 93.69 198 ARG A CA 1
ATOM 1517 C C . ARG A 1 198 ? -7.946 11.051 21.082 1.00 93.69 198 ARG A C 1
ATOM 1519 O O . ARG A 1 198 ? -7.547 10.138 21.801 1.00 93.69 198 ARG A O 1
ATOM 1526 N N . TYR A 1 199 ? -8.183 12.281 21.521 1.00 95.88 199 TYR A N 1
ATOM 1527 C CA . TYR A 1 199 ? -7.992 12.744 22.891 1.00 95.88 199 TYR A CA 1
ATOM 1528 C C . TYR A 1 199 ? -9.284 13.346 23.426 1.00 95.88 199 TYR A C 1
ATOM 1530 O O . TYR A 1 199 ? -9.913 14.163 22.760 1.00 95.88 199 TYR A O 1
ATOM 1538 N N . GLU A 1 200 ? -9.643 12.994 24.653 1.00 96.75 200 GLU A N 1
ATOM 1539 C CA . GLU A 1 200 ? -10.739 13.646 25.369 1.00 96.75 200 GLU A CA 1
ATOM 1540 C C . GLU A 1 200 ? -10.352 15.084 25.732 1.00 96.75 200 GLU A C 1
ATOM 1542 O O . GLU A 1 200 ? -9.273 15.315 26.291 1.00 96.75 200 GLU A O 1
ATOM 1547 N N . ILE A 1 201 ? -11.236 16.044 25.453 1.00 96.31 201 ILE A N 1
ATOM 1548 C CA . ILE A 1 201 ? -11.108 17.422 25.934 1.00 96.31 201 ILE A CA 1
ATOM 1549 C C . ILE A 1 201 ? -11.759 17.499 27.320 1.00 96.31 201 ILE A C 1
ATOM 1551 O O . ILE A 1 201 ? -12.965 17.303 27.468 1.00 96.31 201 ILE A O 1
ATOM 1555 N N . VAL A 1 202 ? -10.959 17.754 28.354 1.00 95.75 202 VAL A N 1
ATOM 1556 C CA . VAL A 1 202 ? -11.432 17.855 29.748 1.00 95.75 202 VAL A CA 1
ATOM 1557 C C . VAL A 1 202 ? -11.800 19.282 30.148 1.00 95.75 202 VAL A C 1
ATOM 1559 O O . VAL A 1 202 ? -12.539 19.477 31.106 1.00 95.75 202 VAL A O 1
ATOM 1562 N N . ASP A 1 203 ? -11.300 20.279 29.416 1.00 93.12 203 ASP A N 1
ATOM 1563 C CA . ASP A 1 203 ? -11.714 21.676 29.547 1.00 93.12 203 ASP A CA 1
ATOM 1564 C C . ASP A 1 203 ? -11.872 22.286 28.156 1.00 93.12 203 ASP A C 1
ATOM 1566 O O . ASP A 1 203 ? -10.893 22.480 27.430 1.00 93.12 203 ASP A O 1
ATOM 1570 N N . ASN A 1 204 ? -13.119 22.593 27.796 1.00 91.88 204 ASN A N 1
ATOM 1571 C CA . ASN A 1 204 ? -13.464 23.157 26.500 1.00 91.88 204 ASN A CA 1
ATOM 1572 C C . ASN A 1 204 ? -12.833 24.539 26.294 1.00 91.88 204 ASN A C 1
ATOM 1574 O O . ASN A 1 204 ? -12.466 24.848 25.167 1.00 91.88 204 ASN A O 1
ATOM 1578 N N . ASN A 1 205 ? -12.675 25.366 27.333 1.00 89.38 205 ASN A N 1
ATOM 1579 C CA . ASN A 1 205 ? -12.181 26.739 27.178 1.00 89.38 205 ASN A CA 1
ATOM 1580 C C . ASN A 1 205 ? -10.689 26.775 26.856 1.00 89.38 205 ASN A C 1
ATOM 1582 O O . ASN A 1 205 ? -10.262 27.522 25.981 1.00 89.38 205 ASN A O 1
ATOM 1586 N N . THR A 1 206 ? -9.908 25.953 27.554 1.00 90.00 206 THR A N 1
ATOM 1587 C CA . THR A 1 206 ? -8.450 25.890 27.387 1.00 90.00 206 THR A CA 1
ATOM 1588 C C . THR A 1 206 ? -8.004 24.792 26.421 1.00 90.00 206 THR A C 1
ATOM 1590 O O . THR A 1 206 ? -6.815 24.659 26.161 1.00 90.00 206 THR A O 1
ATOM 1593 N N . THR A 1 207 ? -8.935 23.991 25.888 1.00 93.38 207 THR A N 1
ATOM 1594 C CA . THR A 1 207 ? -8.645 22.773 25.108 1.00 93.38 207 THR A CA 1
ATOM 1595 C C . THR A 1 207 ? -7.644 21.873 25.843 1.00 93.38 207 THR A C 1
ATOM 1597 O O . THR A 1 207 ? -6.661 21.382 25.282 1.00 93.38 207 THR A O 1
ATOM 1600 N N . LYS A 1 208 ? -7.858 21.692 27.150 1.00 95.50 208 LYS A N 1
ATOM 1601 C CA . LYS A 1 208 ? -7.032 20.800 27.966 1.00 95.50 208 LYS A CA 1
ATOM 1602 C C . LYS A 1 208 ? -7.381 19.355 27.652 1.00 95.50 208 LYS A C 1
ATOM 1604 O O . LYS A 1 208 ? -8.560 19.005 27.622 1.00 95.50 208 LYS A O 1
ATOM 1609 N N . LEU A 1 209 ? -6.370 18.514 27.459 1.00 96.38 209 LEU A N 1
ATOM 1610 C CA . LEU A 1 209 ? -6.556 17.107 27.114 1.00 96.38 209 LEU A CA 1
ATOM 1611 C C . LEU A 1 209 ? -6.499 16.208 28.354 1.00 96.38 209 LEU A C 1
ATOM 1613 O O . LEU A 1 209 ? -5.762 16.479 29.305 1.00 96.38 209 LEU A O 1
ATOM 1617 N N . GLY A 1 210 ? -7.269 15.118 28.335 1.00 93.75 210 GLY A N 1
ATOM 1618 C CA . GLY A 1 210 ? -7.304 14.131 29.421 1.00 93.75 210 GLY A CA 1
ATOM 1619 C C . GLY A 1 210 ? -6.068 13.225 29.484 1.00 93.75 210 GLY A C 1
ATOM 1620 O O . GLY A 1 210 ? -5.736 12.701 30.543 1.00 93.75 210 GLY A O 1
ATOM 1621 N N . SER A 1 211 ? -5.359 13.066 28.364 1.00 91.81 211 SER A N 1
ATOM 1622 C CA . SER A 1 211 ? -4.114 12.290 28.265 1.00 91.81 211 SER A CA 1
ATOM 1623 C C . SER A 1 211 ? -2.934 13.188 27.921 1.00 91.81 211 SER A C 1
ATOM 1625 O O . SER A 1 211 ? -3.108 14.179 27.214 1.00 91.81 211 SER A O 1
ATOM 1627 N N . THR A 1 212 ? -1.737 12.827 28.394 1.00 90.94 212 THR A N 1
ATOM 1628 C CA . THR A 1 212 ? -0.500 13.564 28.103 1.00 90.94 212 THR A CA 1
ATOM 1629 C C . THR A 1 212 ? -0.252 13.648 26.599 1.00 90.94 212 THR A C 1
ATOM 1631 O O . THR A 1 212 ? -0.307 12.633 25.897 1.00 90.94 212 THR A O 1
ATOM 1634 N N . ILE A 1 213 ? 0.013 14.859 26.119 1.00 89.50 213 ILE A N 1
ATOM 1635 C CA . ILE A 1 213 ? 0.395 15.123 24.734 1.00 89.50 213 ILE A CA 1
ATOM 1636 C C . ILE A 1 213 ? 1.801 14.566 24.499 1.00 89.50 213 ILE A C 1
ATOM 1638 O O . ILE A 1 213 ? 2.710 14.803 25.291 1.00 89.50 213 ILE A O 1
ATOM 1642 N N . ASP A 1 214 ? 1.970 13.823 23.409 1.00 86.75 214 ASP A N 1
ATOM 1643 C CA . ASP A 1 214 ? 3.263 13.309 22.975 1.00 86.75 214 ASP A CA 1
ATOM 1644 C C . ASP A 1 214 ? 3.493 13.683 21.510 1.00 86.75 214 ASP A C 1
ATOM 1646 O O . ASP A 1 214 ? 2.567 13.681 20.696 1.00 86.75 214 ASP A O 1
ATOM 1650 N N . ARG A 1 215 ? 4.745 13.978 21.152 1.00 84.25 215 ARG A N 1
ATOM 1651 C CA . ARG A 1 215 ? 5.113 14.321 19.775 1.00 84.25 215 ARG A CA 1
ATOM 1652 C C . ARG A 1 215 ? 4.743 13.208 18.792 1.00 84.25 215 ARG A C 1
ATOM 1654 O O . ARG A 1 215 ? 4.457 13.501 17.640 1.00 84.25 215 ARG A O 1
ATOM 1661 N N . SER A 1 216 ? 4.766 11.939 19.188 1.00 82.69 216 SER A N 1
ATOM 1662 C CA . SER A 1 216 ? 4.387 10.823 18.312 1.00 82.69 216 SER A CA 1
ATOM 1663 C C . SER A 1 216 ? 2.912 10.852 17.893 1.00 82.69 216 SER A C 1
ATOM 1665 O O . SER A 1 216 ? 2.577 10.274 16.864 1.00 82.69 216 SER A O 1
ATOM 1667 N N . SER A 1 217 ? 2.037 11.543 18.626 1.00 87.44 217 SER A N 1
ATOM 1668 C CA . SER A 1 217 ? 0.601 11.586 18.341 1.00 87.44 217 SER A CA 1
ATOM 1669 C C . SER A 1 217 ? 0.111 12.940 17.828 1.00 87.44 217 SER A C 1
ATOM 1671 O O . SER A 1 217 ? -0.669 12.952 16.877 1.00 87.44 217 SER A O 1
ATOM 1673 N N . LEU A 1 218 ? 0.551 14.053 18.427 1.00 90.38 218 LEU A N 1
ATOM 1674 C CA . LEU A 1 218 ? 0.136 15.415 18.078 1.00 90.38 218 LEU A CA 1
ATOM 1675 C C . LEU A 1 218 ? 1.350 16.341 17.956 1.00 90.38 218 LEU A C 1
ATOM 1677 O O . LEU A 1 218 ? 2.232 16.359 18.816 1.00 90.38 218 LEU A O 1
ATOM 1681 N N . LYS A 1 219 ? 1.379 17.145 16.892 1.00 87.88 219 LYS A N 1
ATOM 1682 C CA . LYS A 1 219 ? 2.438 18.118 16.602 1.00 87.88 219 LYS A CA 1
ATOM 1683 C C . LYS A 1 219 ? 1.844 19.459 16.192 1.00 87.88 219 LYS A C 1
ATOM 1685 O O . LYS A 1 219 ? 0.738 19.534 15.662 1.00 87.88 219 LYS A O 1
ATOM 1690 N N . ILE A 1 220 ? 2.624 20.520 16.386 1.00 87.06 220 ILE A N 1
ATOM 1691 C CA . ILE A 1 220 ? 2.308 21.835 15.824 1.00 87.06 220 ILE A CA 1
ATOM 1692 C C . ILE A 1 220 ? 2.138 21.706 14.304 1.00 87.06 220 ILE A C 1
ATOM 1694 O O . ILE A 1 220 ? 2.924 21.040 13.626 1.00 87.06 220 ILE A O 1
ATOM 1698 N N . GLY A 1 221 ? 1.083 22.330 13.792 1.00 85.25 221 GLY A N 1
ATOM 1699 C CA . GLY A 1 221 ? 0.673 22.288 12.400 1.00 85.25 221 GLY A CA 1
ATOM 1700 C C . GLY A 1 221 ? -0.070 21.016 11.993 1.00 85.25 221 GLY A C 1
ATOM 1701 O O . GLY A 1 221 ? -0.302 20.847 10.799 1.00 85.25 221 GLY A O 1
ATOM 1702 N N . ASP A 1 222 ? -0.398 20.085 12.895 1.00 89.69 222 ASP A N 1
ATOM 1703 C CA . ASP A 1 222 ? -1.283 18.962 12.556 1.00 89.69 222 ASP A CA 1
ATOM 1704 C C . ASP A 1 222 ? -2.725 19.446 12.373 1.00 89.69 222 ASP A C 1
ATOM 1706 O O . ASP A 1 222 ? -3.242 20.224 13.178 1.00 89.69 222 ASP A O 1
ATOM 1710 N N . LYS A 1 223 ? -3.388 18.948 11.324 1.00 91.56 223 LYS A N 1
ATOM 1711 C CA . LYS A 1 223 ? -4.821 19.161 11.094 1.00 91.56 223 LYS A CA 1
ATOM 1712 C C . LYS A 1 223 ? -5.630 18.280 12.041 1.00 91.56 223 LYS A C 1
ATOM 1714 O O . LYS A 1 223 ? -5.317 17.101 12.230 1.00 91.56 223 LYS A O 1
ATOM 1719 N N . VAL A 1 224 ? -6.693 18.833 12.610 1.00 94.69 224 VAL A N 1
ATOM 1720 C CA . VAL A 1 224 ? -7.509 18.169 13.632 1.00 94.69 224 VAL A CA 1
ATOM 1721 C C . VAL A 1 224 ? -8.998 18.390 13.388 1.00 94.69 224 VAL A C 1
ATOM 1723 O O . VAL A 1 224 ? -9.409 19.330 12.714 1.00 94.69 224 VAL A O 1
ATOM 1726 N N . GLU A 1 225 ? -9.811 17.508 13.952 1.00 95.25 225 GLU A N 1
ATOM 1727 C CA . GLU A 1 225 ? -11.267 17.609 14.007 1.00 95.25 225 GLU A CA 1
ATOM 1728 C C . GLU A 1 225 ? -11.700 17.608 15.470 1.00 95.25 225 GLU A C 1
ATOM 1730 O O . GLU A 1 225 ? -11.142 16.865 16.280 1.00 95.25 225 GLU A O 1
ATOM 1735 N N . ILE A 1 226 ? -12.706 18.415 15.807 1.00 96.12 226 ILE A N 1
ATOM 1736 C CA . ILE A 1 226 ? -13.370 18.344 17.110 1.00 96.12 226 ILE A CA 1
ATOM 1737 C C . ILE A 1 226 ? -14.667 17.567 16.930 1.00 96.12 226 ILE A C 1
ATOM 1739 O O . ILE A 1 226 ? -15.448 17.874 16.032 1.00 96.12 226 ILE A O 1
ATOM 1743 N N . LEU A 1 227 ? -14.886 16.557 17.766 1.00 95.88 227 LEU A N 1
ATOM 1744 C CA . LEU A 1 227 ? -16.052 15.682 17.720 1.00 95.88 227 LEU A CA 1
ATOM 1745 C C . LEU A 1 227 ? -16.839 15.764 19.019 1.00 95.88 227 LEU A C 1
ATOM 1747 O O . LEU A 1 227 ? -16.246 15.878 20.090 1.00 95.88 227 LEU A O 1
ATOM 1751 N N . GLU A 1 228 ? -18.164 15.647 18.946 1.00 96.06 228 GLU A N 1
ATOM 1752 C CA . GLU A 1 228 ? -18.978 15.431 20.147 1.00 96.06 228 GLU A CA 1
ATOM 1753 C C . GLU A 1 228 ? -18.636 14.064 20.764 1.00 96.06 228 GLU A C 1
ATOM 1755 O O . GLU A 1 228 ? -18.558 13.048 20.057 1.00 96.06 228 GLU A O 1
ATOM 1760 N N . ARG A 1 229 ? -18.420 14.026 22.083 1.00 95.12 229 ARG A N 1
ATOM 1761 C CA . ARG A 1 229 ? -17.937 12.834 22.787 1.00 95.12 229 ARG A CA 1
ATOM 1762 C C . ARG A 1 229 ? -18.858 11.638 22.581 1.00 95.12 229 ARG A C 1
ATOM 1764 O O . ARG A 1 229 ? -20.080 11.741 22.652 1.00 95.12 229 ARG A O 1
ATOM 1771 N N . GLY A 1 230 ? -18.249 10.477 22.341 1.00 90.62 230 GLY A N 1
ATOM 1772 C CA . GLY A 1 230 ? -18.981 9.232 22.101 1.00 90.62 230 GLY A CA 1
ATOM 1773 C C . GLY A 1 230 ? -19.679 9.163 20.738 1.00 90.62 230 GLY A C 1
ATOM 1774 O O . GLY A 1 230 ? -20.422 8.215 20.493 1.00 90.62 230 GLY A O 1
ATOM 1775 N N . SER A 1 231 ? -19.433 10.129 19.846 1.00 92.19 231 SER A N 1
ATOM 1776 C CA . SER A 1 231 ? -19.975 10.154 18.487 1.00 92.19 231 SER A CA 1
ATOM 1777 C C . SER A 1 231 ? -18.883 10.360 17.428 1.00 92.19 231 SER A C 1
ATOM 1779 O O . SER A 1 231 ? -17.727 10.663 17.742 1.00 92.19 231 SER A O 1
ATOM 1781 N N . GLU A 1 232 ? -19.282 10.211 16.163 1.00 92.62 232 GLU A N 1
ATOM 1782 C CA . GLU A 1 232 ? -18.502 10.583 14.975 1.00 92.62 232 GLU A CA 1
ATOM 1783 C C . GLU A 1 232 ? -18.971 11.927 14.376 1.00 92.62 232 GLU A C 1
ATOM 1785 O O . GLU A 1 232 ? -18.614 12.271 13.250 1.00 92.62 232 GLU A O 1
ATOM 1790 N N . ASN A 1 233 ? -19.773 12.699 15.123 1.00 92.44 233 ASN A N 1
ATOM 1791 C CA . ASN A 1 233 ? -20.268 14.001 14.687 1.00 92.44 233 ASN A CA 1
ATOM 1792 C C . ASN A 1 233 ? -19.168 15.052 14.846 1.00 92.44 233 ASN A C 1
ATOM 1794 O O . ASN A 1 233 ? -18.791 15.401 15.966 1.00 92.44 233 ASN A O 1
ATOM 1798 N N . ILE A 1 234 ? -18.676 15.563 13.720 1.00 92.25 234 ILE A N 1
ATOM 1799 C CA . ILE A 1 234 ? -17.678 16.632 13.677 1.00 92.25 234 ILE A CA 1
ATOM 1800 C C . ILE A 1 234 ? -18.374 17.976 13.918 1.00 92.25 234 ILE A C 1
ATOM 1802 O O . ILE A 1 234 ? -19.374 18.295 13.273 1.00 92.25 234 ILE A O 1
ATOM 1806 N N . VAL A 1 235 ? -17.829 18.778 14.830 1.00 94.06 235 VAL A N 1
ATOM 1807 C CA . VAL A 1 235 ? -18.276 20.151 15.069 1.00 94.06 235 VAL A CA 1
ATOM 1808 C C . VAL A 1 235 ? -17.866 21.012 13.880 1.00 94.06 235 VAL A C 1
ATOM 1810 O O . VAL A 1 235 ? -16.696 21.052 13.500 1.00 94.06 235 VAL A O 1
ATOM 1813 N N . PHE A 1 236 ? -18.836 21.705 13.290 1.00 91.19 236 PHE A N 1
ATOM 1814 C CA . PHE A 1 236 ? -18.613 22.526 12.106 1.00 91.19 236 PHE A CA 1
ATOM 1815 C C . PHE A 1 236 ? -17.623 23.672 12.374 1.00 91.19 236 PHE A C 1
ATOM 1817 O O . PHE A 1 236 ? -17.765 24.412 13.349 1.00 91.19 236 PHE A O 1
ATOM 1824 N N . SER A 1 237 ? -16.668 23.845 11.459 1.00 88.69 237 SER A N 1
ATOM 1825 C CA . SER A 1 237 ? -15.785 25.008 11.354 1.00 88.69 237 SER A CA 1
ATOM 1826 C C . SER A 1 237 ? -15.761 25.485 9.901 1.00 88.69 237 SER A C 1
ATOM 1828 O O . SER A 1 237 ? -15.900 24.667 8.990 1.00 88.69 237 SER A O 1
ATOM 1830 N N . ASN A 1 238 ? -15.596 26.794 9.684 1.00 85.31 238 ASN A N 1
ATOM 1831 C CA . ASN A 1 238 ? -15.520 27.371 8.334 1.00 85.31 238 ASN A CA 1
ATOM 1832 C C . ASN A 1 238 ? -14.252 26.924 7.598 1.00 85.31 238 ASN A C 1
ATOM 1834 O O . ASN A 1 238 ? -14.294 26.675 6.397 1.00 85.31 238 ASN A O 1
ATOM 1838 N N . ASP A 1 239 ? -13.160 26.784 8.347 1.00 87.44 239 ASP A N 1
ATOM 1839 C CA . ASP A 1 239 ? -11.844 26.414 7.848 1.00 87.44 239 ASP A CA 1
ATOM 1840 C C . ASP A 1 239 ? -11.303 25.201 8.605 1.00 87.44 239 ASP A C 1
ATOM 1842 O O . ASP A 1 239 ? -11.785 24.826 9.679 1.00 87.44 239 ASP A O 1
ATOM 1846 N N . THR A 1 240 ? -10.278 24.562 8.042 1.00 88.00 240 THR A N 1
ATOM 1847 C CA . THR A 1 240 ? -9.655 23.401 8.687 1.00 88.00 240 THR A CA 1
ATOM 1848 C C . THR A 1 240 ? -8.980 23.828 9.988 1.00 88.00 240 THR A C 1
ATOM 1850 O O . THR A 1 240 ? -8.060 24.645 9.975 1.00 88.00 240 THR A O 1
ATOM 1853 N N . THR A 1 241 ? -9.412 23.241 11.103 1.00 92.69 241 THR A N 1
ATOM 1854 C CA . THR A 1 241 ? -8.778 23.424 12.410 1.00 92.69 241 THR A CA 1
ATOM 1855 C C . THR A 1 241 ? -7.409 22.745 12.437 1.00 92.69 241 THR A C 1
ATOM 1857 O O . THR A 1 241 ? -7.243 21.619 11.955 1.00 92.69 241 THR A O 1
ATOM 1860 N N . TYR A 1 242 ? -6.419 23.412 13.020 1.00 91.25 242 TYR A N 1
ATOM 1861 C CA . TYR A 1 242 ? -5.067 22.878 13.168 1.00 91.25 242 TYR A CA 1
ATOM 1862 C C . TYR A 1 242 ? -4.448 23.292 14.504 1.00 91.25 242 TYR A C 1
ATOM 1864 O O . TYR A 1 242 ? -4.906 24.229 15.156 1.00 91.25 242 TYR A O 1
ATOM 1872 N N . ILE A 1 243 ? -3.404 22.581 14.924 1.00 91.56 243 ILE A N 1
ATOM 1873 C CA . ILE A 1 243 ? -2.670 22.891 16.156 1.00 91.56 243 ILE A CA 1
ATOM 1874 C C . ILE A 1 243 ? -1.717 24.058 15.898 1.00 91.56 243 ILE A C 1
ATOM 1876 O O . ILE A 1 243 ? -0.744 23.900 15.164 1.00 91.56 243 ILE A O 1
ATOM 1880 N N . GLN A 1 244 ? -1.967 25.207 16.518 1.00 88.88 244 GLN A N 1
ATOM 1881 C CA . GLN A 1 244 ? -1.102 26.382 16.416 1.00 88.88 244 GLN A CA 1
ATOM 1882 C C . GLN A 1 244 ? 0.049 26.295 17.421 1.00 88.88 244 GLN A C 1
ATOM 1884 O O . GLN A 1 244 ? 1.212 26.433 17.048 1.00 88.88 244 GLN A O 1
ATOM 1889 N N . THR A 1 245 ? -0.255 25.985 18.684 1.00 89.94 245 THR A N 1
ATOM 1890 C CA . THR A 1 245 ? 0.753 25.791 19.735 1.00 89.94 245 THR A CA 1
ATOM 1891 C C . THR A 1 245 ? 0.374 24.638 20.669 1.00 89.94 245 THR A C 1
ATOM 1893 O O . THR A 1 245 ? -0.787 24.224 20.758 1.00 89.94 245 THR A O 1
ATOM 1896 N N . ILE A 1 246 ? 1.377 24.085 21.357 1.00 91.81 246 ILE A N 1
ATOM 1897 C CA . ILE A 1 246 ? 1.216 23.023 22.358 1.00 91.81 246 ILE A CA 1
ATOM 1898 C C . ILE A 1 246 ? 1.819 23.512 23.673 1.00 91.81 246 ILE A C 1
ATOM 1900 O O . ILE A 1 246 ? 3.009 23.823 23.728 1.00 91.81 246 ILE A O 1
ATOM 1904 N N . ASN A 1 247 ? 1.022 23.525 24.743 1.00 93.00 247 ASN A N 1
ATOM 1905 C CA . ASN A 1 247 ? 1.510 23.798 26.090 1.00 93.00 247 ASN A CA 1
ATOM 1906 C C . ASN A 1 247 ? 1.630 22.492 26.883 1.00 93.00 247 ASN A C 1
ATOM 1908 O O . ASN A 1 247 ? 0.669 22.015 27.492 1.00 93.00 247 ASN A O 1
ATOM 1912 N N . GLU A 1 248 ? 2.837 21.926 26.905 1.00 89.00 248 GLU A N 1
ATOM 1913 C CA . GLU A 1 248 ? 3.125 20.663 27.597 1.00 89.00 248 GLU A CA 1
ATOM 1914 C C . GLU A 1 248 ? 2.908 20.754 29.118 1.00 89.00 248 GLU A C 1
ATOM 1916 O O . GLU A 1 248 ? 2.461 19.790 29.736 1.00 89.00 248 GLU A O 1
ATOM 1921 N N . SER A 1 249 ? 3.159 21.919 29.730 1.00 90.50 249 SER A N 1
ATOM 1922 C CA . SER A 1 249 ? 3.020 22.101 31.184 1.00 90.50 249 SER A CA 1
ATOM 1923 C C . SER A 1 249 ? 1.563 22.075 31.653 1.00 90.50 249 SER A C 1
ATOM 1925 O O . SER A 1 249 ? 1.261 21.577 32.738 1.00 90.50 249 SER A O 1
ATOM 1927 N N . GLN A 1 250 ? 0.652 22.591 30.825 1.00 92.12 250 GLN A N 1
ATOM 1928 C CA . GLN A 1 250 ? -0.785 22.618 31.101 1.00 92.12 250 GLN A CA 1
ATOM 1929 C C . GLN A 1 250 ? -1.538 21.455 30.442 1.00 92.12 250 GLN A C 1
ATOM 1931 O O . GLN A 1 250 ? -2.707 21.230 30.764 1.00 92.12 250 GLN A O 1
ATOM 1936 N N . ASN A 1 251 ? -0.858 20.692 29.580 1.00 95.06 251 ASN A N 1
ATOM 1937 C CA . ASN A 1 251 ? -1.421 19.638 28.744 1.00 95.06 251 ASN A CA 1
ATOM 1938 C C . ASN A 1 251 ? -2.605 20.135 27.895 1.00 95.06 251 ASN A C 1
ATOM 1940 O O . ASN A 1 251 ? -3.681 19.531 27.878 1.00 95.06 251 ASN A O 1
ATOM 1944 N N . SER A 1 252 ? -2.414 21.283 27.245 1.00 95.56 252 SER A N 1
ATOM 1945 C CA . SER A 1 252 ? -3.445 21.997 26.490 1.00 95.56 252 SER A CA 1
ATOM 1946 C C . SER A 1 252 ? -2.952 22.433 25.112 1.00 95.56 252 SER A C 1
ATOM 1948 O O . SER A 1 252 ? -1.746 22.480 24.851 1.00 95.56 252 SER A O 1
ATOM 1950 N N . LEU A 1 253 ? -3.902 22.740 24.227 1.00 95.06 253 LEU A N 1
ATOM 1951 C CA . LEU A 1 253 ? -3.655 23.109 22.834 1.00 95.06 253 LEU A CA 1
ATOM 1952 C C . LEU A 1 253 ? -4.238 24.488 22.523 1.00 95.06 253 LEU A C 1
ATOM 1954 O O . LEU A 1 253 ? -5.369 24.785 22.910 1.00 95.06 253 LEU A O 1
ATOM 1958 N N . GLU A 1 254 ? -3.514 25.282 21.741 1.00 93.88 254 GLU A N 1
ATOM 1959 C CA . GLU A 1 254 ? -4.095 26.426 21.035 1.00 93.88 254 GLU A CA 1
ATOM 1960 C C . GLU A 1 254 ? -4.357 26.012 19.591 1.00 93.88 254 GLU A C 1
ATOM 1962 O O . GLU A 1 254 ? -3.494 25.432 18.922 1.00 93.88 254 GLU A O 1
ATOM 1967 N N . LEU A 1 255 ? -5.581 26.256 19.128 1.00 92.50 255 LEU A N 1
ATOM 1968 C CA . LEU A 1 255 ? -6.053 25.794 17.831 1.00 92.50 255 LEU A CA 1
ATOM 1969 C C . LEU A 1 255 ? -6.344 26.989 16.928 1.00 92.50 255 LEU A C 1
ATOM 1971 O O . LEU A 1 255 ? -7.173 27.831 17.278 1.00 92.50 255 LEU A O 1
ATOM 1975 N N . GLY A 1 256 ? -5.725 27.001 15.749 1.00 88.94 256 GLY A N 1
ATOM 1976 C CA . GLY A 1 256 ? -6.132 27.878 14.654 1.00 88.94 256 GLY A CA 1
ATOM 1977 C C . GLY A 1 256 ? -7.463 27.392 14.080 1.00 88.94 256 GLY A C 1
ATOM 1978 O O . GLY A 1 256 ? -7.725 26.185 14.043 1.00 88.94 256 GLY A O 1
ATOM 1979 N N . ASN A 1 257 ? -8.331 28.317 13.663 1.00 89.69 257 ASN A N 1
ATOM 1980 C CA . ASN A 1 257 ? -9.678 28.016 13.149 1.00 89.69 257 ASN A CA 1
ATOM 1981 C C . ASN A 1 257 ? -10.515 27.115 14.078 1.00 89.69 257 ASN A C 1
ATOM 1983 O O . ASN A 1 257 ? -11.205 26.189 13.632 1.00 89.69 257 ASN A O 1
ATOM 1987 N N . ARG A 1 258 ? -10.419 27.336 15.395 1.00 90.94 258 ARG A N 1
ATOM 1988 C CA . ARG A 1 258 ? -11.159 26.560 16.398 1.00 90.94 258 ARG A CA 1
ATOM 1989 C C . ARG A 1 258 ? -12.670 26.817 16.282 1.00 90.94 258 ARG A C 1
ATOM 1991 O O . ARG A 1 258 ? -13.083 27.975 16.366 1.00 90.94 258 ARG A O 1
ATOM 1998 N N . PRO A 1 259 ? -13.516 25.776 16.180 1.00 92.62 259 PRO A N 1
ATOM 1999 C CA . PRO A 1 259 ? -14.960 25.965 16.158 1.00 92.62 259 PRO A CA 1
ATOM 2000 C C . PRO A 1 259 ? -15.496 26.453 17.512 1.00 92.62 259 PRO A C 1
ATOM 2002 O O . PRO A 1 259 ? -14.861 26.309 18.563 1.00 92.62 259 PRO A O 1
ATOM 2005 N N . THR A 1 260 ? -16.705 27.014 17.499 1.00 91.62 260 THR A N 1
ATOM 2006 C CA . THR A 1 260 ? -17.412 27.367 18.739 1.00 91.62 260 THR A CA 1
ATOM 2007 C C . THR A 1 260 ? -17.962 26.101 19.390 1.00 91.62 260 THR A C 1
ATOM 2009 O O . THR A 1 260 ? -18.687 25.345 18.749 1.00 91.62 260 THR A O 1
ATOM 2012 N N . LEU A 1 261 ? -17.626 25.875 20.663 1.00 93.12 261 LEU A N 1
ATOM 2013 C CA . LEU A 1 261 ? -18.064 24.699 21.420 1.00 93.12 261 LEU A CA 1
ATOM 2014 C C . LEU A 1 261 ? -19.205 25.063 22.372 1.00 93.12 261 LEU A C 1
ATOM 2016 O O . LEU A 1 261 ? -19.090 26.017 23.139 1.00 93.12 261 LEU A O 1
ATOM 2020 N N . ASP A 1 262 ? -20.283 24.280 22.349 1.00 91.00 262 ASP A N 1
ATOM 2021 C CA . ASP A 1 262 ? -21.377 24.361 23.324 1.00 91.00 262 ASP A CA 1
ATOM 2022 C C . ASP A 1 262 ? -20.887 23.893 24.710 1.00 91.00 262 ASP A C 1
ATOM 2024 O O . ASP A 1 262 ? -20.480 22.733 24.832 1.00 91.00 262 ASP A O 1
ATOM 2028 N N . PRO A 1 263 ? -20.938 24.738 25.759 1.00 88.50 263 PRO A N 1
ATOM 2029 C CA . PRO A 1 263 ? -20.499 24.378 27.109 1.00 88.50 263 PRO A CA 1
ATOM 2030 C C . PRO A 1 263 ? -21.278 23.226 27.759 1.00 88.50 263 PRO A C 1
ATOM 2032 O O . PRO A 1 263 ? -20.794 22.649 28.728 1.00 88.50 263 PRO A O 1
ATOM 2035 N N . SER A 1 264 ? -22.478 22.902 27.268 1.00 91.19 264 SER A N 1
ATOM 2036 C CA . SER A 1 264 ? -23.303 21.800 27.782 1.00 91.19 264 SER A CA 1
ATOM 2037 C C . SER A 1 264 ? -22.903 20.424 27.241 1.00 91.19 264 SER A C 1
ATOM 2039 O O . SER A 1 264 ? -23.433 19.409 27.696 1.00 91.19 264 SER A O 1
ATOM 2041 N N . LYS A 1 265 ? -21.976 20.382 26.278 1.00 94.56 265 LYS A N 1
ATOM 2042 C CA . LYS A 1 265 ? -21.513 19.159 25.626 1.00 94.56 265 LYS A CA 1
ATOM 2043 C C . LYS A 1 265 ? -20.048 18.880 25.930 1.00 94.56 265 LYS A C 1
ATOM 2045 O O . LYS A 1 265 ? -19.239 19.775 26.184 1.00 94.56 265 LYS A O 1
ATOM 2050 N N . GLU A 1 266 ? -19.714 17.603 25.845 1.00 96.38 266 GLU A N 1
ATOM 2051 C CA . GLU A 1 266 ? -18.351 17.109 25.953 1.00 96.38 266 GLU A CA 1
ATOM 2052 C C . GLU A 1 266 ? -17.794 16.812 24.563 1.00 96.38 266 GLU A C 1
ATOM 2054 O O . GLU A 1 266 ? -18.531 16.388 23.667 1.00 96.38 266 GLU A O 1
ATOM 2059 N N . TYR A 1 267 ? -16.490 17.012 24.390 1.00 97.25 267 TYR A N 1
ATOM 2060 C CA . TYR A 1 267 ? -15.838 16.879 23.094 1.00 97.25 267 TYR A CA 1
ATOM 2061 C C . TYR A 1 267 ? -14.553 16.068 23.175 1.00 97.25 267 TYR A C 1
ATOM 2063 O O . TYR A 1 267 ? -13.921 15.948 24.230 1.00 97.25 267 TYR A O 1
ATOM 2071 N N . ASP A 1 268 ? -14.154 15.572 22.014 1.00 97.12 268 ASP A N 1
ATOM 2072 C CA . ASP A 1 268 ? -12.859 14.966 21.769 1.00 97.12 268 ASP A CA 1
ATOM 2073 C C . ASP A 1 268 ? -12.184 15.689 20.601 1.00 97.12 268 ASP A C 1
ATOM 2075 O O . ASP A 1 268 ? -12.848 16.190 19.695 1.00 97.12 268 ASP A O 1
ATOM 2079 N N . ILE A 1 269 ? -10.857 15.712 20.595 1.00 96.25 269 ILE A N 1
ATOM 2080 C CA . ILE A 1 269 ? -10.060 16.135 19.446 1.00 96.25 269 ILE A CA 1
ATOM 2081 C C . ILE A 1 269 ? -9.465 14.904 18.775 1.00 96.25 269 ILE A C 1
ATOM 2083 O O . ILE A 1 269 ? -8.901 14.035 19.440 1.00 96.25 269 ILE A O 1
ATOM 2087 N N . ARG A 1 270 ? -9.581 14.814 17.452 1.00 95.50 270 ARG A N 1
ATOM 2088 C CA . ARG A 1 270 ? -8.984 13.747 16.649 1.00 95.50 270 ARG A CA 1
ATOM 2089 C C . ARG A 1 270 ? -8.042 14.332 15.616 1.00 95.50 270 ARG A C 1
ATOM 2091 O O . ARG A 1 270 ? -8.413 15.233 14.867 1.00 95.50 270 ARG A O 1
ATOM 2098 N N . ARG A 1 271 ? -6.836 13.781 15.531 1.00 94.38 271 ARG A N 1
ATOM 2099 C CA . ARG A 1 271 ? -5.897 14.118 14.464 1.00 94.38 271 ARG A CA 1
ATOM 2100 C C . ARG A 1 271 ? -6.382 13.573 13.121 1.00 94.38 271 ARG A C 1
ATOM 2102 O O . ARG A 1 271 ? -6.724 12.391 13.011 1.00 94.38 271 ARG A O 1
ATOM 2109 N N . LYS A 1 272 ? -6.373 14.424 12.093 1.00 92.69 272 LYS A N 1
ATOM 2110 C CA . LYS A 1 272 ? -6.600 14.008 10.707 1.00 92.69 272 LYS A CA 1
ATOM 2111 C C . LYS A 1 272 ? -5.340 13.361 10.159 1.00 92.69 272 LYS A C 1
ATOM 2113 O O . LYS A 1 272 ? -4.231 13.821 10.423 1.00 92.69 272 LYS A O 1
ATOM 2118 N N . LEU A 1 273 ? -5.521 12.307 9.376 1.00 92.88 273 LEU A N 1
ATOM 2119 C CA . LEU A 1 273 ? -4.402 11.657 8.717 1.00 92.88 273 LEU A CA 1
ATOM 2120 C C . LEU A 1 273 ? -3.824 12.566 7.629 1.00 92.88 273 LEU A C 1
ATOM 2122 O O . LEU A 1 273 ? -4.555 13.140 6.819 1.00 92.88 273 LEU A O 1
ATOM 2126 N N . ASN A 1 274 ? -2.500 12.663 7.603 1.00 90.69 274 ASN A N 1
ATOM 2127 C CA . ASN A 1 274 ? -1.775 13.372 6.566 1.00 90.69 274 ASN A CA 1
ATOM 2128 C C . ASN A 1 274 ? -1.850 12.599 5.248 1.00 90.69 274 ASN A C 1
ATOM 2130 O O . ASN A 1 274 ? -1.754 11.365 5.212 1.00 90.69 274 ASN A O 1
ATOM 2134 N N . LYS A 1 275 ? -1.991 13.348 4.160 1.00 88.81 275 LYS A N 1
ATOM 2135 C CA . LYS A 1 275 ? -2.014 12.825 2.799 1.00 88.81 275 LYS A CA 1
ATOM 2136 C C . LYS A 1 275 ? -0.917 13.488 1.987 1.00 88.81 275 LYS A C 1
ATOM 2138 O O . LYS A 1 275 ? -0.460 14.589 2.305 1.00 88.81 275 LYS A O 1
ATOM 2143 N N . THR A 1 276 ? -0.490 12.802 0.940 1.00 87.06 276 THR A N 1
ATOM 2144 C CA . THR A 1 276 ? 0.479 13.363 0.005 1.00 87.06 276 THR A CA 1
ATOM 2145 C C . THR A 1 276 ? -0.217 14.291 -0.980 1.00 87.06 276 THR A C 1
ATOM 2147 O O . THR A 1 276 ? -1.254 13.957 -1.559 1.00 87.06 276 THR A O 1
ATOM 2150 N N . LYS A 1 277 ? 0.397 15.446 -1.222 1.00 83.88 277 LYS A N 1
ATOM 2151 C CA . LYS A 1 277 ? -0.040 16.396 -2.238 1.00 83.88 277 LYS A CA 1
ATOM 2152 C C . LYS A 1 277 ? 0.922 16.366 -3.416 1.00 83.88 277 LYS A C 1
ATOM 2154 O O . LYS A 1 277 ? 2.132 16.515 -3.252 1.00 83.88 277 LYS A O 1
ATOM 2159 N N . SER A 1 278 ? 0.363 16.182 -4.606 1.00 77.62 278 SER A N 1
ATOM 2160 C CA . SER A 1 278 ? 1.058 16.429 -5.862 1.00 77.62 278 SER A CA 1
ATOM 2161 C C . SER A 1 278 ? 0.321 17.533 -6.607 1.00 77.62 278 SER A C 1
ATOM 2163 O O . SER A 1 278 ? -0.908 17.573 -6.608 1.00 77.62 278 SER A O 1
ATOM 2165 N N . SER A 1 279 ? 1.086 18.474 -7.149 1.00 67.00 279 SER A N 1
ATOM 2166 C CA . SER A 1 279 ? 0.592 19.665 -7.848 1.00 67.00 279 SER A CA 1
ATOM 2167 C C . SER A 1 279 ? 0.884 19.630 -9.351 1.00 67.00 279 SER A C 1
ATOM 2169 O O . SER A 1 279 ? 0.517 20.560 -10.067 1.00 67.00 279 SER A O 1
ATOM 2171 N N . GLY A 1 280 ? 1.547 18.577 -9.844 1.00 65.69 280 GLY A N 1
ATOM 2172 C CA . GLY A 1 280 ? 1.795 18.404 -11.271 1.00 65.69 280 GLY A CA 1
ATOM 2173 C C . GLY A 1 280 ? 0.483 18.160 -12.009 1.00 65.69 280 GLY A C 1
ATOM 2174 O O . GLY A 1 280 ? -0.324 17.352 -11.575 1.00 65.69 280 GLY A O 1
ATOM 2175 N N . SER A 1 281 ? 0.265 18.802 -13.156 1.00 62.09 281 SER A N 1
ATOM 2176 C CA . SER A 1 281 ? -0.946 18.590 -13.970 1.00 62.09 281 SER A CA 1
ATOM 2177 C C . SER A 1 281 ? -1.151 17.133 -14.406 1.00 62.09 281 SER A C 1
ATOM 2179 O O . SER A 1 281 ? -2.266 16.742 -14.733 1.00 62.09 281 SER A O 1
ATOM 2181 N N . ASP A 1 282 ? -0.068 16.348 -14.433 1.00 62.09 282 ASP A N 1
ATOM 2182 C CA . ASP A 1 282 ? -0.101 14.920 -14.745 1.00 62.09 282 ASP A CA 1
ATOM 2183 C C . ASP A 1 282 ? -0.453 14.046 -13.520 1.00 62.09 282 ASP A C 1
ATOM 2185 O O . ASP A 1 282 ? -0.720 12.865 -13.700 1.00 62.09 282 ASP A O 1
ATOM 2189 N N . PHE A 1 283 ? -0.455 14.598 -12.298 1.00 63.50 283 PHE A N 1
ATOM 2190 C CA . PHE A 1 283 ? -0.655 13.876 -11.039 1.00 63.50 283 PHE A CA 1
ATOM 2191 C C . PHE A 1 283 ? -1.770 14.538 -10.215 1.00 63.50 283 PHE A C 1
ATOM 2193 O O . PHE A 1 283 ? -1.607 15.628 -9.671 1.00 63.50 283 PHE A O 1
ATOM 2200 N N . GLY A 1 284 ? -2.922 13.874 -10.096 1.00 54.50 284 GLY A N 1
ATOM 2201 C CA . GLY A 1 284 ? -4.015 14.349 -9.241 1.00 54.50 284 GLY A CA 1
ATOM 2202 C C . GLY A 1 284 ? -3.635 14.396 -7.754 1.00 54.50 284 GLY A C 1
ATOM 2203 O O . GLY A 1 284 ? -2.686 13.742 -7.312 1.00 54.50 284 GLY A O 1
ATOM 2204 N N . SER A 1 285 ? -4.405 15.143 -6.953 1.00 56.28 285 SER A N 1
ATOM 2205 C CA . SER A 1 285 ? -4.284 15.098 -5.493 1.00 56.28 285 SER A CA 1
ATOM 2206 C C . SER A 1 285 ? -4.466 13.658 -5.004 1.00 56.28 285 SER A C 1
ATOM 2208 O O . SER A 1 285 ? -5.427 12.976 -5.364 1.00 56.28 285 SER A O 1
ATOM 2210 N N . SER A 1 286 ? -3.519 13.162 -4.205 1.00 65.50 286 SER A N 1
ATOM 2211 C CA . SER A 1 286 ? -3.545 11.766 -3.780 1.00 65.50 286 SER A CA 1
ATOM 2212 C C . SER A 1 286 ? -4.303 11.630 -2.460 1.00 65.50 286 SER A C 1
ATOM 2214 O O . SER A 1 286 ? -3.991 12.290 -1.473 1.00 65.50 286 SER A O 1
ATOM 2216 N N . SER A 1 287 ? -5.284 10.729 -2.401 1.00 79.44 287 SER A N 1
ATOM 2217 C CA . SER A 1 287 ? -5.907 10.287 -1.141 1.00 79.44 287 SER A CA 1
ATOM 2218 C C . SER A 1 287 ? -5.027 9.291 -0.365 1.00 79.44 287 SER A C 1
ATOM 2220 O O . SER A 1 287 ? -5.474 8.627 0.573 1.00 79.44 287 SER A O 1
ATOM 2222 N N . VAL A 1 288 ? -3.763 9.181 -0.765 1.00 88.31 288 VAL A N 1
ATOM 2223 C CA . VAL A 1 288 ? -2.766 8.264 -0.234 1.00 88.31 288 VAL A CA 1
ATOM 2224 C C . VAL A 1 288 ? -2.192 8.811 1.066 1.00 88.31 288 VAL A C 1
ATOM 2226 O O . VAL A 1 288 ? -1.842 9.989 1.156 1.00 88.31 288 VAL A O 1
ATOM 2229 N N . LEU A 1 289 ? -2.049 7.935 2.059 1.00 92.19 289 LEU A N 1
ATOM 2230 C CA . LEU A 1 289 ? -1.419 8.288 3.326 1.00 92.19 289 LEU A CA 1
ATOM 2231 C C . LEU A 1 289 ? 0.085 8.510 3.181 1.00 92.19 289 LEU A C 1
ATOM 2233 O O . LEU A 1 289 ? 0.786 7.716 2.547 1.00 92.19 289 LEU A O 1
ATOM 2237 N N . SER A 1 290 ? 0.570 9.557 3.838 1.00 92.00 290 SER A N 1
ATOM 2238 C CA . SER A 1 290 ? 1.980 9.933 3.893 1.00 92.00 290 SER A CA 1
ATOM 2239 C C . SER A 1 290 ? 2.644 9.544 5.216 1.00 92.00 290 SER A C 1
ATOM 2241 O O . SER A 1 290 ? 2.004 9.021 6.131 1.00 92.00 290 SER A O 1
ATOM 2243 N N . ASP A 1 291 ? 3.928 9.869 5.328 1.00 93.12 291 ASP A N 1
ATOM 2244 C CA . ASP A 1 291 ? 4.757 9.718 6.520 1.00 93.12 291 ASP A CA 1
ATOM 2245 C C . ASP A 1 291 ? 4.862 8.265 7.039 1.00 93.12 291 ASP A C 1
ATOM 2247 O O . ASP A 1 291 ? 4.794 7.297 6.270 1.00 93.12 291 ASP A O 1
ATOM 2251 N N . ILE A 1 292 ? 5.121 8.093 8.340 1.00 95.19 292 ILE A N 1
ATOM 2252 C CA . ILE A 1 292 ? 5.270 6.785 8.986 1.00 95.19 292 ILE A CA 1
ATOM 2253 C C . ILE A 1 292 ? 3.894 6.280 9.397 1.00 95.19 292 ILE A C 1
ATOM 2255 O O . ILE A 1 292 ? 3.228 6.878 10.236 1.00 95.19 292 ILE A O 1
ATOM 2259 N N . LEU A 1 293 ? 3.471 5.158 8.828 1.00 93.81 293 LEU A N 1
ATOM 2260 C CA . LEU A 1 293 ? 2.149 4.588 9.077 1.00 93.81 293 LEU A CA 1
ATOM 2261 C C . LEU A 1 293 ? 2.112 3.841 10.414 1.00 93.81 293 LEU A C 1
ATOM 2263 O O . LEU A 1 293 ? 1.143 3.960 11.156 1.00 93.81 293 LEU A O 1
ATOM 2267 N N . ASN A 1 294 ? 3.165 3.076 10.722 1.00 92.12 294 ASN A N 1
ATOM 2268 C CA . ASN A 1 294 ? 3.339 2.422 12.018 1.00 92.12 294 ASN A CA 1
ATOM 2269 C C . ASN A 1 294 ? 4.788 1.943 12.227 1.00 92.12 294 ASN A C 1
ATOM 2271 O O . ASN A 1 294 ? 5.539 1.795 11.259 1.00 92.12 294 ASN A O 1
ATOM 2275 N N . VAL A 1 295 ? 5.153 1.642 13.475 1.00 93.25 295 VAL A N 1
ATOM 2276 C CA . VAL A 1 295 ? 6.410 0.976 13.845 1.00 93.25 295 VAL A CA 1
ATOM 2277 C C . VAL A 1 295 ? 6.096 -0.245 14.704 1.00 93.25 295 VAL A C 1
ATOM 2279 O O . VAL A 1 295 ? 5.358 -0.151 15.680 1.00 93.25 295 VAL A O 1
ATOM 2282 N N . TYR A 1 296 ? 6.676 -1.389 14.352 1.00 91.94 296 TYR A N 1
ATOM 2283 C CA . TYR A 1 296 ? 6.537 -2.647 15.080 1.00 91.94 296 TYR A CA 1
ATOM 2284 C C . TYR A 1 296 ? 7.883 -3.021 15.685 1.00 91.94 296 TYR A C 1
ATOM 2286 O O . TYR A 1 296 ? 8.864 -3.136 14.954 1.00 91.94 296 TYR A O 1
ATOM 2294 N N . ALA A 1 297 ? 7.948 -3.206 16.998 1.00 90.62 297 ALA A N 1
ATOM 2295 C CA . ALA A 1 297 ? 9.148 -3.703 17.658 1.00 90.62 297 ALA A CA 1
ATOM 2296 C C . ALA A 1 297 ? 9.091 -5.231 17.753 1.00 90.62 297 ALA A C 1
ATOM 2298 O O . ALA A 1 297 ? 8.089 -5.791 18.191 1.00 90.62 297 ALA A O 1
ATOM 2299 N N . ASP A 1 298 ? 10.171 -5.884 17.349 1.00 88.94 298 ASP A N 1
ATOM 2300 C CA . ASP A 1 298 ? 10.422 -7.298 17.597 1.00 88.94 298 ASP A CA 1
ATOM 2301 C C . ASP A 1 298 ? 11.397 -7.377 18.767 1.00 88.94 298 ASP A C 1
ATOM 2303 O O . ASP A 1 298 ? 12.616 -7.242 18.607 1.00 88.94 298 ASP A O 1
ATOM 2307 N N . LYS A 1 299 ? 10.801 -7.453 19.963 1.00 83.44 299 LYS A N 1
ATOM 2308 C CA . LYS A 1 299 ? 11.488 -7.337 21.253 1.00 83.44 299 LYS A CA 1
ATOM 2309 C C . LYS A 1 299 ? 12.362 -6.079 21.284 1.00 83.44 299 LYS A C 1
ATOM 2311 O O . LYS A 1 299 ? 11.855 -4.982 21.027 1.00 83.44 299 LYS A O 1
ATOM 2316 N N . ASP A 1 300 ? 13.642 -6.231 21.603 1.00 84.81 300 ASP A N 1
ATOM 2317 C CA . ASP A 1 300 ? 14.627 -5.152 21.647 1.00 84.81 300 ASP A CA 1
ATOM 2318 C C . ASP A 1 300 ? 15.706 -5.297 20.559 1.00 84.81 300 ASP A C 1
ATOM 2320 O O . ASP A 1 300 ? 16.649 -4.510 20.536 1.00 84.81 300 ASP A O 1
ATOM 2324 N N . ASP A 1 301 ? 15.542 -6.239 19.620 1.00 88.50 301 ASP A N 1
ATOM 2325 C CA . ASP A 1 301 ? 16.545 -6.543 18.591 1.00 88.50 301 ASP A CA 1
ATOM 2326 C C . ASP A 1 301 ? 16.307 -5.739 17.308 1.00 88.50 301 ASP A C 1
ATOM 2328 O O . ASP A 1 301 ? 17.234 -5.181 16.711 1.00 88.50 301 ASP A O 1
ATOM 2332 N N . TYR A 1 302 ? 15.047 -5.667 16.863 1.00 92.75 302 TYR A N 1
ATOM 2333 C CA . TYR A 1 302 ? 14.683 -5.052 15.590 1.00 92.75 302 TYR A CA 1
ATOM 2334 C C . TYR A 1 302 ? 13.398 -4.234 15.673 1.00 92.75 302 TYR A C 1
ATOM 2336 O O . TYR A 1 302 ? 12.491 -4.510 16.451 1.00 92.75 302 TYR A O 1
ATOM 2344 N N . ALA A 1 303 ? 13.293 -3.250 14.787 1.00 94.25 303 ALA A N 1
ATOM 2345 C CA . ALA A 1 303 ? 12.067 -2.516 14.531 1.00 94.25 303 ALA A CA 1
ATOM 2346 C C . ALA A 1 303 ? 11.712 -2.562 13.042 1.00 94.25 303 ALA A C 1
ATOM 2348 O O . ALA A 1 303 ? 12.578 -2.444 12.177 1.00 94.25 303 ALA A O 1
ATOM 2349 N N . TYR A 1 304 ? 10.428 -2.703 12.739 1.00 94.19 304 TYR A N 1
ATOM 2350 C CA . TYR A 1 304 ? 9.879 -2.693 11.392 1.00 94.19 304 TYR A CA 1
ATOM 2351 C C . TYR A 1 304 ? 9.054 -1.427 11.201 1.00 94.19 304 TYR A C 1
ATOM 2353 O O . TYR A 1 304 ? 8.061 -1.211 11.891 1.00 94.19 304 TYR A O 1
ATOM 2361 N N . VAL A 1 305 ? 9.463 -0.585 10.262 1.00 95.56 305 VAL A N 1
ATOM 2362 C CA . VAL A 1 305 ? 8.871 0.730 10.016 1.00 95.56 305 VAL A CA 1
ATOM 2363 C C . VAL A 1 305 ? 8.069 0.680 8.723 1.00 95.56 305 VAL A C 1
ATOM 2365 O O . VAL A 1 305 ? 8.618 0.382 7.659 1.00 95.56 305 VAL A O 1
ATOM 2368 N N . ALA A 1 306 ? 6.771 0.956 8.812 1.00 94.88 306 ALA A N 1
ATOM 2369 C CA . ALA A 1 306 ? 5.862 0.945 7.676 1.00 94.88 306 ALA A CA 1
ATOM 2370 C C . ALA A 1 306 ? 5.664 2.352 7.097 1.00 94.88 306 ALA A C 1
ATOM 2372 O O . ALA A 1 306 ? 5.354 3.289 7.834 1.00 94.88 306 ALA A O 1
ATOM 2373 N N . SER A 1 307 ? 5.797 2.505 5.778 1.00 95.00 307 SER A N 1
ATOM 2374 C CA . SER A 1 307 ? 5.555 3.780 5.086 1.00 95.00 307 SER A CA 1
ATOM 2375 C C . SER A 1 307 ? 5.187 3.579 3.616 1.00 95.00 307 SER A C 1
ATOM 2377 O O . SER A 1 307 ? 5.595 2.609 2.982 1.00 95.00 307 SER A O 1
ATOM 2379 N N . ASN A 1 308 ? 4.459 4.530 3.033 1.00 92.06 308 ASN A N 1
ATOM 2380 C CA . ASN A 1 308 ? 4.248 4.584 1.586 1.00 92.06 308 ASN A CA 1
ATOM 2381 C C . ASN A 1 308 ? 5.407 5.255 0.826 1.00 92.06 308 ASN A C 1
ATOM 2383 O O . ASN A 1 308 ? 5.369 5.268 -0.405 1.00 92.06 308 ASN A O 1
ATOM 2387 N N . SER A 1 309 ? 6.443 5.732 1.534 1.00 92.25 309 SER A N 1
ATOM 2388 C CA . SER A 1 309 ? 7.589 6.467 0.975 1.00 92.25 309 SER A CA 1
ATOM 2389 C C . SER A 1 309 ? 7.209 7.804 0.341 1.00 92.25 309 SER A C 1
ATOM 2391 O O . SER A 1 309 ? 7.813 8.248 -0.632 1.00 92.25 309 SER A O 1
ATOM 2393 N N . LEU A 1 310 ? 6.177 8.447 0.888 1.00 90.00 310 LEU A N 1
ATOM 2394 C CA . LEU A 1 310 ? 5.702 9.740 0.423 1.00 90.00 310 LEU A CA 1
ATOM 2395 C C . LEU A 1 310 ? 5.622 10.727 1.595 1.00 90.00 310 LEU A C 1
ATOM 2397 O O . LEU A 1 310 ? 5.107 10.361 2.657 1.00 90.00 310 LEU A O 1
ATOM 2401 N N . PRO A 1 311 ? 6.111 11.966 1.416 1.00 88.88 311 PRO A N 1
ATOM 2402 C CA . PRO A 1 311 ? 6.013 13.005 2.429 1.00 88.88 311 PRO A CA 1
ATOM 2403 C C . PRO A 1 311 ? 4.585 13.559 2.525 1.00 88.88 311 PRO A C 1
ATOM 2405 O O . PRO A 1 311 ? 3.775 13.436 1.596 1.00 88.88 311 PRO A O 1
ATOM 2408 N N . SER A 1 312 ? 4.282 14.164 3.670 1.00 88.56 312 SER A N 1
ATOM 2409 C CA . SER A 1 312 ? 3.065 14.948 3.888 1.00 88.56 312 SER A CA 1
ATOM 2410 C C . SER A 1 312 ? 3.107 16.298 3.175 1.00 88.56 312 SER A C 1
ATOM 2412 O O . SER A 1 312 ? 4.178 16.879 2.975 1.00 88.56 312 SER A O 1
ATOM 2414 N N . GLU A 1 313 ? 1.920 16.795 2.822 1.00 85.19 313 GLU A N 1
ATOM 2415 C CA . GLU A 1 313 ? 1.736 18.116 2.215 1.00 85.19 313 GLU A CA 1
ATOM 2416 C C . GLU A 1 313 ? 2.270 19.260 3.089 1.00 85.19 313 GLU A C 1
ATOM 2418 O O . GLU A 1 313 ? 2.226 19.211 4.322 1.00 85.19 313 GLU A O 1
ATOM 2423 N N . VAL A 1 314 ? 2.763 20.313 2.438 1.00 81.75 314 VAL A N 1
ATOM 2424 C CA . VAL A 1 314 ? 3.177 21.551 3.104 1.00 81.75 314 VAL A CA 1
ATOM 2425 C C . VAL A 1 314 ? 1.941 22.293 3.604 1.00 81.75 314 VAL A C 1
ATOM 2427 O O . VAL A 1 314 ? 0.942 22.423 2.898 1.00 81.75 314 VAL A O 1
ATOM 2430 N N . ILE A 1 315 ? 2.031 22.803 4.831 1.00 76.38 315 ILE A N 1
ATOM 2431 C CA . ILE A 1 315 ? 0.991 23.622 5.456 1.00 76.38 315 ILE A CA 1
ATOM 2432 C C . ILE A 1 315 ? 1.543 25.034 5.644 1.00 76.38 315 ILE A C 1
ATOM 2434 O O . ILE A 1 315 ? 2.706 25.201 6.025 1.00 76.38 315 ILE A O 1
ATOM 2438 N N . LEU A 1 316 ? 0.699 26.015 5.341 1.00 75.19 316 LEU A N 1
ATOM 2439 C CA . LEU A 1 316 ? 0.922 27.432 5.604 1.00 75.19 316 LEU A CA 1
ATOM 2440 C C . LEU A 1 316 ? 0.180 27.802 6.892 1.00 75.19 316 LEU A C 1
ATOM 2442 O O . LEU A 1 316 ? -0.884 27.234 7.157 1.00 75.19 316 LEU A O 1
ATOM 2446 N N . ASP A 1 317 ? 0.754 28.680 7.705 1.00 68.38 317 ASP A N 1
ATOM 2447 C CA . ASP A 1 317 ? 0.043 29.282 8.833 1.00 68.38 317 ASP A CA 1
ATOM 2448 C C . ASP A 1 317 ? -0.855 30.454 8.385 1.00 68.38 317 ASP A C 1
ATOM 2450 O O . ASP A 1 317 ? -1.059 30.680 7.192 1.00 68.38 317 ASP A O 1
ATOM 2454 N N . GLU A 1 318 ? -1.446 31.162 9.353 1.00 66.44 318 GLU A N 1
ATOM 2455 C CA . GLU A 1 318 ? -2.333 32.313 9.119 1.00 66.44 318 GLU A CA 1
ATOM 2456 C C . GLU A 1 318 ? -1.639 33.489 8.407 1.00 66.44 318 GLU A C 1
ATOM 2458 O O . GLU A 1 318 ? -2.327 34.302 7.789 1.00 66.44 318 GLU A O 1
ATOM 2463 N N . ASP A 1 319 ? -0.304 33.556 8.447 1.00 74.00 319 ASP A N 1
ATOM 2464 C CA . ASP A 1 319 ? 0.512 34.603 7.823 1.00 74.00 319 ASP A CA 1
ATOM 2465 C C . ASP A 1 319 ? 1.104 34.157 6.464 1.00 74.00 319 ASP A C 1
ATOM 2467 O O . ASP A 1 319 ? 1.994 34.813 5.918 1.00 74.00 319 ASP A O 1
ATOM 2471 N N . ASP A 1 320 ? 0.613 33.043 5.898 1.00 72.00 320 ASP A N 1
ATOM 2472 C CA . ASP A 1 320 ? 1.147 32.376 4.699 1.00 72.00 320 ASP A CA 1
ATOM 2473 C C . ASP A 1 320 ? 2.618 31.914 4.838 1.00 72.00 320 ASP A C 1
ATOM 2475 O O . ASP A 1 320 ? 3.282 31.566 3.848 1.00 72.00 320 ASP A O 1
ATOM 2479 N N . GLU A 1 321 ? 3.152 31.844 6.061 1.00 74.94 321 GLU A N 1
ATOM 2480 C CA . GLU A 1 321 ? 4.484 31.313 6.309 1.00 74.94 321 GLU A CA 1
ATOM 2481 C C . GLU A 1 321 ? 4.450 29.781 6.314 1.00 74.94 321 GLU A C 1
ATOM 2483 O O . GLU A 1 321 ? 3.570 29.112 6.865 1.00 74.94 321 GLU A O 1
ATOM 2488 N N . LYS A 1 322 ? 5.435 29.171 5.646 1.00 71.94 322 LYS A N 1
ATOM 2489 C CA . LYS A 1 322 ? 5.502 27.712 5.571 1.00 71.94 322 LYS A CA 1
ATOM 2490 C C . LYS A 1 322 ? 5.892 27.151 6.937 1.00 71.94 322 LYS A C 1
ATOM 2492 O O . LYS A 1 322 ? 7.022 27.341 7.389 1.00 71.94 322 LYS A O 1
ATOM 2497 N N . ILE A 1 323 ? 5.036 26.302 7.500 1.00 66.75 323 ILE A N 1
ATOM 2498 C CA . ILE A 1 323 ? 5.363 25.447 8.647 1.00 66.75 323 ILE A CA 1
ATOM 2499 C C . ILE A 1 323 ? 6.240 24.286 8.135 1.00 66.75 323 ILE A C 1
ATOM 2501 O O . ILE A 1 323 ? 5.808 23.133 8.034 1.00 66.75 323 ILE A O 1
ATOM 2505 N N . ILE A 1 324 ? 7.472 24.584 7.700 1.00 59.50 324 ILE A N 1
ATOM 2506 C CA . ILE A 1 324 ? 8.380 23.575 7.142 1.00 59.50 324 ILE A CA 1
ATOM 2507 C C . ILE A 1 324 ? 9.038 22.826 8.290 1.00 59.50 324 ILE A C 1
ATOM 2509 O O . ILE A 1 324 ? 10.023 23.272 8.873 1.00 59.50 324 ILE A O 1
ATOM 2513 N N . ASN A 1 325 ? 8.553 21.618 8.551 1.00 64.44 325 ASN A N 1
ATOM 2514 C CA . ASN A 1 325 ? 9.397 20.602 9.157 1.00 64.44 325 ASN A CA 1
ATOM 2515 C C . ASN A 1 325 ? 9.094 19.249 8.513 1.00 64.44 325 ASN A C 1
ATOM 2517 O O . ASN A 1 325 ? 8.115 18.591 8.856 1.00 64.44 325 ASN A O 1
ATOM 2521 N N . TYR A 1 326 ? 9.938 18.848 7.557 1.00 72.06 326 TYR A N 1
ATOM 2522 C CA . TYR A 1 326 ? 9.886 17.537 6.889 1.00 72.06 326 TYR A CA 1
ATOM 2523 C C . TYR A 1 326 ? 8.629 17.258 6.033 1.00 72.06 326 TYR A C 1
ATOM 2525 O O . TYR A 1 326 ? 8.380 16.106 5.674 1.00 72.06 326 TYR A O 1
ATOM 2533 N N . ARG A 1 327 ? 7.871 18.302 5.676 1.00 81.75 327 ARG A N 1
ATOM 2534 C CA . ARG A 1 327 ? 6.743 18.281 4.725 1.00 81.75 327 ARG A CA 1
ATOM 2535 C C . ARG A 1 327 ? 7.212 18.753 3.350 1.00 81.75 327 ARG A C 1
ATOM 2537 O O . ARG A 1 327 ? 8.031 19.671 3.277 1.00 81.75 327 ARG A O 1
ATOM 2544 N N . LEU A 1 328 ? 6.719 18.136 2.280 1.00 82.88 328 LEU A N 1
ATOM 2545 C CA . LEU A 1 328 ? 7.123 18.455 0.911 1.00 82.88 328 LEU A CA 1
ATOM 2546 C C . LEU A 1 328 ? 5.985 18.162 -0.071 1.00 82.88 328 LEU A C 1
ATOM 2548 O O . LEU A 1 328 ? 5.533 17.024 -0.175 1.00 82.88 328 LEU A O 1
ATOM 2552 N N . ASP A 1 329 ? 5.584 19.176 -0.837 1.00 80.44 329 ASP A N 1
ATOM 2553 C CA . ASP A 1 329 ? 4.678 19.001 -1.970 1.00 80.44 329 ASP A CA 1
ATOM 2554 C C . ASP A 1 329 ? 5.453 18.381 -3.143 1.00 80.44 329 ASP A C 1
ATOM 2556 O O . ASP A 1 329 ? 6.570 18.794 -3.467 1.00 80.44 329 ASP A O 1
ATOM 2560 N N . ILE A 1 330 ? 4.869 17.371 -3.791 1.00 77.25 330 ILE A N 1
ATOM 2561 C CA . ILE A 1 330 ? 5.478 16.722 -4.954 1.00 77.25 330 ILE A CA 1
ATOM 2562 C C . ILE A 1 330 ? 5.194 17.577 -6.191 1.00 77.25 330 ILE A C 1
ATOM 2564 O O . ILE A 1 330 ? 4.214 17.370 -6.913 1.00 77.25 330 ILE A O 1
ATOM 2568 N N . GLU A 1 331 ? 6.082 18.538 -6.424 1.00 73.31 331 GLU A N 1
ATOM 2569 C CA . GLU A 1 331 ? 6.101 19.431 -7.585 1.00 73.31 331 GLU A CA 1
ATOM 2570 C C . GLU A 1 331 ? 6.904 18.795 -8.732 1.00 73.31 331 GLU A C 1
ATOM 2572 O O . GLU A 1 331 ? 7.989 19.248 -9.098 1.00 73.31 331 GLU A O 1
ATOM 2577 N N . THR A 1 332 ? 6.416 17.682 -9.284 1.00 69.12 332 THR A N 1
ATOM 2578 C CA . THR A 1 332 ? 7.065 17.033 -10.431 1.00 69.12 332 THR A CA 1
ATOM 2579 C C . THR A 1 332 ? 6.122 16.975 -11.623 1.00 69.12 332 THR A C 1
ATOM 2581 O O . THR A 1 332 ? 4.957 16.612 -11.496 1.00 69.12 332 THR A O 1
ATOM 2584 N N . SER A 1 333 ? 6.629 17.365 -12.790 1.00 74.69 333 SER A N 1
ATOM 2585 C CA . SER A 1 333 ? 5.976 17.098 -14.074 1.00 74.69 333 SER A CA 1
ATOM 2586 C C . SER A 1 333 ? 6.596 15.848 -14.679 1.00 74.69 333 SER A C 1
ATOM 2588 O O . SER A 1 333 ? 7.788 15.588 -14.474 1.00 74.69 333 SER A O 1
ATOM 2590 N N . ILE A 1 334 ? 5.816 15.083 -15.444 1.00 83.38 334 ILE A N 1
ATOM 2591 C CA . ILE A 1 334 ? 6.371 13.942 -16.169 1.00 83.38 334 ILE A CA 1
ATOM 2592 C C . ILE A 1 334 ? 7.449 14.461 -17.123 1.00 83.38 334 ILE A C 1
ATOM 2594 O O . ILE A 1 334 ? 7.201 15.333 -17.959 1.00 83.38 334 ILE A O 1
ATOM 2598 N N . LYS A 1 335 ? 8.659 13.911 -17.015 1.00 88.75 335 LYS A N 1
ATOM 2599 C CA . LYS A 1 335 ? 9.757 14.183 -17.939 1.00 88.75 335 LYS A CA 1
ATOM 2600 C C . LYS A 1 335 ? 9.414 13.553 -19.282 1.00 88.75 335 LYS A C 1
ATOM 2602 O O . LYS A 1 335 ? 9.665 12.369 -19.509 1.00 88.75 335 LYS A O 1
ATOM 2607 N N . LYS A 1 336 ? 8.819 14.353 -20.163 1.00 91.25 336 LYS A N 1
ATOM 2608 C CA . LYS A 1 336 ? 8.457 13.968 -21.525 1.00 91.25 336 LYS A CA 1
ATOM 2609 C C . LYS A 1 336 ? 8.819 15.056 -22.525 1.00 91.25 336 LYS A C 1
ATOM 2611 O O . LYS A 1 336 ? 8.832 16.236 -22.186 1.00 91.25 336 LYS A O 1
ATOM 2616 N N . VAL A 1 337 ? 9.072 14.654 -23.764 1.00 93.75 337 VAL A N 1
ATOM 2617 C CA . VAL A 1 337 ? 9.186 15.559 -24.918 1.00 93.75 337 VAL A CA 1
ATOM 2618 C C . VAL A 1 337 ? 8.296 15.018 -26.018 1.00 93.75 337 VAL A C 1
ATOM 2620 O O . VAL A 1 337 ? 8.181 13.803 -26.167 1.00 93.75 337 VAL A O 1
ATOM 2623 N N . SER A 1 338 ? 7.658 15.902 -26.777 1.00 93.75 338 SER A N 1
ATOM 2624 C CA . SER A 1 338 ? 6.903 15.507 -27.966 1.00 93.75 338 SER A CA 1
ATOM 2625 C C . SER A 1 338 ? 7.396 16.286 -29.169 1.00 93.75 338 SER A C 1
ATOM 2627 O O . SER A 1 338 ? 7.580 17.499 -29.085 1.00 93.75 338 SER A O 1
ATOM 2629 N N . ILE A 1 339 ? 7.618 15.585 -30.273 1.00 93.69 339 ILE A N 1
ATOM 2630 C CA . ILE A 1 339 ? 7.987 16.176 -31.557 1.00 93.69 339 ILE A CA 1
ATOM 2631 C C . ILE A 1 339 ? 6.852 15.953 -32.549 1.00 93.69 339 ILE A C 1
ATOM 2633 O O . ILE A 1 339 ? 6.155 14.942 -32.471 1.00 93.69 339 ILE A O 1
ATOM 2637 N N . ALA A 1 340 ? 6.666 16.903 -33.460 1.00 92.31 340 ALA A N 1
ATOM 2638 C CA . ALA A 1 340 ? 5.615 16.835 -34.477 1.00 92.31 340 ALA A CA 1
ATOM 2639 C C . ALA A 1 340 ? 6.039 17.435 -35.829 1.00 92.31 340 ALA A C 1
ATOM 2641 O O . ALA A 1 340 ? 5.208 17.709 -36.692 1.00 92.31 340 ALA A O 1
ATOM 2642 N N . SER A 1 341 ? 7.336 17.698 -36.013 1.00 91.25 341 SER A N 1
ATOM 2643 C CA . SER A 1 341 ? 7.887 18.299 -37.227 1.00 91.25 341 SER A CA 1
ATOM 2644 C C . SER A 1 341 ? 9.182 17.610 -37.631 1.00 91.25 341 SER A C 1
ATOM 2646 O O . SER A 1 341 ? 10.000 17.264 -36.782 1.00 91.25 341 SER A O 1
ATOM 2648 N N . THR A 1 342 ? 9.410 17.464 -38.935 1.00 89.12 342 THR A N 1
ATOM 2649 C CA . THR A 1 342 ? 10.672 16.939 -39.479 1.00 89.12 342 THR A CA 1
ATOM 2650 C C . THR A 1 342 ? 11.878 17.797 -39.096 1.00 89.12 342 THR A C 1
ATOM 2652 O O . THR A 1 342 ? 12.980 17.274 -38.998 1.00 89.12 342 THR A O 1
ATOM 2655 N N . ASN A 1 343 ? 11.672 19.076 -38.760 1.00 90.06 343 ASN A N 1
ATOM 2656 C CA . ASN A 1 343 ? 12.711 19.954 -38.211 1.00 90.06 343 ASN A CA 1
ATOM 2657 C C . ASN A 1 343 ? 13.230 19.499 -36.834 1.00 90.06 343 ASN A C 1
ATOM 2659 O O . ASN A 1 343 ? 14.278 19.962 -36.397 1.00 90.06 343 ASN A O 1
ATOM 2663 N N . ASN A 1 344 ? 12.500 18.623 -36.136 1.00 92.94 344 ASN A N 1
ATOM 2664 C CA . ASN A 1 344 ? 12.956 18.003 -34.894 1.00 92.94 344 ASN A CA 1
ATOM 2665 C C . ASN A 1 344 ? 13.884 16.805 -35.133 1.00 92.94 344 ASN A C 1
ATOM 2667 O O . ASN A 1 344 ? 14.375 16.229 -34.167 1.00 92.94 344 ASN A O 1
ATOM 2671 N N . LEU A 1 345 ? 14.100 16.389 -36.381 1.00 92.69 345 LEU A N 1
ATOM 2672 C CA . LEU A 1 345 ? 14.990 15.290 -36.734 1.00 92.69 345 LEU A CA 1
ATOM 2673 C C . LEU A 1 345 ? 16.229 15.877 -37.412 1.00 92.69 345 LEU A C 1
ATOM 2675 O O . LEU A 1 345 ? 16.127 16.598 -38.403 1.00 92.69 345 LEU A O 1
ATOM 2679 N N . VAL A 1 346 ? 17.409 15.589 -36.865 1.00 89.25 346 VAL A N 1
ATOM 2680 C CA . VAL A 1 346 ? 18.683 16.147 -37.340 1.00 89.25 346 VAL A CA 1
ATOM 2681 C C . VAL A 1 346 ? 19.739 15.058 -37.513 1.00 89.25 346 VAL A C 1
ATOM 2683 O O . VAL A 1 346 ? 19.497 13.887 -37.216 1.00 89.25 346 VAL A O 1
ATOM 2686 N N . ASP A 1 347 ? 20.904 15.458 -38.026 1.00 82.75 347 ASP A N 1
ATOM 2687 C CA . ASP A 1 347 ? 22.012 14.571 -38.398 1.00 82.75 347 ASP A CA 1
ATOM 2688 C C . ASP A 1 347 ? 21.577 13.538 -39.455 1.00 82.75 347 ASP A C 1
ATOM 2690 O O . ASP A 1 347 ? 21.527 12.331 -39.222 1.00 82.75 347 ASP A O 1
ATOM 2694 N N . PHE A 1 348 ? 21.218 14.086 -40.618 1.00 80.88 348 PHE A N 1
ATOM 2695 C CA . PHE A 1 348 ? 20.604 13.426 -41.769 1.00 80.88 348 PHE A CA 1
ATOM 2696 C C . PHE A 1 348 ? 21.633 12.966 -42.814 1.00 80.88 348 PHE A C 1
ATOM 2698 O O . PHE A 1 348 ? 22.503 13.745 -43.210 1.00 80.88 348 PHE A O 1
ATOM 2705 N N . PHE A 1 349 ? 21.477 11.745 -43.329 1.00 82.31 349 PHE A N 1
ATOM 2706 C CA . PHE A 1 349 ? 22.142 11.247 -44.540 1.00 82.31 349 PHE A CA 1
ATOM 2707 C C . PHE A 1 349 ? 21.164 10.352 -45.318 1.00 82.31 349 PHE A C 1
ATOM 2709 O O . PHE A 1 349 ? 20.640 9.407 -44.742 1.00 82.31 349 PHE A O 1
ATOM 2716 N N . GLU A 1 350 ? 20.899 10.648 -46.597 1.00 83.56 350 GLU A N 1
ATOM 2717 C CA . GLU A 1 350 ? 19.995 9.858 -47.468 1.00 83.56 350 GLU A CA 1
ATOM 2718 C C . GLU A 1 350 ? 18.614 9.535 -46.845 1.00 83.56 350 GLU A C 1
ATOM 2720 O O . GLU A 1 350 ? 18.192 8.383 -46.809 1.00 83.56 350 GLU A O 1
ATOM 2725 N N . ASP A 1 351 ? 17.900 10.533 -46.311 1.00 81.25 351 ASP A N 1
ATOM 2726 C CA . ASP A 1 351 ? 16.586 10.339 -45.659 1.00 81.25 351 ASP A CA 1
ATOM 2727 C C . ASP A 1 351 ? 16.606 9.493 -44.379 1.00 81.25 351 ASP A C 1
ATOM 2729 O O . ASP A 1 351 ? 15.561 9.115 -43.848 1.00 81.25 351 ASP A O 1
ATOM 2733 N N . VAL A 1 352 ? 17.797 9.253 -43.825 1.00 90.19 352 VAL A N 1
ATOM 2734 C CA . VAL A 1 352 ? 18.014 8.579 -42.546 1.00 90.19 352 VAL A CA 1
ATOM 2735 C C . VAL A 1 352 ? 18.510 9.580 -41.508 1.00 90.19 352 VAL A C 1
ATOM 2737 O O . VAL A 1 352 ? 19.554 10.211 -41.672 1.00 90.19 352 VAL A O 1
ATOM 2740 N N . TYR A 1 353 ? 17.768 9.698 -40.411 1.00 92.88 353 TYR A N 1
ATOM 2741 C CA . TYR A 1 353 ? 18.089 10.539 -39.261 1.00 92.88 353 TYR A CA 1
ATOM 2742 C C . TYR A 1 353 ? 18.619 9.692 -38.107 1.00 92.88 353 TYR A C 1
ATOM 2744 O O . TYR A 1 353 ? 18.339 8.494 -38.014 1.00 92.88 353 TYR A O 1
ATOM 2752 N N . ASN A 1 354 ? 19.377 10.312 -37.202 1.00 92.81 354 ASN A N 1
ATOM 2753 C CA . ASN A 1 354 ? 19.917 9.607 -36.037 1.00 92.81 354 ASN A CA 1
ATOM 2754 C C . ASN A 1 354 ? 19.910 10.418 -34.726 1.00 92.81 354 ASN A C 1
ATOM 2756 O O . ASN A 1 354 ? 20.278 9.879 -33.676 1.00 92.81 354 ASN A O 1
ATOM 2760 N N . THR A 1 355 ? 19.456 11.675 -34.779 1.00 94.12 355 THR A N 1
ATOM 2761 C CA . THR A 1 355 ? 19.357 12.590 -33.636 1.00 94.12 355 THR A CA 1
ATOM 2762 C C . THR A 1 355 ? 17.985 13.260 -33.606 1.00 94.12 355 THR A C 1
ATOM 2764 O O . THR A 1 355 ? 17.452 13.667 -34.638 1.00 94.12 355 THR A O 1
ATOM 2767 N N . ILE A 1 356 ? 17.432 13.413 -32.403 1.00 94.56 356 ILE A N 1
ATOM 2768 C CA . ILE A 1 356 ? 16.202 14.164 -32.140 1.00 94.56 356 ILE A CA 1
ATOM 2769 C C . ILE A 1 356 ? 16.568 15.488 -31.467 1.00 94.56 356 ILE A C 1
ATOM 2771 O O . ILE A 1 356 ? 17.328 15.508 -30.498 1.00 94.56 356 ILE A O 1
ATOM 2775 N N . GLU A 1 357 ? 16.005 16.584 -31.966 1.00 94.56 357 GLU A N 1
ATOM 2776 C CA . GLU A 1 357 ? 16.155 17.946 -31.459 1.00 94.56 357 GLU A CA 1
ATOM 2777 C C . GLU A 1 357 ? 14.814 18.497 -30.946 1.00 94.56 357 GLU A C 1
ATOM 2779 O O . GLU A 1 357 ? 13.814 18.544 -31.667 1.00 94.56 357 GLU A O 1
ATOM 2784 N N . PHE A 1 358 ? 14.794 18.957 -29.695 1.00 92.06 358 PHE A N 1
ATOM 2785 C CA . PHE A 1 358 ? 13.621 19.532 -29.037 1.00 92.06 358 PHE A CA 1
ATOM 2786 C C . PHE A 1 358 ? 13.966 20.853 -28.339 1.00 92.06 358 PHE A C 1
ATOM 2788 O O . PHE A 1 358 ? 14.845 20.899 -27.481 1.00 92.06 358 PHE A O 1
ATOM 2795 N N . ASN A 1 359 ? 13.229 21.919 -28.659 1.00 85.81 359 ASN A N 1
ATOM 2796 C CA . ASN A 1 359 ? 13.454 23.261 -28.119 1.00 85.81 359 ASN A CA 1
ATOM 2797 C C . ASN A 1 359 ? 12.436 23.610 -27.014 1.00 85.81 359 ASN A C 1
ATOM 2799 O O . ASN A 1 359 ? 11.248 23.343 -27.198 1.00 85.81 359 ASN A O 1
ATOM 2803 N N . PRO A 1 360 ? 12.851 24.266 -25.909 1.00 83.81 360 PRO A N 1
ATOM 2804 C CA . PRO A 1 360 ? 14.190 24.819 -25.663 1.00 83.81 360 PRO A CA 1
ATOM 2805 C C . PRO A 1 360 ? 15.205 23.823 -25.072 1.00 83.81 360 PRO A C 1
ATOM 2807 O O . PRO A 1 360 ? 16.407 24.036 -25.221 1.00 83.81 360 PRO A O 1
ATOM 2810 N N . SER A 1 361 ? 14.755 22.761 -24.397 1.00 91.25 361 SER A N 1
ATOM 2811 C CA . SER A 1 361 ? 15.640 21.760 -23.795 1.00 91.25 361 SER A CA 1
ATOM 2812 C C . SER A 1 361 ? 14.942 20.426 -23.550 1.00 91.25 361 SER A C 1
ATOM 2814 O O . SER A 1 361 ? 13.719 20.357 -23.430 1.00 91.25 361 SER A O 1
ATOM 2816 N N . ILE A 1 362 ? 15.739 19.365 -23.435 1.00 92.81 362 ILE A N 1
ATOM 2817 C CA . ILE A 1 362 ? 15.267 18.026 -23.074 1.00 92.81 362 ILE A CA 1
ATOM 2818 C C . ILE A 1 362 ? 15.437 17.755 -21.567 1.00 92.81 362 ILE A C 1
ATOM 2820 O O . ILE A 1 362 ? 16.419 18.200 -20.973 1.00 92.81 362 ILE A O 1
ATOM 2824 N N . PRO A 1 363 ? 14.519 17.005 -20.927 1.00 91.88 363 PRO A N 1
ATOM 2825 C CA . PRO A 1 363 ? 14.556 16.721 -19.488 1.00 91.88 363 PRO A CA 1
ATOM 2826 C C . PRO A 1 363 ? 15.345 15.448 -19.116 1.00 91.88 363 PRO A C 1
ATOM 2828 O O . PRO A 1 363 ? 15.357 15.051 -17.943 1.00 91.88 363 PRO A O 1
ATOM 2831 N N . PHE A 1 364 ? 15.941 14.780 -20.107 1.00 93.56 364 PHE A N 1
ATOM 2832 C CA . PHE A 1 364 ? 16.641 13.501 -19.965 1.00 93.56 364 PHE A CA 1
ATOM 2833 C C . PHE A 1 364 ? 18.135 13.688 -19.696 1.00 93.56 364 PHE A C 1
ATOM 2835 O O . PHE A 1 364 ? 18.727 14.697 -20.075 1.00 93.56 364 PHE A O 1
ATOM 2842 N N . LEU A 1 365 ? 18.746 12.678 -19.085 1.00 92.38 365 LEU A N 1
ATOM 2843 C CA . LEU A 1 365 ? 20.187 12.542 -18.902 1.00 92.38 365 LEU A CA 1
ATOM 2844 C C . LEU A 1 365 ? 20.729 11.382 -19.746 1.00 92.38 365 LEU A C 1
ATOM 2846 O O . LEU A 1 365 ? 20.009 10.449 -20.104 1.00 92.38 365 LEU A O 1
ATOM 2850 N N . THR A 1 366 ? 22.024 11.423 -20.065 1.00 92.06 366 THR A N 1
ATOM 2851 C CA . THR A 1 366 ? 22.692 10.294 -20.729 1.00 92.06 366 THR A CA 1
ATOM 2852 C C . THR A 1 366 ? 22.617 9.048 -19.848 1.00 92.06 366 THR A C 1
ATOM 2854 O O . THR A 1 366 ? 23.027 9.086 -18.691 1.00 92.06 366 THR A O 1
ATOM 2857 N N . GLY A 1 367 ? 22.129 7.946 -20.414 1.00 88.31 367 GLY A N 1
ATOM 2858 C CA . GLY A 1 367 ? 21.868 6.689 -19.713 1.00 88.31 367 GLY A CA 1
ATOM 2859 C C . GLY A 1 367 ? 20.407 6.493 -19.306 1.00 88.31 367 GLY A C 1
ATOM 2860 O O . GLY A 1 367 ? 20.030 5.366 -18.986 1.00 88.31 367 GLY A O 1
ATOM 2861 N N . ASP A 1 368 ? 19.566 7.532 -19.369 1.00 91.69 368 ASP A N 1
ATOM 2862 C CA . ASP A 1 368 ? 18.149 7.401 -19.034 1.00 91.69 368 ASP A CA 1
ATOM 2863 C C . ASP A 1 368 ? 17.455 6.412 -19.973 1.00 91.69 368 ASP A C 1
ATOM 2865 O O . ASP A 1 368 ? 17.594 6.471 -21.199 1.00 91.69 368 ASP A O 1
ATOM 2869 N N . LYS A 1 369 ? 16.655 5.520 -19.383 1.00 93.62 369 LYS A N 1
ATOM 2870 C CA . LYS A 1 369 ? 15.708 4.682 -20.115 1.00 93.62 369 LYS A CA 1
ATOM 2871 C C . LYS A 1 369 ? 14.435 5.483 -20.360 1.00 93.62 369 LYS A C 1
ATOM 2873 O O . LYS A 1 369 ? 13.807 5.947 -19.409 1.00 93.62 369 LYS A O 1
ATOM 2878 N N . ILE A 1 370 ? 14.022 5.594 -21.612 1.00 96.00 370 ILE A N 1
ATOM 2879 C CA . ILE A 1 370 ? 12.791 6.255 -22.036 1.00 96.00 370 ILE A CA 1
ATOM 2880 C C . ILE A 1 370 ? 11.858 5.270 -22.738 1.00 96.00 370 ILE A C 1
ATOM 2882 O O . ILE A 1 370 ? 12.284 4.228 -23.232 1.00 96.00 370 ILE A O 1
ATOM 2886 N N . TYR A 1 371 ? 10.587 5.633 -22.802 1.00 95.88 371 TYR A N 1
ATOM 2887 C CA . TYR A 1 371 ? 9.551 4.947 -23.546 1.00 95.88 371 TYR A CA 1
ATOM 2888 C C . TYR A 1 371 ? 9.103 5.827 -24.707 1.00 95.88 371 TYR A C 1
ATOM 2890 O O . TYR A 1 371 ? 8.703 6.977 -24.509 1.00 95.88 371 TYR A O 1
ATOM 2898 N N . TYR A 1 372 ? 9.214 5.289 -25.913 1.00 96.31 372 TYR A N 1
ATOM 2899 C CA . TYR A 1 372 ? 8.768 5.912 -27.145 1.00 96.31 372 TYR A CA 1
ATOM 2900 C C . TYR A 1 372 ? 7.330 5.491 -27.447 1.00 96.31 372 TYR A C 1
ATOM 2902 O O . TYR A 1 372 ? 7.029 4.297 -27.516 1.00 96.31 372 TYR A O 1
ATOM 2910 N N . LEU A 1 373 ? 6.462 6.485 -27.634 1.00 95.44 373 LEU A N 1
ATOM 2911 C CA . LEU A 1 373 ? 5.047 6.325 -27.933 1.00 95.44 373 LEU A CA 1
ATOM 2912 C C . LEU A 1 373 ? 4.658 7.240 -29.113 1.00 95.44 373 LEU A C 1
ATOM 2914 O O . LEU A 1 373 ? 4.528 8.454 -28.924 1.00 95.44 373 LEU A O 1
ATOM 2918 N N . PRO A 1 374 ? 4.495 6.700 -30.334 1.00 94.56 374 PRO A N 1
ATOM 2919 C CA . PRO A 1 374 ? 3.886 7.431 -31.441 1.00 94.56 374 PRO A CA 1
ATOM 2920 C C . PRO A 1 374 ? 2.373 7.580 -31.226 1.00 94.56 374 PRO A C 1
ATOM 2922 O O . PRO A 1 374 ? 1.741 6.699 -30.645 1.00 94.56 374 PRO A O 1
ATOM 2925 N N . GLN A 1 375 ? 1.794 8.687 -31.698 1.00 92.81 375 GLN A N 1
ATOM 2926 C CA . GLN A 1 375 ? 0.342 8.892 -31.690 1.00 92.81 375 GLN A CA 1
ATOM 2927 C C . GLN A 1 375 ? -0.365 7.990 -32.713 1.00 92.81 375 GLN A C 1
ATOM 2929 O O . GLN A 1 375 ? -1.382 7.388 -32.382 1.00 92.81 375 GLN A O 1
ATOM 2934 N N . ASP A 1 376 ? 0.200 7.891 -33.921 1.00 87.75 376 ASP A N 1
ATOM 2935 C CA . ASP A 1 376 ? -0.342 7.113 -35.038 1.00 87.75 376 ASP A CA 1
ATOM 2936 C C . ASP A 1 376 ? 0.698 6.075 -35.513 1.00 87.75 376 ASP A C 1
ATOM 2938 O O . ASP A 1 376 ? 0.870 5.029 -34.887 1.00 87.75 376 ASP A O 1
ATOM 2942 N N . GLU A 1 377 ? 1.436 6.363 -36.590 1.00 92.50 377 GLU A N 1
ATOM 2943 C CA . GLU A 1 377 ? 2.474 5.483 -37.142 1.00 92.50 377 GLU A CA 1
ATOM 2944 C C . GLU A 1 377 ? 3.846 5.755 -36.482 1.00 92.50 377 GLU A C 1
ATOM 2946 O O . GLU A 1 377 ? 4.207 6.919 -36.296 1.00 92.50 377 GLU A O 1
ATOM 2951 N N . PRO A 1 378 ? 4.633 4.728 -36.095 1.00 93.94 378 PRO A N 1
ATOM 2952 C CA . PRO A 1 378 ? 6.002 4.922 -35.609 1.00 93.94 378 PRO A CA 1
ATOM 2953 C C . PRO A 1 378 ? 6.935 5.423 -36.717 1.00 93.94 378 PRO A C 1
ATOM 2955 O O . PRO A 1 378 ? 6.736 5.109 -37.887 1.00 93.94 378 PRO A O 1
ATOM 2958 N N . LEU A 1 379 ? 8.017 6.117 -36.345 1.00 93.31 379 LEU A N 1
ATOM 2959 C CA . LEU A 1 379 ? 9.119 6.382 -37.274 1.00 93.31 379 LEU A CA 1
ATOM 2960 C C . LEU A 1 379 ? 9.679 5.057 -37.805 1.00 93.31 379 LEU A C 1
ATOM 2962 O O . LEU A 1 379 ? 9.873 4.108 -37.041 1.00 93.31 379 LEU A O 1
ATOM 2966 N N . VAL A 1 380 ? 9.991 4.998 -39.099 1.00 91.81 380 VAL A N 1
ATOM 2967 C CA . VAL A 1 380 ? 10.540 3.790 -39.728 1.00 91.81 380 VAL A CA 1
ATOM 2968 C C . VAL A 1 380 ? 11.896 3.489 -39.096 1.00 91.81 380 VAL A C 1
ATOM 2970 O O . VAL A 1 380 ? 12.782 4.337 -39.120 1.00 91.81 380 VAL A O 1
ATOM 2973 N N . GLY A 1 381 ? 12.055 2.299 -38.512 1.00 89.06 381 GLY A N 1
ATOM 2974 C CA . GLY A 1 381 ? 13.243 1.911 -37.736 1.00 89.06 381 GLY A CA 1
ATOM 2975 C C . GLY A 1 381 ? 13.051 1.973 -36.215 1.00 89.06 381 GLY A C 1
ATOM 2976 O O . GLY A 1 381 ? 13.847 1.394 -35.477 1.00 89.06 381 GLY A O 1
ATOM 2977 N N . LEU A 1 382 ? 11.964 2.590 -35.736 1.00 93.12 382 LEU A N 1
ATOM 2978 C CA . LEU A 1 382 ? 11.539 2.538 -34.339 1.00 93.12 382 LEU A CA 1
ATOM 2979 C C . LEU A 1 382 ? 10.276 1.688 -34.172 1.00 93.12 382 LEU A C 1
ATOM 2981 O O . LEU A 1 382 ? 9.449 1.550 -35.069 1.00 93.12 382 LEU A O 1
ATOM 2985 N N . GLN A 1 383 ? 10.119 1.131 -32.978 1.00 93.12 383 GLN A N 1
ATOM 2986 C CA . GLN A 1 383 ? 8.911 0.458 -32.522 1.00 93.12 383 GLN A CA 1
ATOM 2987 C C . GLN A 1 383 ? 8.500 1.071 -31.189 1.00 93.12 383 GLN A C 1
ATOM 2989 O O . GLN A 1 383 ? 9.357 1.468 -30.400 1.00 93.12 383 GLN A O 1
ATOM 2994 N N . THR A 1 384 ? 7.199 1.134 -30.914 1.00 94.56 384 THR A N 1
ATOM 2995 C CA . THR A 1 384 ? 6.700 1.540 -29.596 1.00 94.56 384 THR A CA 1
ATOM 2996 C C . THR A 1 384 ? 7.358 0.685 -28.519 1.00 94.56 384 THR A C 1
ATOM 2998 O O . THR A 1 384 ? 7.264 -0.542 -28.552 1.00 94.56 384 THR A O 1
ATOM 3001 N N . GLY A 1 385 ? 8.048 1.318 -27.572 1.00 93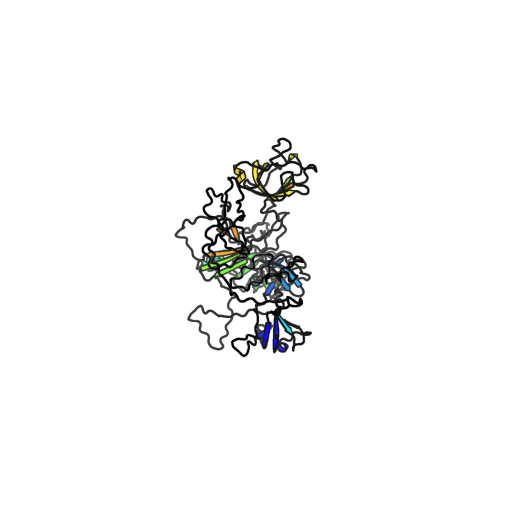.19 385 GLY A N 1
ATOM 3002 C CA . GLY A 1 385 ? 8.842 0.572 -26.608 1.00 93.19 385 GLY A CA 1
ATOM 3003 C C . GLY A 1 385 ? 9.972 1.363 -25.974 1.00 93.19 385 GLY A C 1
ATOM 3004 O O . GLY A 1 385 ? 9.969 2.589 -25.928 1.00 93.19 385 GLY A O 1
ATOM 3005 N N . ASN A 1 386 ? 10.934 0.625 -25.428 1.00 94.94 386 ASN A N 1
ATOM 3006 C CA . ASN A 1 386 ? 11.980 1.170 -24.576 1.00 94.94 386 ASN A CA 1
ATOM 3007 C C . ASN A 1 386 ? 13.268 1.468 -25.338 1.00 94.94 386 ASN A C 1
ATOM 3009 O O . ASN A 1 386 ? 13.771 0.607 -26.055 1.00 94.94 386 ASN A O 1
ATOM 3013 N N . TYR A 1 387 ? 13.852 2.631 -25.065 1.00 95.12 387 TYR A N 1
ATOM 3014 C CA . TYR A 1 387 ? 15.142 3.060 -25.600 1.00 95.12 387 TYR A CA 1
ATOM 3015 C C . TYR A 1 387 ? 15.985 3.729 -24.515 1.00 95.12 387 TYR A C 1
ATOM 3017 O O . TYR A 1 387 ? 15.473 4.131 -23.473 1.00 95.12 387 TYR A O 1
ATOM 3025 N N . TYR A 1 388 ? 17.282 3.864 -24.764 1.00 94.44 388 TYR A N 1
ATOM 3026 C CA . TYR A 1 388 ? 18.229 4.567 -23.906 1.00 94.44 388 TYR A CA 1
ATOM 3027 C C . TYR A 1 388 ? 18.712 5.845 -24.577 1.00 94.44 388 TYR A C 1
ATOM 3029 O O . TYR A 1 388 ? 18.920 5.879 -25.790 1.00 94.44 388 TYR A O 1
ATOM 3037 N N . VAL A 1 389 ? 18.890 6.892 -23.779 1.00 94.56 389 VAL A N 1
ATOM 3038 C CA . VAL A 1 389 ? 19.220 8.235 -24.257 1.00 94.56 389 VAL A CA 1
ATOM 3039 C C . VAL A 1 389 ? 20.717 8.503 -24.131 1.00 94.56 389 VAL A C 1
ATOM 3041 O O . VAL A 1 389 ? 21.300 8.296 -23.069 1.00 94.56 389 VAL A O 1
ATOM 3044 N N . LYS A 1 390 ? 21.337 9.047 -25.182 1.00 94.69 390 LYS A N 1
ATOM 3045 C CA . LYS A 1 390 ? 22.603 9.795 -25.078 1.00 94.69 390 LYS A CA 1
ATOM 3046 C C . LYS A 1 390 ? 22.332 11.256 -25.391 1.00 94.69 390 LYS A C 1
ATOM 3048 O O . LYS A 1 390 ? 21.943 11.583 -26.510 1.00 94.69 390 LYS A O 1
ATOM 3053 N N . VAL A 1 391 ? 22.532 12.125 -24.409 1.00 93.50 391 VAL A N 1
ATOM 3054 C CA . VAL A 1 391 ? 22.368 13.572 -24.559 1.00 93.50 391 VAL A CA 1
ATOM 3055 C C . VAL A 1 391 ? 23.622 14.137 -25.220 1.00 93.50 391 VAL A C 1
ATOM 3057 O O . VAL A 1 391 ? 24.720 13.999 -24.682 1.00 93.50 391 VAL A O 1
ATOM 3060 N N . THR A 1 392 ? 23.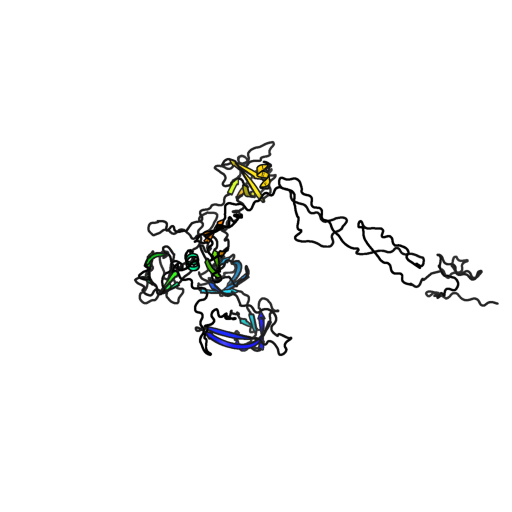468 14.752 -26.393 1.00 90.88 392 THR A N 1
ATOM 3061 C CA . THR A 1 392 ? 24.577 15.354 -27.157 1.00 90.88 392 THR A CA 1
ATOM 3062 C C . THR A 1 392 ? 24.666 16.868 -26.959 1.00 90.88 392 THR A C 1
ATOM 3064 O O . THR A 1 392 ? 25.748 17.437 -27.067 1.00 90.88 392 THR A O 1
ATOM 3067 N N . SER A 1 393 ? 23.546 17.526 -26.648 1.00 91.81 393 SER A N 1
ATOM 3068 C CA . SER A 1 393 ? 23.465 18.941 -26.251 1.00 91.81 393 SER A CA 1
ATOM 3069 C C . SER A 1 393 ? 22.231 19.168 -25.369 1.00 91.81 393 SER A C 1
ATOM 3071 O O . SER A 1 393 ? 21.429 18.261 -25.176 1.00 91.81 393 SER A O 1
ATOM 3073 N N . THR A 1 394 ? 22.028 20.387 -24.860 1.00 91.44 394 THR A N 1
ATOM 3074 C CA . THR A 1 394 ? 20.861 20.745 -24.024 1.00 91.44 394 THR A CA 1
ATOM 3075 C C . THR A 1 394 ? 19.507 20.469 -24.680 1.00 91.44 394 THR A C 1
ATOM 3077 O O . THR A 1 394 ? 18.511 20.325 -23.976 1.00 91.44 394 THR A O 1
ATOM 3080 N N . ASN A 1 395 ? 19.463 20.408 -26.011 1.00 93.62 395 ASN A N 1
ATOM 3081 C CA . ASN A 1 395 ? 18.259 20.230 -26.813 1.00 93.62 395 ASN A CA 1
ATOM 3082 C C . ASN A 1 395 ? 18.313 19.006 -27.749 1.00 93.62 395 ASN A C 1
ATOM 3084 O O . ASN A 1 395 ? 17.337 18.765 -28.451 1.00 93.62 395 ASN A O 1
ATOM 3088 N N . LYS A 1 396 ? 19.411 18.230 -27.773 1.00 94.44 396 LYS A N 1
ATOM 3089 C CA . LYS A 1 396 ? 19.584 17.088 -28.691 1.00 94.44 396 LYS A CA 1
ATOM 3090 C C . LYS A 1 396 ? 19.921 15.795 -27.975 1.00 94.44 396 LYS A C 1
ATOM 3092 O O . LYS A 1 396 ? 20.747 15.769 -27.057 1.00 94.44 396 LYS A O 1
ATOM 3097 N N . PHE A 1 397 ? 19.340 14.708 -28.464 1.00 95.56 397 PHE A N 1
ATOM 3098 C CA . PHE A 1 397 ? 19.648 13.370 -27.990 1.00 95.56 397 PHE A CA 1
ATOM 3099 C C . PHE A 1 397 ? 19.541 12.299 -29.072 1.00 95.56 397 PHE A C 1
ATOM 3101 O O . PHE A 1 397 ? 18.855 12.457 -30.080 1.00 95.56 397 PHE A O 1
ATOM 3108 N N . LYS A 1 398 ? 20.227 11.185 -28.816 1.00 95.19 398 LYS A N 1
ATOM 3109 C CA . LYS A 1 398 ? 20.256 9.979 -29.646 1.00 95.19 398 LYS A CA 1
ATOM 3110 C C . LYS A 1 398 ? 19.658 8.796 -28.891 1.00 95.19 398 LYS A C 1
ATOM 3112 O O . LYS A 1 398 ? 19.742 8.742 -27.661 1.00 95.19 398 LYS A O 1
ATOM 3117 N N . LEU A 1 399 ? 19.086 7.852 -29.635 1.00 95.00 399 LEU A N 1
ATOM 3118 C CA . LEU A 1 399 ? 18.442 6.650 -29.103 1.00 95.00 399 LEU A CA 1
ATOM 3119 C C . LEU A 1 399 ? 19.335 5.421 -29.259 1.00 95.00 399 LEU A C 1
ATOM 3121 O O . LEU A 1 399 ? 19.995 5.255 -30.280 1.00 95.00 399 LEU A O 1
ATOM 3125 N N . TYR A 1 400 ? 19.310 4.536 -28.269 1.00 93.38 400 TYR A N 1
ATOM 3126 C CA . TYR A 1 400 ? 20.044 3.271 -28.252 1.00 93.38 400 TYR A CA 1
ATOM 3127 C C . TYR A 1 400 ? 19.121 2.154 -27.763 1.00 93.38 400 TYR A C 1
ATOM 3129 O O . TYR A 1 400 ? 18.275 2.377 -26.899 1.00 93.38 400 TYR A O 1
ATOM 3137 N N . THR A 1 401 ? 19.281 0.937 -28.278 1.00 89.50 401 THR A N 1
ATOM 3138 C CA . THR A 1 401 ? 18.477 -0.220 -27.839 1.00 89.50 401 THR A CA 1
ATOM 3139 C C . THR A 1 401 ? 18.934 -0.776 -26.491 1.00 89.50 401 THR A C 1
ATOM 3141 O O . THR A 1 401 ? 18.131 -1.346 -25.756 1.00 89.50 401 THR A O 1
ATOM 3144 N N . THR A 1 402 ? 20.208 -0.589 -26.127 1.00 83.44 402 THR A N 1
ATOM 3145 C CA . THR A 1 402 ? 20.763 -1.035 -24.840 1.00 83.44 402 THR A CA 1
ATOM 3146 C C . THR A 1 402 ? 21.744 -0.006 -24.263 1.00 83.44 402 THR A C 1
ATOM 3148 O O . THR A 1 402 ? 22.370 0.729 -25.033 1.00 83.44 402 THR A O 1
ATOM 3151 N N . PRO A 1 403 ? 21.965 0.020 -22.931 1.00 82.44 403 PRO A N 1
ATOM 3152 C CA . PRO A 1 403 ? 22.939 0.923 -22.312 1.00 82.44 403 PRO A CA 1
ATOM 3153 C C . PRO A 1 403 ? 24.368 0.675 -22.801 1.00 82.44 403 PRO A C 1
ATOM 3155 O O . PRO A 1 403 ? 25.163 1.601 -22.911 1.00 82.44 403 PRO A O 1
ATOM 3158 N N . SER A 1 404 ? 24.708 -0.580 -23.116 1.00 77.44 404 SER A N 1
ATOM 3159 C CA . SER A 1 404 ? 26.067 -0.956 -23.529 1.00 77.44 404 SER A CA 1
ATOM 3160 C C . SER A 1 404 ? 26.511 -0.273 -24.828 1.00 77.44 404 SER A C 1
ATOM 3162 O O . SER A 1 404 ? 27.701 -0.014 -25.013 1.00 77.44 404 SER A O 1
ATOM 3164 N N . LEU A 1 405 ? 25.555 0.087 -25.693 1.00 83.00 405 LEU A N 1
ATOM 3165 C CA . LEU A 1 405 ? 25.833 0.716 -26.982 1.00 83.00 405 LEU A CA 1
ATOM 3166 C C . LEU A 1 405 ? 26.167 2.211 -26.873 1.00 83.00 405 LEU A C 1
ATOM 3168 O O . LEU A 1 405 ? 26.772 2.751 -27.801 1.00 83.00 405 LEU A O 1
ATOM 3172 N N . LEU A 1 406 ? 25.876 2.855 -25.731 1.00 83.44 406 LEU A N 1
ATOM 3173 C CA . LEU A 1 406 ? 26.178 4.273 -25.473 1.00 83.44 406 LEU A CA 1
ATOM 3174 C C . LEU A 1 406 ? 27.676 4.597 -25.646 1.00 83.44 406 LEU A C 1
ATOM 3176 O O . LEU A 1 406 ? 28.025 5.697 -26.085 1.00 83.44 406 LEU A O 1
ATOM 3180 N N . ASN A 1 407 ? 28.547 3.631 -25.325 1.00 79.31 407 ASN A N 1
ATOM 3181 C CA . ASN A 1 407 ? 30.006 3.747 -25.432 1.00 79.31 407 ASN A CA 1
ATOM 3182 C C . ASN A 1 407 ? 30.527 3.501 -26.854 1.00 79.31 407 ASN A C 1
ATOM 3184 O O . ASN A 1 407 ? 31.528 4.087 -27.249 1.00 79.31 407 ASN A O 1
ATOM 3188 N N . SER A 1 408 ? 29.857 2.629 -27.610 1.00 79.06 408 SER A N 1
ATOM 3189 C CA . SER A 1 408 ? 30.228 2.288 -28.992 1.00 79.06 408 SER A CA 1
ATOM 3190 C C . SER A 1 408 ? 29.695 3.273 -30.036 1.00 79.06 408 SER A C 1
ATOM 3192 O O . SER A 1 408 ? 30.005 3.139 -31.213 1.00 79.06 408 SER A O 1
ATOM 3194 N N . ASP A 1 409 ? 28.849 4.219 -29.616 1.00 78.88 409 ASP A N 1
ATOM 3195 C CA . ASP A 1 409 ? 28.135 5.162 -30.484 1.00 78.88 409 ASP A CA 1
ATOM 3196 C C . ASP A 1 409 ? 27.284 4.526 -31.600 1.00 78.88 409 ASP A C 1
ATOM 3198 O O . ASP A 1 409 ? 26.865 5.201 -32.537 1.00 78.88 409 ASP A O 1
ATOM 3202 N N . SER A 1 410 ? 26.929 3.247 -31.447 1.00 86.00 410 SER A N 1
ATOM 3203 C CA . SER A 1 410 ? 25.979 2.538 -32.308 1.00 86.00 410 SER A CA 1
ATOM 3204 C C . SER A 1 410 ? 24.538 2.900 -31.922 1.00 86.00 410 SER A C 1
ATOM 3206 O O . SER A 1 410 ? 23.869 2.181 -31.177 1.00 86.00 410 SER A O 1
ATOM 3208 N N . ASN A 1 411 ? 24.096 4.080 -32.358 1.00 89.88 411 ASN A N 1
ATOM 3209 C CA . ASN A 1 411 ? 22.738 4.576 -32.148 1.00 89.88 411 ASN A CA 1
ATOM 3210 C C . ASN A 1 411 ? 21.738 3.960 -33.136 1.00 89.88 411 ASN A C 1
ATOM 3212 O O . ASN A 1 411 ? 22.095 3.404 -34.172 1.00 89.88 411 ASN A O 1
ATOM 3216 N N . VAL A 1 412 ? 20.458 4.080 -32.798 1.00 92.06 412 VAL A N 1
ATOM 3217 C CA . VAL A 1 412 ? 19.351 3.731 -33.686 1.00 92.06 412 VAL A CA 1
ATOM 3218 C C . VAL A 1 412 ? 19.163 4.846 -34.708 1.00 92.06 412 VAL A C 1
ATOM 3220 O O . VAL A 1 412 ? 19.202 6.030 -34.364 1.00 92.06 412 VAL A O 1
ATOM 3223 N N . THR A 1 413 ? 18.935 4.456 -35.955 1.00 92.81 413 THR A N 1
ATOM 3224 C CA . THR A 1 413 ? 18.578 5.355 -37.048 1.00 92.81 413 THR A CA 1
ATOM 3225 C C . THR A 1 413 ? 17.103 5.207 -37.402 1.00 92.81 413 THR A C 1
ATOM 3227 O O . THR A 1 413 ? 16.495 4.165 -37.150 1.00 92.81 413 THR A O 1
ATOM 3230 N N . PHE A 1 414 ? 16.508 6.260 -37.954 1.00 93.25 414 PHE A N 1
ATOM 3231 C CA . PHE A 1 414 ? 15.080 6.285 -38.254 1.00 93.25 414 PHE A CA 1
ATOM 3232 C C . PHE A 1 414 ? 14.735 7.211 -39.422 1.00 93.25 414 PHE A C 1
ATOM 3234 O O . PHE A 1 414 ? 15.466 8.155 -39.718 1.00 93.25 414 PHE A O 1
ATOM 3241 N N . GLN A 1 415 ? 13.606 6.942 -40.078 1.00 93.06 415 GLN A N 1
ATOM 3242 C CA . GLN A 1 415 ? 13.084 7.732 -41.198 1.00 93.06 415 GLN A CA 1
ATOM 3243 C C . GLN A 1 415 ? 11.638 8.162 -40.946 1.00 93.06 415 GLN A C 1
ATOM 3245 O O . GLN A 1 415 ? 10.919 7.567 -40.137 1.00 93.06 415 GLN A O 1
ATOM 3250 N N . VAL A 1 416 ? 11.207 9.203 -41.657 1.00 91.31 416 VAL A N 1
ATOM 3251 C CA . VAL A 1 416 ? 9.823 9.684 -41.605 1.00 91.31 416 VAL A CA 1
ATOM 3252 C C . VAL A 1 416 ? 8.929 8.722 -42.400 1.00 91.31 416 VAL A C 1
ATOM 3254 O O . VAL A 1 416 ? 9.268 8.405 -43.542 1.00 91.31 416 VAL A O 1
ATOM 3257 N N . PRO A 1 417 ? 7.802 8.252 -41.841 1.00 90.50 417 PRO A N 1
ATOM 3258 C CA . PRO A 1 417 ? 6.850 7.426 -42.574 1.00 90.50 417 PRO A CA 1
ATOM 3259 C C . PRO A 1 417 ? 6.247 8.158 -43.774 1.00 90.50 417 PRO A C 1
ATOM 3261 O O . PRO A 1 417 ? 6.115 9.382 -43.781 1.00 90.50 417 PRO A O 1
ATOM 3264 N N . ASN A 1 418 ? 5.791 7.402 -44.774 1.00 88.25 418 ASN A N 1
ATOM 3265 C CA . ASN A 1 418 ? 5.146 7.974 -45.964 1.00 88.25 418 ASN A CA 1
ATOM 3266 C C . ASN A 1 418 ? 3.842 8.727 -45.640 1.00 88.25 418 ASN A C 1
ATOM 3268 O O . ASN A 1 418 ? 3.408 9.571 -46.422 1.00 88.25 418 ASN A O 1
ATOM 3272 N N . SER A 1 419 ? 3.217 8.423 -44.501 1.00 87.69 419 SER A N 1
ATOM 3273 C CA . SER A 1 419 ? 2.023 9.103 -43.988 1.00 87.69 419 SER A CA 1
ATOM 3274 C C . SER A 1 419 ? 2.314 10.490 -43.389 1.00 87.69 419 SER A C 1
ATOM 3276 O O . SER A 1 419 ? 1.383 11.260 -43.152 1.00 87.69 419 SER A O 1
ATOM 3278 N N . GLY A 1 420 ? 3.591 10.840 -43.197 1.00 87.62 420 GLY A N 1
ATOM 3279 C CA . GLY A 1 420 ? 4.047 12.042 -42.501 1.00 87.62 420 GLY A CA 1
ATOM 3280 C C . GLY A 1 420 ? 4.591 11.733 -41.103 1.00 87.62 420 GLY A C 1
ATOM 3281 O O . GLY A 1 420 ? 4.599 10.591 -40.660 1.00 87.62 420 GLY A O 1
ATOM 3282 N N . ILE A 1 421 ? 5.085 12.759 -40.400 1.00 88.75 421 ILE A N 1
ATOM 3283 C CA . ILE A 1 421 ? 5.724 12.566 -39.087 1.00 88.75 421 ILE A CA 1
ATOM 3284 C C . ILE A 1 421 ? 4.719 12.296 -37.956 1.00 88.75 421 ILE A C 1
ATOM 3286 O O . ILE A 1 421 ? 5.018 11.531 -37.057 1.00 88.75 421 ILE A O 1
ATOM 3290 N N . GLY A 1 422 ? 3.527 12.900 -37.966 1.00 90.50 422 GLY A N 1
ATOM 3291 C CA . GLY A 1 422 ? 2.612 12.808 -36.817 1.00 90.50 422 GLY A CA 1
ATOM 3292 C C . GLY A 1 422 ? 3.241 13.305 -35.504 1.00 90.50 422 GLY A C 1
ATOM 3293 O O . GLY A 1 422 ? 4.257 14.001 -35.517 1.00 90.50 422 GLY A O 1
ATOM 3294 N N . THR A 1 423 ? 2.631 12.971 -34.361 1.00 94.69 423 THR A N 1
ATOM 3295 C CA . THR A 1 423 ? 3.189 13.289 -33.033 1.00 94.69 423 THR A CA 1
ATOM 3296 C C . THR A 1 423 ? 3.926 12.088 -32.454 1.00 94.69 423 THR A C 1
ATOM 3298 O O . THR A 1 423 ? 3.409 10.970 -32.414 1.00 94.69 423 THR A O 1
ATOM 3301 N N . HIS A 1 424 ? 5.114 12.335 -31.918 1.00 95.31 424 HIS A N 1
ATOM 3302 C CA . HIS A 1 424 ? 5.953 11.332 -31.279 1.00 95.31 424 HIS A CA 1
ATOM 3303 C C . HIS A 1 424 ? 6.354 11.782 -29.886 1.00 95.31 424 HIS A C 1
ATOM 3305 O O . HIS A 1 424 ? 7.045 12.792 -29.737 1.00 95.31 424 HIS A O 1
ATOM 3311 N N . THR A 1 425 ? 5.965 11.014 -28.873 1.00 95.12 425 THR A N 1
ATOM 3312 C CA . THR A 1 425 ? 6.254 11.330 -27.478 1.00 95.12 425 THR A CA 1
ATOM 3313 C C . THR A 1 425 ? 7.315 10.389 -26.920 1.00 95.12 425 THR A C 1
ATOM 3315 O O . THR A 1 425 ? 7.252 9.171 -27.069 1.00 95.12 425 THR A O 1
ATOM 3318 N N . PHE A 1 426 ? 8.287 10.971 -26.232 1.00 95.38 426 PHE A N 1
ATOM 3319 C CA . PHE A 1 426 ? 9.320 10.273 -25.484 1.00 95.38 426 PHE A CA 1
ATOM 3320 C C . PHE A 1 426 ? 9.114 10.589 -24.012 1.00 95.38 426 PHE A C 1
ATOM 3322 O O . PHE A 1 426 ? 9.046 11.760 -23.645 1.00 95.38 426 PHE A O 1
ATOM 3329 N N . ILE A 1 427 ? 8.996 9.566 -23.173 1.00 94.12 427 ILE A N 1
ATOM 3330 C CA . ILE A 1 427 ? 8.686 9.706 -21.746 1.00 94.12 427 ILE A CA 1
ATOM 3331 C C . ILE A 1 427 ? 9.775 9.002 -20.951 1.00 94.12 427 ILE A C 1
ATOM 3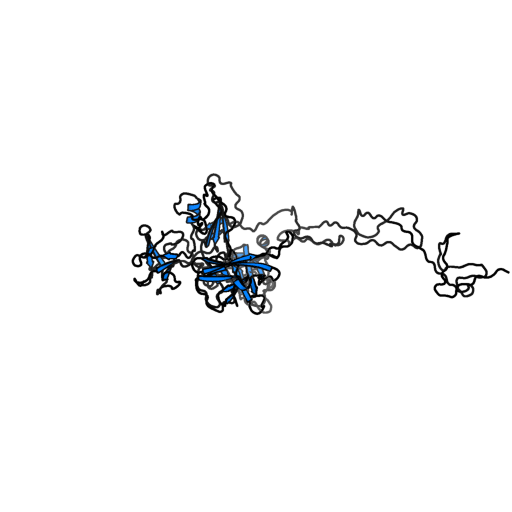333 O O . ILE A 1 427 ? 10.175 7.902 -21.321 1.00 94.12 427 ILE A O 1
ATOM 3337 N N . LEU A 1 4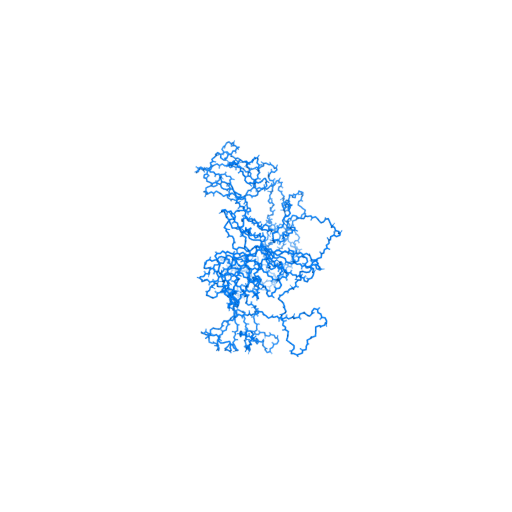28 ? 10.256 9.578 -19.849 1.00 92.25 428 LEU A N 1
ATOM 3338 C CA . LEU A 1 428 ? 11.149 8.849 -18.950 1.00 92.25 428 LEU A CA 1
ATOM 3339 C C . LEU A 1 428 ? 10.453 7.560 -18.492 1.00 92.25 428 LEU A C 1
ATOM 3341 O O . LEU A 1 428 ? 9.332 7.601 -17.989 1.00 92.25 428 LEU A O 1
ATOM 3345 N N . ASN A 1 429 ? 11.106 6.407 -18.650 1.00 89.62 429 ASN A N 1
ATOM 3346 C CA . ASN A 1 429 ? 10.450 5.109 -18.477 1.00 89.62 429 ASN A CA 1
ATOM 3347 C C . ASN A 1 429 ? 9.897 4.906 -17.053 1.00 89.62 429 ASN A C 1
ATOM 3349 O O . ASN A 1 429 ? 8.893 4.227 -16.860 1.00 89.62 429 ASN A O 1
ATOM 3353 N N . SER A 1 430 ? 10.521 5.511 -16.040 1.00 83.31 430 SER A N 1
ATOM 3354 C CA . SER A 1 430 ? 10.027 5.472 -14.656 1.00 83.31 430 SER A CA 1
ATOM 3355 C C . SER A 1 430 ? 8.754 6.297 -14.420 1.00 83.31 430 SER A C 1
ATOM 3357 O O . SER A 1 430 ? 8.135 6.148 -13.373 1.00 83.31 430 SER A O 1
ATOM 3359 N N . GLN A 1 431 ? 8.356 7.145 -15.371 1.00 84.94 431 GLN A N 1
ATOM 3360 C CA . GLN A 1 431 ? 7.259 8.112 -15.259 1.00 84.94 431 GLN A CA 1
ATOM 3361 C C . GLN A 1 431 ? 6.190 7.926 -16.350 1.00 84.94 431 GLN A C 1
ATOM 3363 O O . GLN A 1 431 ? 5.422 8.839 -16.624 1.00 84.94 431 GLN A O 1
ATOM 3368 N N . ILE A 1 432 ? 6.129 6.753 -16.993 1.00 82.88 432 ILE A N 1
ATOM 3369 C CA . ILE A 1 432 ? 5.129 6.460 -18.043 1.00 82.88 432 ILE A CA 1
ATOM 3370 C C . ILE A 1 432 ? 3.702 6.532 -17.493 1.00 82.88 432 ILE A C 1
ATOM 3372 O O . ILE A 1 432 ? 2.770 6.883 -18.212 1.00 82.88 432 ILE A O 1
ATOM 3376 N N . LYS A 1 433 ? 3.525 6.167 -16.222 1.00 75.06 433 LYS A N 1
ATOM 3377 C CA . LYS A 1 433 ? 2.228 6.207 -15.551 1.00 75.06 433 LYS A CA 1
ATOM 3378 C C . LYS A 1 433 ? 1.994 7.594 -14.959 1.00 75.06 433 LYS A C 1
ATOM 3380 O O . LYS A 1 433 ? 2.880 8.146 -14.314 1.00 75.06 433 LYS A O 1
ATOM 3385 N N . THR A 1 434 ? 0.783 8.103 -15.148 1.00 66.62 434 THR A N 1
ATOM 3386 C CA . THR A 1 434 ? 0.290 9.378 -14.603 1.00 66.62 434 THR A CA 1
ATOM 3387 C C . THR A 1 434 ? -0.236 9.251 -13.171 1.00 66.62 434 THR A C 1
ATOM 3389 O O . THR A 1 434 ? -0.560 10.243 -12.533 1.00 66.62 434 THR A O 1
ATOM 3392 N N . ASP A 1 435 ? -0.302 8.035 -12.629 1.00 68.50 435 ASP A N 1
ATOM 3393 C CA . ASP A 1 435 ? -0.709 7.821 -11.243 1.00 68.50 435 ASP A CA 1
ATOM 3394 C C . ASP A 1 435 ? 0.510 7.822 -10.320 1.00 68.50 435 ASP A C 1
ATOM 3396 O O . ASP A 1 435 ? 1.511 7.139 -10.575 1.00 68.50 435 ASP A O 1
ATOM 3400 N N . LEU A 1 436 ? 0.411 8.547 -9.204 1.00 72.69 436 LEU A N 1
ATOM 3401 C CA . LEU A 1 436 ? 1.421 8.504 -8.155 1.00 72.69 436 LEU A CA 1
ATOM 3402 C C . LEU A 1 436 ? 1.362 7.140 -7.449 1.00 72.69 436 LEU A C 1
ATOM 3404 O O . LEU A 1 436 ? 0.462 6.858 -6.657 1.00 72.69 436 LEU A O 1
ATOM 3408 N N . GLY A 1 437 ? 2.327 6.276 -7.757 1.00 75.56 437 GLY A N 1
ATOM 3409 C CA . GLY A 1 437 ? 2.472 4.979 -7.103 1.00 75.56 437 GLY A CA 1
ATOM 3410 C C . GLY A 1 437 ? 3.000 5.096 -5.670 1.00 75.56 437 GLY A C 1
ATOM 3411 O O . GLY A 1 437 ? 3.740 6.018 -5.337 1.00 75.56 437 GLY A O 1
ATOM 3412 N N . ILE A 1 438 ? 2.672 4.106 -4.839 1.00 82.75 438 ILE A N 1
ATOM 3413 C CA . ILE A 1 438 ? 3.223 3.952 -3.486 1.00 82.75 438 ILE A CA 1
ATOM 3414 C C . ILE A 1 438 ? 4.170 2.763 -3.392 1.00 82.75 438 ILE A C 1
ATOM 3416 O O . ILE A 1 438 ? 3.973 1.751 -4.068 1.00 82.75 438 ILE A O 1
ATOM 3420 N N . GLN A 1 439 ? 5.157 2.849 -2.500 1.00 87.31 439 GLN A N 1
ATOM 3421 C CA . GLN A 1 439 ? 6.139 1.775 -2.318 1.00 87.31 439 GLN A CA 1
ATOM 3422 C C . GLN A 1 439 ? 5.699 0.676 -1.337 1.00 87.31 439 GLN A C 1
ATOM 3424 O O . GLN A 1 439 ? 6.231 -0.428 -1.411 1.00 87.31 439 GLN A O 1
ATOM 3429 N N . LYS A 1 440 ? 4.717 0.940 -0.456 1.00 89.94 440 LYS A N 1
ATOM 3430 C CA . LYS A 1 440 ? 4.184 -0.032 0.531 1.00 89.94 440 LYS A CA 1
ATOM 3431 C C . LYS A 1 440 ? 5.290 -0.673 1.386 1.00 89.94 440 LYS A C 1
ATOM 3433 O O . LYS A 1 440 ? 5.341 -1.889 1.556 1.00 89.94 440 LYS A O 1
ATOM 3438 N N . LEU A 1 441 ? 6.207 0.148 1.883 1.00 92.00 441 LEU A N 1
ATOM 3439 C CA . LEU A 1 441 ? 7.405 -0.304 2.574 1.00 92.00 441 LEU A CA 1
ATOM 3440 C C . LEU A 1 441 ? 7.089 -0.873 3.955 1.00 92.00 441 LEU A C 1
ATOM 3442 O O . LEU A 1 441 ? 6.284 -0.315 4.699 1.00 92.00 441 LEU A O 1
ATOM 3446 N N . LEU A 1 442 ? 7.831 -1.920 4.313 1.00 92.94 442 LEU A N 1
ATOM 3447 C CA . LEU A 1 442 ? 8.041 -2.388 5.679 1.00 92.94 442 LEU A CA 1
ATOM 3448 C C . LEU A 1 442 ? 9.547 -2.610 5.858 1.00 92.94 442 LEU A C 1
ATOM 3450 O O . LEU A 1 442 ? 10.101 -3.606 5.393 1.00 92.94 442 LEU A O 1
ATOM 3454 N N . ARG A 1 443 ? 10.239 -1.637 6.454 1.00 92.44 443 ARG A N 1
ATOM 3455 C CA . ARG A 1 443 ? 11.703 -1.641 6.565 1.00 92.44 443 ARG A CA 1
ATOM 3456 C C . ARG A 1 443 ? 12.157 -2.107 7.936 1.00 92.44 443 ARG A C 1
ATOM 3458 O O . ARG A 1 443 ? 11.742 -1.544 8.940 1.00 92.44 443 ARG A O 1
ATOM 3465 N N . LYS A 1 444 ? 13.030 -3.113 7.956 1.00 93.00 444 LYS A N 1
ATOM 3466 C CA . LYS A 1 444 ? 13.657 -3.652 9.165 1.00 93.00 444 LYS A CA 1
ATOM 3467 C C . LYS A 1 444 ? 14.892 -2.829 9.535 1.00 93.00 444 LYS A C 1
ATOM 3469 O O . LYS A 1 444 ? 15.776 -2.645 8.701 1.00 93.00 444 LYS A O 1
ATOM 3474 N N . PHE A 1 445 ? 14.966 -2.393 10.785 1.00 91.25 445 PHE A N 1
ATOM 3475 C CA . PHE A 1 445 ? 16.085 -1.670 11.379 1.00 91.25 445 PHE A CA 1
ATOM 3476 C C . PHE A 1 445 ? 16.586 -2.412 12.621 1.00 91.25 445 PHE A C 1
ATOM 3478 O O . PHE A 1 445 ? 15.756 -2.852 13.417 1.00 91.25 445 PHE A O 1
ATOM 3485 N N . PRO A 1 446 ? 17.907 -2.557 12.814 1.00 89.81 446 PRO A N 1
ATOM 3486 C CA . PRO A 1 446 ? 18.453 -3.046 14.074 1.00 89.81 446 PRO A CA 1
ATOM 3487 C C . PRO A 1 446 ? 18.282 -1.995 15.182 1.00 89.81 446 PRO A C 1
ATOM 3489 O O . PRO A 1 446 ? 18.490 -0.799 14.961 1.00 89.81 446 PRO A O 1
ATOM 3492 N N . LEU A 1 447 ? 17.917 -2.453 16.378 1.00 88.75 447 LEU A N 1
ATOM 3493 C CA . LEU A 1 447 ? 17.859 -1.651 17.603 1.00 88.75 447 LEU A CA 1
ATOM 3494 C C . LEU A 1 447 ? 19.157 -1.749 18.428 1.00 88.75 447 LEU A C 1
ATOM 3496 O O . LEU A 1 447 ? 19.294 -1.099 19.462 1.00 88.75 447 LEU A O 1
ATOM 3500 N N . GLU A 1 448 ? 20.161 -2.475 17.944 1.00 79.88 448 GLU A N 1
ATOM 3501 C CA . GLU A 1 448 ? 21.516 -2.423 18.488 1.00 79.88 448 GLU A CA 1
ATOM 3502 C C . GLU A 1 448 ? 22.373 -1.382 17.753 1.00 79.88 448 GLU A C 1
ATOM 3504 O O . GLU A 1 448 ? 22.356 -1.271 16.524 1.00 79.88 448 GLU A O 1
ATOM 3509 N N . LYS A 1 449 ? 23.158 -0.607 18.511 1.00 67.38 449 LYS A N 1
ATOM 3510 C CA . LYS A 1 449 ? 24.130 0.342 17.955 1.00 67.38 449 LYS A CA 1
ATOM 3511 C C . LYS A 1 449 ? 25.464 -0.357 17.718 1.00 67.38 449 LYS A C 1
ATOM 3513 O O . LYS A 1 449 ? 26.077 -0.822 18.669 1.00 67.38 449 LYS A O 1
ATOM 3518 N N . ASN A 1 450 ? 25.993 -0.277 16.500 1.00 61.19 450 ASN A N 1
ATOM 3519 C CA . ASN A 1 450 ? 27.433 -0.401 16.276 1.00 61.19 450 ASN A CA 1
ATOM 3520 C C . ASN A 1 450 ? 27.977 0.936 15.754 1.00 61.19 450 ASN A C 1
ATOM 3522 O O . ASN A 1 450 ? 27.997 1.187 14.552 1.00 61.19 450 ASN A O 1
ATOM 3526 N N . ILE A 1 451 ? 28.352 1.817 16.684 1.00 64.12 451 ILE A N 1
ATOM 3527 C CA . ILE A 1 451 ? 28.976 3.121 16.389 1.00 64.12 451 ILE A CA 1
ATOM 3528 C C . ILE A 1 451 ? 30.488 3.126 16.648 1.00 64.12 451 ILE A C 1
ATOM 3530 O O . ILE A 1 451 ? 31.144 4.125 16.371 1.00 64.12 451 ILE A O 1
ATOM 3534 N N . GLU A 1 452 ? 31.038 2.034 17.182 1.00 59.97 452 GLU A N 1
ATOM 3535 C CA . GLU A 1 452 ? 32.448 1.949 17.577 1.00 59.97 452 GLU A CA 1
ATOM 3536 C C . GLU A 1 452 ? 33.334 1.426 16.443 1.00 59.97 452 GLU A C 1
ATOM 3538 O O . GLU A 1 452 ? 34.440 1.924 16.256 1.00 59.97 452 GLU A O 1
ATOM 3543 N N . ASN A 1 453 ? 32.840 0.474 15.643 1.00 59.06 453 ASN A N 1
ATOM 3544 C CA . ASN A 1 453 ? 33.609 -0.151 14.571 1.00 59.06 453 ASN A CA 1
ATOM 3545 C C . ASN A 1 453 ? 32.824 -0.127 13.258 1.00 59.06 453 ASN A C 1
ATOM 3547 O O . ASN A 1 453 ? 31.971 -0.979 13.002 1.00 59.06 453 ASN A O 1
ATOM 3551 N N . GLY A 1 454 ? 33.145 0.831 12.387 1.00 57.56 454 GLY A N 1
ATOM 3552 C CA . GLY A 1 454 ? 32.700 0.789 10.998 1.00 57.56 454 GLY A CA 1
ATOM 3553 C C . GLY A 1 454 ? 33.373 -0.385 10.294 1.00 57.56 454 GLY A C 1
ATOM 3554 O O . GLY A 1 454 ? 34.554 -0.312 9.970 1.00 57.56 454 GLY A O 1
ATOM 3555 N N . SER A 1 455 ? 32.639 -1.463 10.026 1.00 60.06 455 SER A N 1
ATOM 3556 C CA . SER A 1 455 ? 33.167 -2.675 9.380 1.00 60.06 455 SER A CA 1
ATOM 3557 C C . SER A 1 455 ? 33.514 -2.499 7.893 1.00 60.06 455 SER A C 1
ATOM 3559 O O . SER A 1 455 ? 33.704 -3.487 7.189 1.00 60.06 455 SER A O 1
ATOM 3561 N N . GLY A 1 456 ? 33.606 -1.256 7.395 1.00 59.03 456 GLY A N 1
ATOM 3562 C CA . GLY A 1 456 ? 33.933 -0.958 5.999 1.00 59.03 456 GLY A CA 1
ATOM 3563 C C . GLY A 1 456 ? 33.029 -1.699 5.014 1.00 59.03 456 GLY A C 1
ATOM 3564 O O . GLY A 1 456 ? 33.496 -2.130 3.960 1.00 59.03 456 GLY A O 1
ATOM 3565 N N . THR A 1 457 ? 31.759 -1.918 5.372 1.00 68.69 457 THR A N 1
ATOM 3566 C CA . THR A 1 457 ? 30.841 -2.704 4.550 1.00 68.69 457 THR A CA 1
ATOM 3567 C C . THR A 1 457 ? 30.668 -2.041 3.194 1.00 68.69 457 THR A C 1
ATOM 3569 O O . THR A 1 457 ? 30.407 -0.841 3.076 1.00 68.69 457 THR A O 1
ATOM 3572 N N . LEU A 1 458 ? 30.841 -2.839 2.141 1.00 71.00 458 LEU A N 1
ATOM 3573 C CA . LEU A 1 458 ? 30.669 -2.372 0.778 1.00 71.00 458 LEU A CA 1
ATOM 3574 C C . LEU A 1 458 ? 29.239 -1.841 0.623 1.00 71.00 458 LEU A C 1
ATOM 3576 O O . LEU A 1 458 ? 28.275 -2.589 0.771 1.00 71.00 458 LEU A O 1
ATOM 3580 N N . THR A 1 459 ? 29.087 -0.554 0.304 1.00 70.19 459 THR A N 1
ATOM 3581 C CA . THR A 1 459 ? 27.772 -0.012 -0.051 1.00 70.19 459 THR A CA 1
ATOM 3582 C C . THR A 1 459 ? 27.314 -0.697 -1.332 1.00 70.19 459 THR A C 1
ATOM 3584 O O . THR A 1 459 ? 27.910 -0.474 -2.392 1.00 70.19 459 THR A O 1
ATOM 3587 N N . ILE A 1 460 ? 26.298 -1.545 -1.227 1.00 77.56 460 ILE A N 1
ATOM 3588 C CA . ILE A 1 460 ? 25.656 -2.194 -2.369 1.00 77.56 460 ILE A CA 1
ATOM 3589 C C . ILE A 1 460 ? 24.627 -1.245 -2.997 1.00 77.56 460 ILE A C 1
ATOM 3591 O O . ILE A 1 460 ? 23.993 -0.486 -2.263 1.00 77.56 460 ILE A O 1
ATOM 3595 N N . PRO A 1 461 ? 24.445 -1.254 -4.328 1.00 80.56 461 PRO A N 1
ATOM 3596 C CA . PRO A 1 461 ? 23.379 -0.508 -4.992 1.00 80.56 461 PRO A CA 1
ATOM 3597 C C . PRO A 1 461 ? 22.004 -0.740 -4.366 1.00 80.56 461 PRO A C 1
ATOM 3599 O O . PRO A 1 461 ? 21.607 -1.883 -4.133 1.00 80.56 461 PRO A O 1
ATOM 3602 N N . GLY A 1 462 ? 21.254 0.339 -4.142 1.00 81.75 462 GLY A N 1
ATOM 3603 C CA . GLY A 1 462 ? 19.888 0.277 -3.632 1.00 81.75 462 GLY A CA 1
ATOM 3604 C C . GLY A 1 462 ? 19.650 1.064 -2.345 1.00 81.75 462 GLY A C 1
ATOM 3605 O O . GLY A 1 462 ? 20.332 2.032 -2.012 1.00 81.75 462 GLY A O 1
ATOM 3606 N N . THR A 1 463 ? 18.611 0.661 -1.626 1.00 83.12 463 THR A N 1
ATOM 3607 C CA . THR A 1 463 ? 18.048 1.414 -0.504 1.00 83.12 463 THR A CA 1
ATOM 3608 C C . THR A 1 463 ? 18.940 1.297 0.722 1.00 83.12 463 THR A C 1
ATOM 3610 O O . THR A 1 463 ? 19.291 0.188 1.119 1.00 83.12 463 THR A O 1
ATOM 3613 N N . THR A 1 464 ? 19.299 2.425 1.328 1.00 84.94 464 THR A N 1
ATOM 3614 C CA . THR A 1 464 ? 20.253 2.481 2.450 1.00 84.94 464 THR A CA 1
ATOM 3615 C C . THR A 1 464 ? 19.616 2.970 3.747 1.00 84.94 464 THR A C 1
ATOM 3617 O O . THR A 1 464 ? 20.153 2.714 4.819 1.00 84.94 464 THR A O 1
ATOM 3620 N N . GLY A 1 465 ? 18.456 3.623 3.688 1.00 87.38 465 GLY A N 1
ATOM 3621 C CA . GLY A 1 465 ? 17.774 4.079 4.893 1.00 87.38 465 GLY A CA 1
ATOM 3622 C C . GLY A 1 465 ? 16.409 4.685 4.615 1.00 87.38 465 GLY A C 1
ATOM 3623 O O . GLY A 1 465 ? 15.877 4.578 3.513 1.00 87.38 465 GLY A O 1
ATOM 3624 N N . MET A 1 466 ? 15.855 5.333 5.633 1.00 92.50 466 MET A N 1
ATOM 3625 C CA . MET A 1 466 ? 14.572 6.024 5.585 1.00 92.50 466 MET A CA 1
ATOM 3626 C C . MET A 1 466 ? 14.691 7.320 6.384 1.00 92.50 466 MET A C 1
ATOM 3628 O O . MET A 1 466 ? 15.319 7.344 7.444 1.00 92.50 466 MET A O 1
ATOM 3632 N N . LEU A 1 467 ? 14.108 8.396 5.870 1.00 93.06 467 LEU A N 1
ATOM 3633 C CA . LEU A 1 467 ? 13.964 9.653 6.590 1.00 93.06 467 LEU A CA 1
ATOM 3634 C C . LEU A 1 467 ? 12.887 9.522 7.675 1.00 93.06 467 LEU A C 1
ATOM 3636 O O . LEU A 1 467 ? 12.007 8.666 7.613 1.00 93.06 467 LEU A O 1
ATOM 3640 N N . ILE A 1 468 ? 12.913 10.406 8.672 1.00 91.25 468 ILE A N 1
ATOM 3641 C CA . ILE A 1 468 ? 11.950 10.362 9.786 1.00 91.25 468 ILE A CA 1
ATOM 3642 C C . ILE A 1 468 ? 10.487 10.551 9.345 1.00 91.25 468 ILE A C 1
ATOM 3644 O O . ILE A 1 468 ? 9.579 10.181 10.082 1.00 91.25 468 ILE A O 1
ATOM 3648 N N . ASN A 1 469 ? 10.258 11.105 8.152 1.00 90.75 469 ASN A N 1
ATOM 3649 C CA . ASN A 1 469 ? 8.955 11.242 7.500 1.00 90.75 469 ASN A CA 1
ATOM 3650 C C . ASN A 1 469 ? 8.650 10.080 6.532 1.00 90.75 469 ASN A C 1
ATOM 3652 O O . ASN A 1 469 ? 7.867 10.238 5.607 1.00 90.75 469 ASN A O 1
ATOM 3656 N N . GLY A 1 470 ? 9.306 8.929 6.672 1.00 92.50 470 GLY A N 1
ATOM 3657 C CA . GLY A 1 470 ? 8.975 7.718 5.917 1.00 92.50 470 GLY A CA 1
ATOM 3658 C C . GLY A 1 470 ? 9.498 7.645 4.486 1.00 92.50 470 GLY A C 1
ATOM 3659 O O . GLY A 1 470 ? 9.420 6.578 3.881 1.00 92.50 470 GLY A O 1
ATOM 3660 N N . VAL A 1 471 ? 10.081 8.722 3.952 1.00 92.00 471 VAL A N 1
ATOM 3661 C CA . VAL A 1 471 ? 10.662 8.721 2.604 1.00 92.00 471 VAL A CA 1
ATOM 3662 C C . VAL A 1 471 ? 11.932 7.875 2.578 1.00 92.00 471 VAL A C 1
ATOM 3664 O O . VAL A 1 471 ? 12.862 8.074 3.362 1.00 92.00 471 VAL A O 1
ATOM 3667 N N . GLU A 1 472 ? 11.974 6.914 1.665 1.00 91.94 472 GLU A N 1
ATOM 3668 C CA . GLU A 1 472 ? 13.106 6.014 1.500 1.00 91.94 472 GLU A CA 1
ATOM 3669 C C . GLU A 1 472 ? 14.311 6.695 0.850 1.00 91.94 472 GLU A C 1
ATOM 3671 O O . GLU A 1 472 ? 14.197 7.445 -0.117 1.00 91.94 472 GLU A O 1
ATOM 3676 N N . ILE A 1 473 ? 15.497 6.375 1.364 1.00 88.88 473 ILE A N 1
ATOM 3677 C CA . ILE A 1 473 ? 16.772 6.855 0.846 1.00 88.88 473 ILE A CA 1
ATOM 3678 C C . ILE A 1 473 ? 17.387 5.756 -0.012 1.00 88.88 473 ILE A C 1
ATOM 3680 O O . ILE A 1 473 ? 17.741 4.677 0.477 1.00 88.88 473 ILE A O 1
ATOM 3684 N N . ASN A 1 474 ? 17.570 6.061 -1.291 1.00 85.56 474 ASN A N 1
ATOM 3685 C CA . ASN A 1 474 ? 18.323 5.237 -2.226 1.00 85.56 474 ASN A CA 1
ATOM 3686 C C . ASN A 1 474 ? 19.744 5.797 -2.370 1.00 85.56 474 ASN A C 1
ATOM 3688 O O . ASN A 1 474 ? 19.916 7.014 -2.455 1.00 85.56 474 ASN A O 1
ATOM 3692 N N . ASN A 1 475 ? 20.765 4.939 -2.371 1.00 82.88 475 ASN A N 1
ATOM 3693 C CA . ASN A 1 475 ? 22.130 5.409 -2.594 1.00 82.88 475 ASN A CA 1
ATOM 3694 C C . ASN A 1 475 ? 22.416 5.658 -4.082 1.00 82.88 475 ASN A C 1
ATOM 3696 O O . ASN A 1 475 ? 21.683 5.224 -4.966 1.00 82.88 475 ASN A O 1
ATOM 3700 N N . TYR A 1 476 ? 23.510 6.373 -4.350 1.00 74.19 476 TYR A N 1
ATOM 3701 C CA . TYR A 1 476 ? 23.902 6.796 -5.697 1.00 74.19 476 TYR A CA 1
ATOM 3702 C C . TYR A 1 476 ? 24.396 5.655 -6.603 1.00 74.19 476 TYR A C 1
ATOM 3704 O O . TYR A 1 476 ? 24.605 5.878 -7.794 1.00 74.19 476 TYR A O 1
ATOM 3712 N N . LYS A 1 477 ? 24.659 4.454 -6.068 1.00 73.06 477 LYS A N 1
ATOM 3713 C CA . LYS A 1 477 ? 25.215 3.352 -6.858 1.00 73.06 477 LYS A CA 1
ATOM 3714 C C . LYS A 1 477 ? 24.097 2.666 -7.641 1.00 73.06 477 LYS A C 1
ATOM 3716 O O . LYS A 1 477 ? 23.094 2.247 -7.066 1.00 73.06 477 LYS A O 1
ATOM 3721 N N . SER A 1 478 ? 24.291 2.528 -8.953 1.00 65.19 478 SER A N 1
ATOM 3722 C CA . SER A 1 478 ? 23.332 1.854 -9.835 1.00 65.19 478 SER A CA 1
ATOM 3723 C C . SER A 1 478 ? 23.378 0.336 -9.667 1.00 65.19 478 SER A C 1
ATOM 3725 O O . SER A 1 478 ? 24.436 -0.238 -9.408 1.00 65.19 478 SER A O 1
ATOM 3727 N N . LYS A 1 479 ? 22.222 -0.316 -9.849 1.00 63.88 479 LYS A N 1
ATOM 3728 C CA . LYS A 1 479 ? 22.135 -1.776 -10.011 1.00 63.88 479 LYS A CA 1
ATOM 3729 C C . LYS A 1 479 ? 22.716 -2.240 -11.350 1.00 63.88 479 LYS A C 1
ATOM 3731 O O . LYS A 1 479 ? 23.007 -3.423 -11.497 1.00 63.88 479 LYS A O 1
ATOM 3736 N N . ASP A 1 480 ? 22.875 -1.326 -12.304 1.00 58.00 480 ASP A N 1
ATOM 3737 C CA . ASP A 1 480 ? 23.421 -1.617 -13.622 1.00 58.00 480 ASP A CA 1
ATOM 3738 C C . ASP A 1 480 ? 24.928 -1.861 -13.506 1.00 58.00 480 ASP A C 1
ATOM 3740 O O . ASP A 1 480 ? 25.732 -0.932 -13.420 1.00 58.00 480 ASP A O 1
ATOM 3744 N N . ALA A 1 481 ? 25.305 -3.136 -13.483 1.00 59.03 481 ALA A N 1
ATOM 3745 C CA . ALA A 1 481 ? 26.689 -3.572 -13.551 1.00 59.03 481 ALA A CA 1
ATOM 3746 C C . ALA A 1 481 ? 26.987 -4.101 -14.958 1.00 59.03 481 ALA A C 1
ATOM 3748 O O . ALA A 1 481 ? 26.261 -4.942 -15.488 1.00 59.03 481 ALA A O 1
ATOM 3749 N N . ILE A 1 482 ? 28.074 -3.619 -15.559 1.00 55.91 482 ILE A N 1
ATOM 3750 C CA . ILE A 1 482 ? 28.627 -4.206 -16.780 1.00 55.91 482 ILE A CA 1
ATOM 3751 C C . ILE A 1 482 ? 29.711 -5.187 -16.344 1.00 55.91 482 ILE A C 1
ATOM 3753 O O . ILE A 1 482 ? 30.744 -4.781 -15.812 1.00 55.91 482 ILE A O 1
ATOM 3757 N N . TYR A 1 483 ? 29.459 -6.476 -16.551 1.00 61.88 483 TYR A N 1
ATOM 3758 C CA . TYR A 1 483 ? 30.432 -7.530 -16.285 1.00 61.88 483 TYR A CA 1
ATOM 3759 C C . TYR A 1 483 ? 31.316 -7.737 -17.519 1.00 61.88 483 TYR A C 1
ATOM 3761 O O . TYR A 1 483 ? 30.813 -7.845 -18.637 1.00 61.88 483 TYR A O 1
ATOM 3769 N N . TYR A 1 484 ? 32.631 -7.797 -17.308 1.00 58.12 484 TYR A N 1
ATOM 3770 C CA . TYR A 1 484 ? 33.621 -8.092 -18.343 1.00 58.12 484 TYR A CA 1
ATOM 3771 C C . TYR A 1 484 ? 34.309 -9.417 -18.021 1.00 58.12 484 TYR A C 1
ATOM 3773 O O . TYR A 1 484 ? 34.739 -9.620 -16.887 1.00 58.12 484 TYR A O 1
ATOM 3781 N N . GLY A 1 485 ? 34.445 -10.290 -19.019 1.00 66.50 485 GLY A N 1
ATOM 3782 C CA . GLY A 1 485 ? 35.149 -11.567 -18.886 1.00 66.50 485 GLY A CA 1
ATOM 3783 C C . GLY A 1 485 ? 34.384 -12.756 -19.477 1.00 66.50 485 GLY A C 1
ATOM 3784 O O . GLY A 1 485 ? 33.267 -12.588 -19.973 1.00 66.50 485 GLY A O 1
ATOM 3785 N N . PRO A 1 486 ? 34.994 -13.955 -19.470 1.00 69.88 486 PRO A N 1
ATOM 3786 C CA . PRO A 1 486 ? 34.317 -15.185 -19.868 1.00 69.88 486 PRO A CA 1
ATOM 3787 C C . PRO A 1 486 ? 33.190 -15.538 -18.883 1.00 69.88 486 PRO A C 1
ATOM 3789 O O . PRO A 1 486 ? 33.275 -15.244 -17.693 1.00 69.88 486 PRO A O 1
ATOM 3792 N N . ILE A 1 487 ? 32.139 -16.202 -19.371 1.00 73.75 487 ILE A N 1
ATOM 3793 C CA . ILE A 1 487 ? 31.095 -16.775 -18.510 1.00 73.75 487 ILE A CA 1
ATOM 3794 C C . ILE A 1 487 ? 31.704 -17.963 -17.755 1.00 73.75 487 ILE A C 1
ATOM 3796 O O . ILE A 1 487 ? 32.070 -18.957 -18.376 1.00 73.75 487 ILE A O 1
ATOM 3800 N N . GLU A 1 488 ? 31.808 -17.872 -16.427 1.00 77.56 488 GLU A N 1
ATOM 3801 C CA . GLU A 1 488 ? 32.394 -18.942 -15.603 1.00 77.56 488 GLU A CA 1
ATOM 3802 C C . GLU A 1 488 ? 31.426 -20.109 -15.360 1.00 77.56 488 GLU A C 1
ATOM 3804 O O . GLU A 1 488 ? 31.838 -21.267 -15.322 1.00 77.56 488 GLU A O 1
ATOM 3809 N N . LYS A 1 489 ? 30.129 -19.820 -15.182 1.00 78.00 489 LYS A N 1
ATOM 3810 C CA . LYS A 1 489 ? 29.110 -20.825 -14.854 1.00 78.00 489 LYS A CA 1
ATOM 3811 C C . LYS A 1 489 ? 27.724 -20.410 -15.344 1.00 78.00 489 LYS A C 1
ATOM 3813 O O . LYS A 1 489 ? 27.348 -19.246 -15.237 1.00 78.00 489 LYS A O 1
ATOM 3818 N N . VAL A 1 490 ? 26.944 -21.385 -15.813 1.00 73.69 490 VAL A N 1
ATOM 3819 C CA . VAL A 1 490 ? 25.535 -21.230 -16.208 1.00 73.69 490 VAL A CA 1
ATOM 3820 C C . VAL A 1 490 ? 24.694 -22.229 -15.418 1.00 73.69 490 VAL A C 1
ATOM 3822 O O . VAL A 1 490 ? 25.018 -23.413 -15.385 1.00 73.69 490 VAL A O 1
ATOM 3825 N N . ASN A 1 491 ? 23.615 -21.756 -14.789 1.00 78.31 491 ASN A N 1
ATOM 3826 C CA . ASN A 1 491 ? 22.631 -22.606 -14.118 1.00 78.31 491 ASN A CA 1
ATOM 3827 C C . ASN A 1 491 ? 21.306 -22.540 -14.882 1.00 78.31 491 ASN A C 1
ATOM 3829 O O . ASN A 1 491 ? 20.772 -21.451 -15.091 1.00 78.31 491 ASN A O 1
ATOM 3833 N N . ILE A 1 492 ? 20.758 -23.694 -15.259 1.00 73.06 492 ILE A N 1
ATOM 3834 C CA . ILE A 1 492 ? 19.429 -23.788 -15.870 1.00 73.06 492 ILE A CA 1
ATOM 3835 C C . ILE A 1 492 ? 18.397 -23.831 -14.736 1.00 73.06 492 ILE A C 1
ATOM 3837 O O . ILE A 1 492 ? 18.397 -24.762 -13.937 1.00 73.06 492 ILE A O 1
ATOM 3841 N N . LEU A 1 493 ? 17.552 -22.799 -14.636 1.00 70.75 493 LEU A N 1
ATOM 3842 C CA . LEU A 1 493 ? 16.578 -22.641 -13.542 1.00 70.75 493 LEU A CA 1
ATOM 3843 C C . LEU A 1 493 ? 15.307 -23.478 -13.734 1.00 70.75 493 LEU A C 1
ATOM 3845 O O . LEU A 1 493 ? 14.601 -23.770 -12.772 1.00 70.75 493 LEU A O 1
ATOM 3849 N N . SER A 1 494 ? 15.001 -23.851 -14.973 1.00 67.62 494 SER A N 1
ATOM 3850 C CA . SER A 1 494 ? 13.833 -24.656 -15.321 1.00 67.62 494 SER A CA 1
ATOM 3851 C C . SER A 1 494 ? 14.240 -25.638 -16.410 1.00 67.62 494 SER A C 1
ATOM 3853 O O . SER A 1 494 ? 14.454 -25.247 -17.555 1.00 67.62 494 SER A O 1
ATOM 3855 N N . GLY A 1 495 ? 14.441 -26.896 -16.020 1.00 67.69 495 GLY A N 1
ATOM 3856 C CA . GLY A 1 495 ? 14.712 -27.984 -16.955 1.00 67.69 495 GLY A CA 1
ATOM 3857 C C . GLY A 1 495 ? 13.449 -28.423 -17.699 1.00 67.69 495 GLY A C 1
ATOM 3858 O O . GLY A 1 495 ? 12.339 -28.028 -17.349 1.00 67.69 495 GLY A O 1
ATOM 3859 N N . GLY A 1 496 ? 13.635 -29.256 -18.717 1.00 72.06 496 GLY A N 1
ATOM 3860 C CA . GLY A 1 496 ? 12.560 -29.967 -19.409 1.00 72.06 496 GLY A CA 1
ATOM 3861 C C . GLY A 1 496 ? 12.881 -31.457 -19.524 1.00 72.06 496 GLY A C 1
ATOM 3862 O O . GLY A 1 496 ? 13.971 -31.892 -19.152 1.00 72.06 496 GLY A O 1
ATOM 3863 N N . GLU A 1 497 ? 11.941 -32.221 -20.068 1.00 70.50 497 GLU A N 1
ATOM 3864 C CA . GLU A 1 497 ? 12.063 -33.663 -20.311 1.00 70.50 497 GLU A CA 1
ATOM 3865 C C . GLU A 1 497 ? 11.784 -33.965 -21.797 1.00 70.50 497 GLU A C 1
ATOM 3867 O O . GLU A 1 497 ? 11.245 -33.118 -22.509 1.00 70.50 497 GLU A O 1
ATOM 3872 N N . ASN A 1 498 ? 12.145 -35.165 -22.273 1.00 69.94 498 ASN A N 1
ATOM 3873 C CA . ASN A 1 498 ? 11.971 -35.621 -23.667 1.00 69.94 498 ASN A CA 1
ATOM 3874 C C . ASN A 1 498 ? 12.802 -34.869 -24.727 1.00 69.94 498 ASN A C 1
ATOM 3876 O O . ASN A 1 498 ? 12.357 -34.678 -25.859 1.00 69.94 498 ASN A O 1
ATOM 3880 N N . PHE A 1 499 ? 14.021 -34.452 -24.380 1.00 71.12 499 PHE A N 1
ATOM 3881 C CA . PHE A 1 499 ? 14.952 -33.887 -25.358 1.00 71.12 499 PHE A CA 1
ATOM 3882 C C . PHE A 1 499 ? 15.609 -34.972 -26.213 1.00 71.12 499 PHE A C 1
ATOM 3884 O O . PHE A 1 499 ? 16.035 -36.011 -25.710 1.00 71.12 499 PHE A O 1
ATOM 3891 N N . ASP A 1 500 ? 15.737 -34.688 -27.505 1.00 67.94 500 ASP A N 1
ATOM 3892 C CA . ASP A 1 500 ? 16.423 -35.548 -28.459 1.00 67.94 500 ASP A CA 1
ATOM 3893 C C . ASP A 1 500 ? 17.945 -35.357 -28.351 1.00 67.94 500 ASP A C 1
ATOM 3895 O O . ASP A 1 500 ? 18.450 -34.239 -28.446 1.00 67.94 500 ASP A O 1
ATOM 3899 N N . VAL A 1 501 ? 18.687 -36.457 -28.188 1.00 69.69 501 VAL A N 1
ATOM 3900 C CA . VAL A 1 501 ? 20.162 -36.461 -28.199 1.00 69.69 501 VAL A CA 1
ATOM 3901 C C . VAL A 1 501 ? 20.715 -35.982 -29.548 1.00 69.69 501 VAL A C 1
ATOM 3903 O O . VAL A 1 501 ? 21.800 -35.406 -29.598 1.00 69.69 501 VAL A O 1
ATOM 3906 N N . ILE A 1 502 ? 19.969 -36.183 -30.638 1.00 69.00 502 ILE A N 1
ATOM 3907 C CA . ILE A 1 502 ? 20.340 -35.770 -31.998 1.00 69.00 502 ILE A CA 1
ATOM 3908 C C . ILE A 1 502 ? 20.109 -34.266 -32.194 1.00 69.00 502 ILE A C 1
ATOM 3910 O O . ILE A 1 502 ? 20.927 -33.601 -32.829 1.00 69.00 502 ILE A O 1
ATOM 3914 N N . ASN A 1 503 ? 19.034 -33.724 -31.617 1.00 70.50 503 ASN A N 1
ATOM 3915 C CA . ASN A 1 503 ? 18.666 -32.311 -31.692 1.00 70.50 503 ASN A CA 1
ATOM 3916 C C . ASN A 1 503 ? 18.577 -31.712 -30.279 1.00 70.50 503 ASN A C 1
ATOM 3918 O O . ASN A 1 503 ? 17.473 -31.469 -29.779 1.00 70.50 503 ASN A O 1
ATOM 3922 N N . PRO A 1 504 ? 19.727 -31.490 -29.612 1.00 72.12 504 PRO A N 1
ATOM 3923 C CA . PRO A 1 504 ? 19.737 -30.945 -28.265 1.00 72.12 504 PRO A CA 1
ATOM 3924 C C . PRO A 1 504 ? 19.105 -29.545 -28.237 1.00 72.12 504 PRO A C 1
ATOM 3926 O O . PRO A 1 504 ? 19.173 -28.810 -29.229 1.00 72.12 504 PRO A O 1
ATOM 3929 N N . PRO A 1 505 ? 18.524 -29.134 -27.096 1.00 74.50 505 PRO A N 1
ATOM 3930 C CA . PRO A 1 505 ? 17.944 -27.807 -26.964 1.00 74.50 505 PRO A CA 1
ATOM 3931 C C . PRO A 1 505 ? 19.000 -26.720 -27.195 1.00 74.50 505 PRO A C 1
ATOM 3933 O O . PRO A 1 505 ? 20.136 -26.816 -26.729 1.00 74.50 505 PRO A O 1
ATOM 3936 N N . LEU A 1 506 ? 18.615 -25.661 -27.904 1.00 74.06 506 LEU A N 1
ATOM 3937 C CA . LEU A 1 506 ? 19.481 -24.513 -28.143 1.00 74.06 506 LEU A CA 1
ATOM 3938 C C . LEU A 1 506 ? 19.462 -23.588 -26.919 1.00 74.06 506 LEU A C 1
ATOM 3940 O O . LEU A 1 506 ? 18.396 -23.167 -26.473 1.00 74.06 506 LEU A O 1
ATOM 3944 N N . VAL A 1 507 ? 20.640 -23.249 -26.389 1.00 73.50 507 VAL A N 1
ATOM 3945 C CA . VAL A 1 507 ? 20.790 -22.249 -25.324 1.00 73.50 507 VAL A CA 1
ATOM 3946 C C . VAL A 1 507 ? 21.528 -21.044 -25.896 1.00 73.50 507 VAL A C 1
ATOM 3948 O O . VAL A 1 507 ? 22.748 -21.070 -26.066 1.00 73.50 507 VAL A O 1
ATOM 3951 N N . GLU A 1 508 ? 20.785 -19.985 -26.211 1.00 69.75 508 GLU A N 1
ATOM 3952 C CA . GLU A 1 508 ? 21.345 -18.743 -26.749 1.00 69.75 508 GLU A CA 1
ATOM 3953 C C . GLU A 1 508 ? 21.540 -17.690 -25.655 1.00 69.75 508 GLU A C 1
ATOM 3955 O O . GLU A 1 508 ? 20.696 -17.506 -24.777 1.00 69.75 508 GLU A O 1
ATOM 3960 N N . VAL A 1 509 ? 22.656 -16.962 -25.731 1.00 68.62 509 VAL A N 1
ATOM 3961 C CA . VAL A 1 509 ? 22.910 -15.780 -24.903 1.00 68.62 509 VAL A CA 1
ATOM 3962 C C . VAL A 1 509 ? 22.669 -14.543 -25.759 1.00 68.62 509 VAL A C 1
ATOM 3964 O O . VAL A 1 509 ? 23.386 -14.316 -26.734 1.00 68.62 509 VAL A O 1
ATOM 3967 N N . SER A 1 510 ? 21.687 -13.721 -25.387 1.00 60.47 510 SER A N 1
ATOM 3968 C CA . SER A 1 510 ? 21.437 -12.438 -26.049 1.00 60.47 510 SER A CA 1
ATOM 3969 C C . SER A 1 510 ? 22.664 -11.527 -25.919 1.00 60.47 510 SER A C 1
ATOM 3971 O O . SER A 1 510 ? 23.082 -11.201 -24.805 1.00 60.47 510 SER A O 1
ATOM 3973 N N . THR A 1 511 ? 23.250 -11.108 -27.038 1.00 57.16 511 THR A N 1
ATOM 3974 C CA . THR A 1 511 ? 24.464 -10.281 -27.046 1.00 57.16 511 THR A CA 1
ATOM 3975 C C . THR A 1 511 ? 24.163 -8.797 -26.855 1.00 57.16 511 THR A C 1
ATOM 3977 O O . THR A 1 511 ? 23.292 -8.245 -27.522 1.00 57.16 511 THR A O 1
ATOM 3980 N N . GLY A 1 512 ? 24.937 -8.143 -25.981 1.00 59.56 512 GLY A N 1
ATOM 3981 C CA . GLY A 1 512 ? 25.115 -6.685 -25.958 1.00 59.56 512 GLY A CA 1
ATOM 3982 C C . GLY A 1 512 ? 26.299 -6.261 -26.839 1.00 59.56 512 GLY A C 1
ATOM 3983 O O . GLY A 1 512 ? 26.431 -6.720 -27.965 1.00 59.56 512 GLY A O 1
ATOM 3984 N N . ALA A 1 513 ? 27.213 -5.442 -26.313 1.00 54.16 513 ALA A N 1
ATOM 3985 C CA . ALA A 1 513 ? 28.404 -4.944 -27.023 1.00 54.16 513 ALA A CA 1
ATOM 3986 C C . ALA A 1 513 ? 29.550 -5.973 -27.263 1.00 54.16 513 ALA A C 1
ATOM 3988 O O . ALA A 1 513 ? 30.663 -5.574 -27.600 1.00 54.16 513 ALA A O 1
ATOM 3989 N N . GLY A 1 514 ? 29.323 -7.276 -27.051 1.00 57.34 514 GLY A N 1
ATOM 3990 C CA . GLY A 1 514 ? 30.342 -8.338 -27.141 1.00 57.34 514 GLY A CA 1
ATOM 3991 C C . GLY A 1 514 ? 30.053 -9.389 -28.221 1.00 57.34 514 GLY A C 1
ATOM 3992 O O . GLY A 1 514 ? 28.983 -9.402 -28.820 1.00 57.34 514 GLY A O 1
ATOM 3993 N N . ILE A 1 515 ? 31.006 -10.298 -28.452 1.00 57.84 515 ILE A N 1
ATOM 3994 C CA . ILE A 1 515 ? 30.841 -11.471 -29.333 1.00 57.84 515 ILE A CA 1
ATOM 3995 C C . ILE A 1 515 ? 29.979 -12.557 -28.665 1.00 57.84 515 ILE A C 1
ATOM 3997 O O . ILE A 1 515 ? 30.063 -12.760 -27.455 1.00 57.84 515 ILE A O 1
ATOM 4001 N N . THR A 1 516 ? 29.159 -13.261 -29.454 1.00 60.72 516 THR A N 1
ATOM 4002 C CA . THR A 1 516 ? 28.202 -14.282 -28.993 1.00 60.72 516 THR A CA 1
ATOM 4003 C C . THR A 1 516 ? 28.867 -15.375 -28.156 1.00 60.72 516 THR A C 1
ATOM 4005 O O . THR A 1 516 ? 29.670 -16.157 -28.666 1.00 60.72 516 THR A O 1
ATOM 4008 N N . ALA A 1 517 ? 28.499 -15.459 -26.874 1.00 66.88 517 ALA A N 1
ATOM 4009 C CA . ALA A 1 517 ? 28.826 -16.604 -26.036 1.00 66.88 517 ALA A CA 1
ATOM 4010 C C . ALA A 1 517 ? 27.991 -17.811 -26.489 1.00 66.88 517 ALA A C 1
ATOM 4012 O O . ALA A 1 517 ? 26.768 -17.720 -26.586 1.00 66.88 517 ALA A O 1
ATOM 4013 N N . LYS A 1 518 ? 28.652 -18.936 -26.782 1.00 71.88 518 LYS A N 1
ATOM 4014 C CA . LYS A 1 518 ? 27.993 -20.186 -27.179 1.00 71.88 518 LYS A CA 1
ATOM 4015 C C . LYS A 1 518 ? 27.916 -21.122 -25.982 1.00 71.88 518 LYS A C 1
ATOM 4017 O O . LYS A 1 518 ? 28.945 -21.445 -25.395 1.00 71.88 518 LYS A O 1
ATOM 4022 N N . ILE A 1 519 ? 26.708 -21.560 -25.643 1.00 75.50 519 ILE A N 1
ATOM 4023 C CA . ILE A 1 519 ? 26.463 -22.572 -24.616 1.00 75.50 519 ILE A CA 1
ATOM 4024 C C . ILE A 1 519 ? 25.980 -23.826 -25.337 1.00 75.50 519 ILE A C 1
ATOM 4026 O O . ILE A 1 519 ? 25.016 -23.769 -26.096 1.00 75.50 519 ILE A O 1
ATOM 4030 N N . GLN A 1 520 ? 26.651 -24.953 -25.108 1.00 74.44 520 GLN A N 1
ATOM 4031 C CA . GLN A 1 520 ? 26.241 -26.240 -25.660 1.00 74.44 520 GLN A CA 1
ATOM 4032 C C . GLN A 1 520 ? 25.860 -27.181 -24.514 1.00 74.44 520 GLN A C 1
ATOM 4034 O O . GLN A 1 520 ? 26.727 -27.516 -23.703 1.00 74.44 520 GLN A O 1
ATOM 4039 N N . PRO A 1 521 ? 24.582 -27.582 -24.397 1.00 74.56 521 PRO A N 1
ATOM 4040 C CA . PRO A 1 521 ? 24.179 -28.534 -23.376 1.00 74.56 521 PRO A CA 1
ATOM 4041 C C . PRO A 1 521 ? 24.716 -29.931 -23.699 1.00 74.56 521 PRO A C 1
ATOM 4043 O O . PRO A 1 521 ? 24.774 -30.344 -24.857 1.00 74.56 521 PRO A O 1
ATOM 4046 N N . VAL A 1 522 ? 25.081 -30.666 -22.650 1.00 74.00 522 VAL A N 1
ATOM 4047 C CA . VAL A 1 522 ? 25.429 -32.089 -22.719 1.00 74.00 522 VAL A CA 1
ATOM 4048 C C . VAL A 1 522 ? 24.269 -32.866 -22.102 1.00 74.00 522 VAL A C 1
ATOM 4050 O O . VAL A 1 522 ? 23.973 -32.680 -20.923 1.00 74.00 522 VAL A O 1
ATOM 4053 N N . ILE A 1 523 ? 23.593 -33.696 -22.900 1.00 72.62 523 ILE A N 1
ATOM 4054 C CA . ILE A 1 523 ? 22.415 -34.479 -22.491 1.00 72.62 523 ILE A CA 1
ATOM 4055 C C . ILE A 1 523 ? 22.710 -35.986 -22.503 1.00 72.62 523 ILE A C 1
ATOM 4057 O O . ILE A 1 523 ? 23.503 -36.462 -23.311 1.00 72.62 523 ILE A O 1
ATOM 4061 N N . SER A 1 524 ? 22.071 -36.735 -21.599 1.00 69.12 524 SER A N 1
ATOM 4062 C CA . SER A 1 524 ? 22.187 -38.196 -21.451 1.00 69.12 524 SER A CA 1
ATOM 4063 C C . SER A 1 524 ? 20.793 -38.826 -21.327 1.00 69.12 524 SER A C 1
ATOM 4065 O O . SER A 1 524 ? 19.966 -38.280 -20.599 1.00 69.12 524 SER A O 1
ATOM 4067 N N . GLY A 1 525 ? 20.530 -39.965 -21.982 1.00 70.44 525 GLY A N 1
ATOM 4068 C CA . GLY A 1 525 ? 19.225 -40.653 -21.952 1.00 70.44 525 GLY A CA 1
ATOM 4069 C C . GLY A 1 525 ? 19.313 -42.177 -22.145 1.00 70.44 525 GLY A C 1
ATOM 4070 O O . GLY A 1 525 ? 20.410 -42.732 -22.157 1.00 70.44 525 GLY A O 1
ATOM 4071 N N . GLY A 1 526 ? 18.159 -42.846 -22.275 1.00 70.81 526 GLY A N 1
ATOM 4072 C CA . GLY A 1 526 ? 18.027 -44.307 -22.440 1.00 70.81 526 GLY A CA 1
ATOM 4073 C C . GLY A 1 526 ? 17.155 -44.716 -23.640 1.00 70.81 526 GLY A C 1
ATOM 4074 O O . GLY A 1 526 ? 16.656 -43.856 -24.362 1.00 70.81 526 GLY A O 1
ATOM 4075 N N . PHE A 1 527 ? 16.977 -46.023 -23.869 1.00 71.31 527 PHE A N 1
ATOM 4076 C CA . PHE A 1 527 ? 16.154 -46.550 -24.971 1.00 71.31 527 PHE A CA 1
ATOM 4077 C C . PHE A 1 527 ? 14.674 -46.633 -24.606 1.00 71.31 527 PHE A C 1
ATOM 4079 O O . PHE A 1 527 ? 14.333 -47.113 -23.529 1.00 71.31 527 PHE A O 1
ATOM 4086 N N . GLU A 1 528 ? 13.799 -46.262 -25.542 1.00 70.12 528 GLU A N 1
ATOM 4087 C CA . GLU A 1 528 ? 12.352 -46.449 -25.386 1.00 70.12 528 GLU A CA 1
ATOM 4088 C C . GLU A 1 528 ? 11.872 -47.799 -25.950 1.00 70.12 528 GLU A C 1
ATOM 4090 O O . GLU A 1 528 ? 11.044 -48.467 -25.334 1.00 70.12 528 GLU A O 1
ATOM 4095 N N . LYS A 1 529 ? 12.388 -48.230 -27.115 1.00 69.31 529 LYS A N 1
ATOM 4096 C CA . LYS A 1 529 ? 11.993 -49.482 -27.790 1.00 69.31 529 LYS A CA 1
ATOM 4097 C C . LYS A 1 529 ? 13.150 -50.120 -28.557 1.00 69.31 529 LYS A C 1
ATOM 4099 O O . LYS A 1 529 ? 13.997 -49.420 -29.106 1.00 69.31 529 LYS A O 1
ATOM 4104 N N . VAL A 1 530 ? 13.129 -51.450 -28.636 1.00 72.69 530 VAL A N 1
ATOM 4105 C CA . VAL A 1 530 ? 14.077 -52.282 -29.390 1.00 72.69 530 VAL A CA 1
ATOM 4106 C C . VAL A 1 530 ? 13.267 -53.211 -30.287 1.00 72.69 530 VAL A C 1
ATOM 4108 O O . VAL A 1 530 ? 12.344 -53.870 -29.811 1.00 72.69 530 VAL A O 1
ATOM 4111 N N . TYR A 1 531 ? 13.594 -53.252 -31.575 1.00 76.38 531 TYR A N 1
ATOM 4112 C CA . TYR A 1 531 ? 12.953 -54.141 -32.542 1.00 76.38 531 TYR A CA 1
ATOM 4113 C C . TYR A 1 531 ? 13.912 -55.278 -32.892 1.00 76.38 531 TYR A C 1
ATOM 4115 O O . TYR A 1 531 ? 15.102 -55.041 -33.086 1.00 76.38 531 TYR A O 1
ATOM 4123 N N . VAL A 1 532 ? 13.392 -56.503 -32.945 1.00 75.88 532 VAL A N 1
ATOM 4124 C CA . VAL A 1 532 ? 14.144 -57.702 -33.332 1.00 75.88 532 VAL A CA 1
ATOM 4125 C C . VAL A 1 532 ? 13.573 -58.204 -34.649 1.00 75.88 532 VAL A C 1
ATOM 4127 O O . VAL A 1 532 ? 12.363 -58.416 -34.750 1.00 75.88 532 VAL A O 1
ATOM 4130 N N . ASP A 1 533 ? 14.433 -58.391 -35.646 1.00 73.25 533 ASP A N 1
ATOM 4131 C CA . ASP A 1 533 ? 14.024 -58.912 -36.949 1.00 73.25 533 ASP A CA 1
ATOM 4132 C C . ASP A 1 533 ? 13.524 -60.358 -36.827 1.00 73.25 533 ASP A C 1
ATOM 4134 O O . ASP A 1 533 ? 14.156 -61.199 -36.179 1.00 73.25 533 ASP A O 1
ATOM 4138 N N . SER A 1 534 ? 12.392 -60.663 -37.467 1.00 69.50 534 SER A N 1
ATOM 4139 C CA . SER A 1 534 ? 11.821 -62.013 -37.483 1.00 69.50 534 SER A CA 1
ATOM 4140 C C . SER A 1 534 ? 12.740 -62.992 -38.216 1.00 69.50 534 SER A C 1
ATOM 4142 O O . SER A 1 534 ? 13.106 -62.734 -39.361 1.00 69.50 534 SER A O 1
ATOM 4144 N N . GLN A 1 535 ? 13.051 -64.127 -37.587 1.00 70.94 535 GLN A N 1
ATOM 4145 C CA . GLN A 1 535 ? 13.831 -65.220 -38.180 1.00 70.94 535 GLN A CA 1
ATOM 4146 C C . GLN A 1 535 ? 12.927 -66.431 -38.459 1.00 70.94 535 GLN A C 1
ATOM 4148 O O . GLN A 1 535 ? 11.987 -66.690 -37.705 1.00 70.94 535 GLN A O 1
ATOM 4153 N N . ASP A 1 536 ? 13.207 -67.178 -39.528 1.00 65.88 536 ASP A N 1
ATOM 4154 C CA . ASP A 1 536 ? 12.476 -68.387 -39.948 1.00 65.88 536 ASP A CA 1
ATOM 4155 C C . ASP A 1 536 ? 13.119 -69.701 -39.451 1.00 65.88 536 ASP A C 1
ATOM 4157 O O . ASP A 1 536 ? 12.531 -70.784 -39.559 1.00 65.88 536 ASP A O 1
ATOM 4161 N N . TYR A 1 537 ? 14.282 -69.611 -38.804 1.00 71.56 537 TYR A N 1
ATOM 4162 C CA . TYR A 1 537 ? 14.997 -70.716 -38.166 1.00 71.56 537 TYR A CA 1
ATOM 4163 C C . TYR A 1 537 ? 14.931 -70.661 -36.630 1.00 71.56 537 TYR A C 1
ATOM 4165 O O . TYR A 1 537 ? 14.656 -69.628 -36.021 1.00 71.56 537 TYR A O 1
ATOM 4173 N N . ASN A 1 538 ? 15.194 -71.801 -35.984 1.00 73.88 538 ASN A N 1
ATOM 4174 C CA . ASN A 1 538 ? 15.231 -71.888 -34.523 1.00 73.88 538 ASN A CA 1
ATOM 4175 C C . ASN A 1 538 ? 16.545 -71.295 -33.993 1.00 73.88 538 ASN A C 1
ATOM 4177 O O . ASN A 1 538 ? 17.618 -71.619 -34.503 1.00 73.88 538 ASN A O 1
ATOM 4181 N N . ILE A 1 539 ? 16.471 -70.475 -32.943 1.00 74.44 539 ILE A N 1
ATOM 4182 C CA . ILE A 1 539 ? 17.650 -69.914 -32.271 1.00 74.44 539 ILE A CA 1
ATOM 4183 C C . ILE A 1 539 ? 17.962 -70.784 -31.051 1.00 74.44 539 ILE A C 1
ATOM 4185 O O . ILE A 1 539 ? 17.200 -70.787 -30.089 1.00 74.44 539 ILE A O 1
ATOM 4189 N N . GLY A 1 540 ? 19.061 -71.540 -31.105 1.00 72.44 540 GLY A N 1
ATOM 4190 C CA . GLY A 1 540 ? 19.497 -72.396 -29.994 1.00 72.44 540 GLY A CA 1
ATOM 4191 C C . GLY A 1 540 ? 20.282 -71.647 -28.913 1.00 72.44 540 GLY A C 1
ATOM 4192 O O . GLY A 1 540 ? 20.038 -71.838 -27.728 1.00 72.44 540 GLY A O 1
ATOM 4193 N N . GLU A 1 541 ? 21.205 -70.771 -29.316 1.00 79.75 541 GLU A N 1
ATOM 4194 C CA . GLU A 1 541 ? 22.046 -69.978 -28.414 1.00 79.75 541 GLU A CA 1
ATOM 4195 C C . GLU A 1 541 ? 22.354 -68.618 -29.055 1.00 79.75 541 GLU A C 1
ATOM 4197 O O . GLU A 1 541 ? 22.564 -68.532 -30.268 1.00 79.75 541 GLU A O 1
ATOM 4202 N N . ILE A 1 542 ? 22.387 -67.552 -28.251 1.00 79.31 542 ILE A N 1
ATOM 4203 C CA . ILE A 1 542 ? 22.767 -66.212 -28.713 1.00 79.31 542 ILE A CA 1
ATOM 4204 C C . ILE A 1 542 ? 24.233 -65.969 -28.362 1.00 79.31 542 ILE A C 1
ATOM 4206 O O . ILE A 1 542 ? 24.587 -65.830 -27.196 1.00 79.31 542 ILE A O 1
ATOM 4210 N N . THR A 1 543 ? 25.087 -65.885 -29.381 1.00 77.31 543 THR A N 1
ATOM 4211 C CA . THR A 1 543 ? 26.541 -65.717 -29.207 1.00 77.31 543 THR A CA 1
ATOM 4212 C C . THR A 1 543 ? 26.964 -64.250 -29.109 1.00 77.31 543 THR A C 1
ATOM 4214 O O . THR A 1 543 ? 27.952 -63.921 -28.458 1.00 77.31 543 THR A O 1
ATOM 4217 N N . SER A 1 544 ? 26.231 -63.353 -29.769 1.00 75.88 544 SER A N 1
ATOM 4218 C CA . SER A 1 544 ? 26.458 -61.907 -29.730 1.00 75.88 544 SER A CA 1
ATOM 4219 C C . SER A 1 544 ? 25.227 -61.160 -30.226 1.00 75.88 544 SER A C 1
ATOM 4221 O O . SER A 1 544 ? 24.528 -61.656 -31.109 1.00 75.88 544 SER A O 1
ATOM 4223 N N . ILE A 1 545 ? 25.023 -59.941 -29.735 1.00 74.12 545 ILE A N 1
ATOM 4224 C CA . ILE A 1 545 ? 24.051 -58.994 -30.286 1.00 74.12 545 ILE A CA 1
ATOM 4225 C C . ILE A 1 545 ? 24.802 -57.772 -30.782 1.00 74.12 545 ILE A C 1
ATOM 4227 O O . ILE A 1 545 ? 25.718 -57.283 -30.120 1.00 74.12 545 ILE A O 1
ATOM 4231 N N . ASN A 1 546 ? 24.377 -57.256 -31.927 1.00 73.69 546 ASN A N 1
ATOM 4232 C CA . ASN A 1 546 ? 24.760 -55.936 -32.385 1.00 73.69 546 ASN A CA 1
ATOM 4233 C C . ASN A 1 546 ? 23.529 -55.027 -32.333 1.00 73.69 546 ASN A C 1
ATOM 4235 O O . ASN A 1 546 ? 22.459 -55.411 -32.799 1.00 73.69 546 ASN A O 1
ATOM 4239 N N . ILE A 1 547 ? 23.684 -53.840 -31.751 1.00 71.38 547 ILE A N 1
ATOM 4240 C CA . ILE A 1 547 ? 22.661 -52.799 -31.795 1.00 71.38 547 ILE A CA 1
ATOM 4241 C C . ILE A 1 547 ? 23.026 -51.884 -32.959 1.00 71.38 547 ILE A C 1
ATOM 4243 O O . ILE A 1 547 ? 23.985 -51.117 -32.876 1.00 71.38 547 ILE A O 1
ATOM 4247 N N . SER A 1 548 ? 22.262 -51.963 -34.044 1.00 69.25 548 SER A N 1
ATOM 4248 C CA . SER A 1 548 ? 22.396 -51.058 -35.182 1.00 69.25 548 SER A CA 1
ATOM 4249 C C . SER A 1 548 ? 21.290 -50.003 -35.143 1.00 69.25 548 SER A C 1
ATOM 4251 O O . SER A 1 548 ? 20.114 -50.335 -35.282 1.00 69.25 548 SER A O 1
ATOM 4253 N N . GLY A 1 549 ? 21.665 -48.734 -34.969 1.00 64.56 549 GLY A N 1
ATOM 4254 C CA . GLY A 1 549 ? 20.739 -47.597 -34.890 1.00 64.56 549 GLY A CA 1
ATOM 4255 C C . GLY A 1 549 ? 20.922 -46.768 -33.612 1.00 64.56 549 GLY A C 1
ATOM 4256 O O . GLY A 1 549 ? 21.286 -47.296 -32.566 1.00 64.56 549 GLY A O 1
ATOM 4257 N N . GLY A 1 550 ? 20.679 -45.455 -33.704 1.00 61.16 550 GLY A N 1
ATOM 4258 C CA . GLY A 1 550 ? 20.982 -44.472 -32.649 1.00 61.16 550 GLY A CA 1
ATOM 4259 C C . GLY A 1 550 ? 22.389 -43.857 -32.771 1.00 61.16 550 GLY A C 1
ATOM 4260 O O . GLY A 1 550 ? 23.245 -44.396 -33.464 1.00 61.16 550 GLY A O 1
ATOM 4261 N N . ASN A 1 551 ? 22.626 -42.702 -32.127 1.00 59.72 551 ASN A N 1
ATOM 4262 C CA . ASN A 1 551 ? 23.900 -41.950 -32.181 1.00 59.72 551 ASN A CA 1
ATOM 4263 C C . ASN A 1 551 ? 24.575 -41.811 -30.796 1.00 59.72 551 ASN A C 1
ATOM 4265 O O . ASN A 1 551 ? 25.283 -40.843 -30.525 1.00 59.72 551 ASN A O 1
ATOM 4269 N N . GLY A 1 552 ? 24.300 -42.763 -29.897 1.00 62.28 552 GLY A N 1
ATOM 4270 C CA . GLY A 1 552 ? 24.889 -42.863 -28.557 1.00 62.28 552 GLY A CA 1
ATOM 4271 C C . GLY A 1 552 ? 25.838 -44.061 -28.432 1.00 62.28 552 GLY A C 1
ATOM 4272 O O . GLY A 1 552 ? 25.832 -44.958 -29.271 1.00 62.28 552 GLY A O 1
ATOM 4273 N N . SER A 1 553 ? 26.652 -44.093 -27.376 1.00 65.81 553 SER A N 1
ATOM 4274 C CA . SER A 1 553 ? 27.550 -45.210 -27.046 1.00 65.81 553 SER A CA 1
ATOM 4275 C C . SER A 1 553 ? 27.336 -45.680 -25.601 1.00 65.81 553 SER A C 1
ATOM 4277 O O . SER A 1 553 ? 26.791 -44.945 -24.781 1.00 65.81 553 SER A O 1
ATOM 4279 N N . GLY A 1 554 ? 27.738 -46.917 -25.278 1.00 68.19 554 GLY A N 1
ATOM 4280 C CA . GLY A 1 554 ? 27.680 -47.455 -23.904 1.00 68.19 554 GLY A CA 1
ATOM 4281 C C . GLY A 1 554 ? 26.378 -48.166 -23.513 1.00 68.19 554 GLY A C 1
ATOM 4282 O O . GLY A 1 554 ? 26.183 -48.507 -22.351 1.00 68.19 554 GLY A O 1
ATOM 4283 N N . ALA A 1 555 ? 25.500 -48.409 -24.478 1.00 69.31 555 ALA A N 1
ATOM 4284 C CA . ALA A 1 555 ? 24.285 -49.195 -24.325 1.00 69.31 555 ALA A CA 1
ATOM 4285 C C . ALA A 1 555 ? 24.552 -50.689 -24.093 1.00 69.31 555 ALA A C 1
ATOM 4287 O O . ALA A 1 555 ? 25.349 -51.288 -24.813 1.00 69.31 555 ALA A O 1
ATOM 4288 N N . VAL A 1 556 ? 23.829 -51.303 -23.152 1.00 73.31 556 VAL A N 1
ATOM 4289 C CA . VAL A 1 556 ? 23.879 -52.748 -22.883 1.00 73.31 556 VAL A CA 1
ATOM 4290 C C . VAL A 1 556 ? 22.456 -53.303 -22.902 1.00 73.31 556 VAL A C 1
ATOM 4292 O O . VAL A 1 556 ? 21.579 -52.763 -22.233 1.00 73.31 556 VAL A O 1
ATOM 4295 N N . ILE A 1 557 ? 22.228 -54.362 -23.682 1.00 74.62 557 ILE A N 1
ATOM 4296 C CA . ILE A 1 557 ? 20.946 -55.074 -23.787 1.00 74.62 557 ILE A CA 1
ATOM 4297 C C . ILE A 1 557 ? 21.217 -56.567 -23.592 1.00 74.62 557 ILE A C 1
ATOM 4299 O O . ILE A 1 557 ? 22.204 -57.085 -24.113 1.00 74.62 557 ILE A O 1
ATOM 4303 N N . GLU A 1 558 ? 20.330 -57.251 -22.873 1.00 79.81 558 GLU A N 1
ATOM 4304 C CA . GLU A 1 558 ? 20.384 -58.692 -22.620 1.00 79.81 558 GLU A CA 1
ATOM 4305 C C . GLU A 1 558 ? 19.152 -59.381 -23.247 1.00 79.81 558 GLU A C 1
ATOM 4307 O O . GLU A 1 558 ? 18.022 -58.987 -22.949 1.00 79.81 558 GLU A O 1
ATOM 4312 N N . PRO A 1 559 ? 19.326 -60.366 -24.146 1.00 78.25 559 PRO A N 1
ATOM 4313 C CA . PRO A 1 559 ? 18.227 -61.062 -24.804 1.00 78.25 559 PRO A CA 1
ATOM 4314 C C . PRO A 1 559 ? 17.805 -62.310 -24.023 1.00 78.25 559 PRO A C 1
ATOM 4316 O O . PRO A 1 559 ? 18.608 -62.924 -23.323 1.00 78.25 559 PRO A O 1
ATOM 4319 N N . VAL A 1 560 ? 16.566 -62.757 -24.232 1.00 78.62 560 VAL A N 1
ATOM 4320 C CA . VAL A 1 560 ? 16.040 -64.001 -23.650 1.00 78.62 560 VAL A CA 1
ATOM 4321 C C . VAL A 1 560 ? 15.353 -64.832 -24.738 1.00 78.62 560 VAL A C 1
ATOM 4323 O O . VAL A 1 560 ? 14.536 -64.301 -25.490 1.00 78.62 560 VAL A O 1
ATOM 4326 N N . ILE A 1 561 ? 15.683 -66.127 -24.830 1.00 81.62 561 ILE A N 1
ATOM 4327 C CA . ILE A 1 561 ? 15.080 -67.081 -25.782 1.00 81.62 561 ILE A CA 1
ATOM 4328 C C . ILE A 1 561 ? 13.877 -67.772 -25.128 1.00 81.62 561 ILE A C 1
ATOM 4330 O O . ILE A 1 561 ? 13.953 -68.185 -23.971 1.00 81.62 561 ILE A O 1
ATOM 4334 N N . ILE A 1 562 ? 12.786 -67.937 -25.882 1.00 78.19 562 ILE A N 1
ATOM 4335 C CA . ILE A 1 562 ? 11.595 -68.699 -25.477 1.00 78.19 562 ILE A CA 1
ATOM 4336 C C . ILE A 1 562 ? 11.180 -69.688 -26.577 1.00 78.19 562 ILE A C 1
ATOM 4338 O O . ILE A 1 562 ? 11.317 -69.390 -27.764 1.00 78.19 562 ILE A O 1
ATOM 4342 N N . GLU A 1 563 ? 10.655 -70.854 -26.193 1.00 77.81 563 GLU A N 1
ATOM 4343 C CA . GLU A 1 563 ? 10.122 -71.850 -27.134 1.00 77.81 563 GLU A CA 1
ATOM 4344 C C . GLU A 1 563 ? 8.726 -71.450 -27.639 1.00 77.81 563 GLU A C 1
ATOM 4346 O O . GLU A 1 563 ? 7.872 -71.008 -26.867 1.00 77.81 563 GLU A O 1
ATOM 4351 N N . LYS A 1 564 ? 8.474 -71.626 -28.942 1.00 76.12 564 LYS A N 1
ATOM 4352 C CA . LYS A 1 564 ? 7.182 -71.342 -29.582 1.00 76.12 564 LYS A CA 1
ATOM 4353 C C . LYS A 1 564 ? 6.811 -72.474 -30.554 1.00 76.12 564 LYS A C 1
ATOM 4355 O O . LYS A 1 564 ? 7.686 -72.909 -31.303 1.00 76.12 564 LYS A O 1
ATOM 4360 N N . PRO A 1 565 ? 5.543 -72.935 -30.596 1.00 73.25 565 PRO A N 1
ATOM 4361 C CA . PRO A 1 565 ? 5.106 -73.902 -31.598 1.00 73.25 565 PRO A CA 1
ATOM 4362 C C . PRO A 1 565 ? 5.247 -73.322 -33.013 1.00 73.25 565 PRO A C 1
ATOM 4364 O O . PRO A 1 565 ? 4.911 -72.160 -33.258 1.00 73.25 565 PRO A O 1
ATOM 4367 N N . ARG A 1 566 ? 5.752 -74.143 -33.940 1.00 78.69 566 ARG A N 1
ATOM 4368 C CA . ARG A 1 566 ? 5.853 -73.818 -35.367 1.00 78.69 566 ARG A CA 1
ATOM 4369 C C . ARG A 1 566 ? 4.678 -74.440 -36.110 1.00 78.69 566 ARG A C 1
ATOM 4371 O O . ARG A 1 566 ? 4.422 -75.632 -35.975 1.00 78.69 566 ARG A O 1
ATOM 4378 N N . GLU A 1 567 ? 4.031 -73.642 -36.947 1.00 82.81 567 GLU A N 1
ATOM 4379 C CA . GLU A 1 567 ? 2.968 -74.078 -37.848 1.00 82.81 567 GLU A CA 1
ATOM 4380 C C . GLU A 1 567 ? 3.473 -73.972 -39.288 1.00 82.81 567 GLU A C 1
ATOM 4382 O O . GLU A 1 567 ? 4.059 -72.956 -39.667 1.00 82.81 567 GLU A O 1
ATOM 4387 N N . VAL A 1 568 ? 3.278 -75.023 -40.085 1.00 84.88 568 VAL A N 1
ATOM 4388 C CA . VAL A 1 568 ? 3.661 -75.047 -41.503 1.00 84.88 568 VAL A CA 1
ATOM 4389 C C . VAL A 1 568 ? 2.466 -75.526 -42.315 1.00 84.88 568 VAL A C 1
ATOM 4391 O O . VAL A 1 568 ? 1.825 -76.515 -41.963 1.00 84.88 568 VAL A O 1
ATOM 4394 N N . LEU A 1 569 ? 2.161 -74.812 -43.396 1.00 85.69 569 LEU A N 1
ATOM 4395 C CA . LEU A 1 569 ? 1.011 -75.073 -44.258 1.00 85.69 569 LEU A CA 1
ATOM 4396 C C . LEU A 1 569 ? 1.464 -75.732 -45.563 1.00 85.69 569 LEU A C 1
ATOM 4398 O O . LEU A 1 569 ? 2.487 -75.353 -46.132 1.00 85.69 569 LEU A O 1
ATOM 4402 N N . PHE A 1 570 ? 0.674 -76.677 -46.065 1.00 87.38 570 PHE A N 1
ATOM 4403 C CA . PHE A 1 570 ? 0.852 -77.276 -47.388 1.00 87.38 570 PHE A CA 1
ATOM 4404 C C . PHE A 1 570 ? -0.480 -77.301 -48.144 1.00 87.38 570 PHE A C 1
ATOM 4406 O O . PHE A 1 570 ? -1.545 -77.190 -47.535 1.00 87.38 570 PHE A O 1
ATOM 4413 N N . ASN A 1 571 ? -0.422 -77.430 -49.472 1.00 85.62 571 ASN A N 1
ATOM 4414 C CA . ASN A 1 571 ? -1.620 -77.581 -50.294 1.00 85.62 571 ASN A CA 1
ATOM 4415 C C . ASN A 1 571 ? -2.062 -79.056 -50.307 1.00 85.62 571 ASN A C 1
ATOM 4417 O O . ASN A 1 571 ? -1.268 -79.922 -50.662 1.00 85.62 571 ASN A O 1
ATOM 4421 N N . ALA A 1 572 ? -3.309 -79.337 -49.929 1.00 84.00 572 ALA A N 1
ATOM 4422 C CA . ALA A 1 572 ? -3.832 -80.695 -49.790 1.00 84.00 572 ALA A CA 1
ATOM 4423 C C . ALA A 1 572 ? -4.247 -81.366 -51.117 1.00 84.00 572 ALA A C 1
ATOM 4425 O O . ALA A 1 572 ? -4.553 -82.555 -51.101 1.00 84.00 572 ALA A O 1
ATOM 4426 N N . ASP A 1 573 ? -4.255 -80.643 -52.242 1.00 83.56 573 ASP A N 1
ATOM 4427 C CA . ASP A 1 573 ? -4.570 -81.227 -53.552 1.00 83.56 573 ASP A CA 1
ATOM 4428 C C . ASP A 1 573 ? -3.485 -82.220 -54.026 1.00 83.56 573 ASP A C 1
ATOM 4430 O O . ASP A 1 573 ? -2.324 -82.170 -53.597 1.00 83.56 573 ASP A O 1
ATOM 4434 N N . GLU A 1 574 ? -3.851 -83.105 -54.959 1.00 80.50 574 GLU A N 1
ATOM 4435 C CA . GLU A 1 574 ? -2.920 -84.057 -55.573 1.00 80.50 574 GLU A CA 1
ATOM 4436 C C . GLU A 1 574 ? -1.801 -83.321 -56.335 1.00 80.50 574 GLU A C 1
ATOM 4438 O O . GLU A 1 574 ? -2.040 -82.352 -57.064 1.00 80.50 574 GLU A O 1
ATOM 4443 N N . PHE A 1 575 ? -0.563 -83.796 -56.200 1.00 83.69 575 PHE A N 1
ATOM 4444 C CA . PHE A 1 575 ? 0.631 -83.166 -56.767 1.00 83.69 575 PHE A CA 1
ATOM 4445 C C . PHE A 1 575 ? 0.562 -83.019 -58.294 1.00 83.69 575 PHE A C 1
ATOM 4447 O O . PHE A 1 575 ? 1.020 -82.022 -58.852 1.00 83.69 575 PHE A O 1
ATOM 4454 N N . SER A 1 576 ? -0.077 -83.973 -58.976 1.00 79.50 576 SER A N 1
ATOM 4455 C CA . SER A 1 576 ? -0.320 -83.939 -60.425 1.00 79.50 576 SER A CA 1
ATOM 4456 C C . SER A 1 576 ? -1.174 -82.738 -60.866 1.00 79.50 576 SER A C 1
ATOM 4458 O O . SER A 1 576 ? -1.024 -82.258 -61.991 1.00 79.50 576 SER A O 1
ATOM 4460 N N . ASN A 1 577 ? -1.997 -82.198 -59.961 1.00 80.69 577 ASN A N 1
ATOM 4461 C CA . ASN A 1 577 ? -2.838 -81.019 -60.165 1.00 80.69 577 ASN A CA 1
ATOM 4462 C C . ASN A 1 577 ? -2.212 -79.728 -59.601 1.00 80.69 577 ASN A C 1
ATOM 4464 O O . ASN A 1 577 ? -2.875 -78.694 -59.536 1.00 80.69 577 ASN A O 1
ATOM 4468 N N . GLY A 1 578 ? -0.932 -79.766 -59.212 1.00 77.69 578 GLY A N 1
ATOM 4469 C CA . GLY A 1 578 ? -0.215 -78.630 -58.625 1.00 77.69 578 GLY A CA 1
ATOM 4470 C C . GLY A 1 578 ? -0.402 -78.477 -57.112 1.00 77.69 578 GLY A C 1
ATOM 4471 O O . GLY A 1 578 ? -0.057 -77.428 -56.563 1.00 77.69 578 GLY A O 1
ATOM 4472 N N . GLY A 1 579 ? -0.948 -79.495 -56.440 1.00 85.19 579 GLY A N 1
ATOM 4473 C CA . GLY A 1 579 ? -1.019 -79.563 -54.985 1.00 85.19 579 GLY A CA 1
ATOM 4474 C C . GLY A 1 579 ? 0.257 -80.102 -54.331 1.00 85.19 579 GLY A C 1
ATOM 4475 O O . GLY A 1 579 ? 1.285 -80.276 -54.982 1.00 85.19 579 GLY A O 1
ATOM 4476 N N . GLY A 1 580 ? 0.212 -80.324 -53.019 1.00 85.81 580 GLY A N 1
ATOM 4477 C CA . GLY A 1 580 ? 1.358 -80.749 -52.211 1.00 85.81 580 GLY A CA 1
ATOM 4478 C C . GLY A 1 580 ? 1.359 -82.233 -51.850 1.00 85.81 580 GLY A C 1
ATOM 4479 O O . GLY A 1 580 ? 2.318 -82.686 -51.239 1.00 85.81 580 GLY A O 1
ATOM 4480 N N . VAL A 1 581 ? 0.328 -83.007 -52.196 1.00 85.81 581 VAL A N 1
ATOM 4481 C CA . VAL A 1 581 ? 0.208 -84.414 -51.776 1.00 85.81 581 VAL A CA 1
ATOM 4482 C C . VAL A 1 581 ? 0.519 -85.343 -52.943 1.00 85.81 581 VAL A C 1
ATOM 4484 O O . VAL A 1 581 ? -0.195 -85.354 -53.941 1.00 85.81 581 VAL A O 1
ATOM 4487 N N . SER A 1 582 ? 1.582 -86.138 -52.837 1.00 82.62 582 SER A N 1
ATOM 4488 C CA . SER A 1 582 ? 1.942 -87.131 -53.853 1.00 82.62 582 SER A CA 1
ATOM 4489 C C . SER A 1 582 ? 1.590 -88.538 -53.383 1.00 82.62 582 SER A C 1
ATOM 4491 O O . SER A 1 582 ? 2.303 -89.121 -52.568 1.00 82.62 582 SER A O 1
ATOM 4493 N N . GLU A 1 583 ? 0.532 -89.110 -53.960 1.00 79.62 583 GLU A N 1
ATOM 4494 C CA . GLU A 1 583 ? 0.118 -90.501 -53.714 1.00 79.62 583 GLU A CA 1
ATOM 4495 C C . GLU A 1 583 ? 1.053 -91.528 -54.374 1.00 79.62 583 GLU A C 1
ATOM 4497 O O . GLU A 1 583 ? 1.066 -92.696 -54.010 1.00 79.62 583 GLU A O 1
ATOM 4502 N N . THR A 1 584 ? 1.867 -91.110 -55.351 1.00 79.56 584 THR A N 1
ATOM 4503 C CA . THR A 1 584 ? 2.828 -92.017 -56.012 1.00 79.56 584 THR A CA 1
ATOM 4504 C C . THR A 1 584 ? 4.111 -92.226 -55.212 1.00 79.56 584 THR A C 1
ATOM 4506 O O . THR A 1 584 ? 4.794 -93.231 -55.403 1.00 79.56 584 THR A O 1
ATOM 4509 N N . THR A 1 585 ? 4.464 -91.268 -54.351 1.00 81.75 585 THR A N 1
ATOM 4510 C CA . THR A 1 585 ? 5.706 -91.280 -53.565 1.00 81.75 585 THR A CA 1
ATOM 4511 C C . THR A 1 585 ? 5.466 -91.238 -52.058 1.00 81.75 585 THR A C 1
ATOM 4513 O O . THR A 1 585 ? 6.440 -91.181 -51.313 1.00 81.75 585 THR A O 1
ATOM 4516 N N . ASP A 1 586 ? 4.204 -91.256 -51.618 1.00 83.12 586 ASP A N 1
ATOM 4517 C CA . ASP A 1 586 ? 3.777 -91.155 -50.217 1.00 83.12 586 ASP A CA 1
ATOM 4518 C C . ASP A 1 586 ? 4.382 -89.942 -49.484 1.00 83.12 586 ASP A C 1
ATOM 4520 O O . ASP A 1 586 ? 4.889 -90.044 -48.364 1.00 83.12 586 ASP A O 1
ATOM 4524 N N . GLN A 1 587 ? 4.377 -88.771 -50.133 1.00 84.12 587 GLN A N 1
ATOM 4525 C CA . GLN A 1 587 ? 5.015 -87.553 -49.618 1.00 84.12 587 GLN A CA 1
ATOM 4526 C C . GLN A 1 587 ? 4.078 -86.347 -49.597 1.00 84.12 587 GLN A C 1
ATOM 4528 O O . GLN A 1 587 ? 3.307 -86.120 -50.528 1.00 84.12 587 GLN A O 1
ATOM 4533 N N . ILE A 1 588 ? 4.228 -85.528 -48.551 1.00 86.56 588 ILE A N 1
ATOM 4534 C CA . ILE A 1 588 ? 3.684 -84.171 -48.477 1.00 86.56 588 ILE A CA 1
ATOM 4535 C C . ILE A 1 588 ? 4.815 -83.187 -48.772 1.00 86.56 588 ILE A C 1
ATOM 4537 O O . ILE A 1 588 ? 5.853 -83.194 -48.109 1.00 86.56 588 ILE A O 1
ATOM 4541 N N . ILE A 1 589 ? 4.601 -82.336 -49.764 1.00 85.69 589 ILE A N 1
ATOM 4542 C CA . ILE A 1 589 ? 5.547 -81.347 -50.260 1.00 85.69 589 ILE A CA 1
ATOM 4543 C C . ILE A 1 589 ? 5.051 -79.963 -49.841 1.00 85.69 589 ILE A C 1
ATOM 4545 O O . ILE A 1 589 ? 3.918 -79.565 -50.118 1.00 85.69 589 ILE A O 1
ATOM 4549 N N . PHE A 1 590 ? 5.926 -79.226 -49.164 1.00 84.25 590 PHE A N 1
ATOM 4550 C CA . PHE A 1 590 ? 5.675 -77.865 -48.709 1.00 84.25 590 PHE A CA 1
ATOM 4551 C C . PHE A 1 590 ? 6.244 -76.859 -49.713 1.00 84.25 590 PHE A C 1
ATOM 4553 O O . PHE A 1 590 ? 7.240 -77.127 -50.381 1.00 84.25 590 PHE A O 1
ATOM 4560 N N . LEU A 1 591 ? 5.622 -75.682 -49.806 1.00 80.81 591 LEU A N 1
ATOM 4561 C CA . LEU A 1 591 ? 6.100 -74.598 -50.677 1.00 80.81 591 LEU A CA 1
ATOM 4562 C C . LEU A 1 591 ? 7.376 -73.928 -50.147 1.00 80.81 591 LEU A C 1
ATOM 4564 O O . LEU A 1 591 ? 8.120 -73.320 -50.912 1.00 80.81 591 LEU A O 1
ATOM 4568 N N . THR A 1 592 ? 7.614 -74.031 -48.842 1.00 79.75 592 THR A N 1
ATOM 4569 C CA . THR A 1 592 ? 8.805 -73.537 -48.149 1.00 79.75 592 THR A CA 1
ATOM 4570 C C . THR A 1 592 ? 9.369 -74.643 -47.271 1.00 79.75 592 THR A C 1
ATOM 4572 O O . THR A 1 592 ? 8.637 -75.559 -46.888 1.00 79.75 592 THR A O 1
ATOM 4575 N N . ASP A 1 593 ? 10.643 -74.538 -46.903 1.00 80.06 593 ASP A N 1
ATOM 4576 C CA . ASP A 1 593 ? 11.281 -75.501 -46.010 1.00 80.06 593 ASP A CA 1
ATOM 4577 C C . ASP A 1 593 ? 10.494 -75.626 -44.699 1.00 80.06 593 ASP A C 1
ATOM 4579 O O . ASP A 1 593 ? 10.369 -74.685 -43.914 1.00 80.06 593 ASP A O 1
ATOM 4583 N N . HIS A 1 594 ? 9.940 -76.814 -44.459 1.00 82.75 594 HIS A N 1
ATOM 4584 C CA . HIS A 1 594 ? 9.134 -77.084 -43.269 1.00 82.75 594 HIS A CA 1
ATOM 4585 C C . HIS A 1 594 ? 9.994 -77.172 -41.999 1.00 82.75 594 HIS A C 1
ATOM 4587 O O . HIS A 1 594 ? 9.491 -77.006 -40.887 1.00 82.75 594 HIS A O 1
ATOM 4593 N N . ASN A 1 595 ? 11.303 -77.409 -42.156 1.00 81.06 595 ASN A N 1
ATOM 4594 C CA . ASN A 1 595 ? 12.285 -77.447 -41.073 1.00 81.06 595 ASN A CA 1
ATOM 4595 C C . ASN A 1 595 ? 11.883 -78.387 -39.916 1.00 81.06 595 ASN A C 1
ATOM 4597 O O . ASN A 1 595 ? 12.200 -78.123 -38.754 1.00 81.06 595 ASN A O 1
ATOM 4601 N N . PHE A 1 596 ? 11.169 -79.470 -40.243 1.00 82.62 596 PHE A N 1
ATOM 4602 C CA . PHE A 1 596 ? 10.894 -80.569 -39.318 1.00 82.62 596 PHE A CA 1
ATOM 4603 C C . PHE A 1 596 ? 12.058 -81.551 -39.359 1.00 82.62 596 PHE A C 1
ATOM 4605 O O . PHE A 1 596 ? 12.583 -81.849 -40.433 1.00 82.62 596 PHE A O 1
ATOM 4612 N N . VAL A 1 597 ? 12.453 -82.065 -38.199 1.00 81.81 597 VAL A N 1
ATOM 4613 C CA . VAL A 1 597 ? 13.508 -83.081 -38.102 1.00 81.81 597 VAL A CA 1
ATOM 4614 C C . VAL A 1 597 ? 12.916 -84.491 -38.117 1.00 81.81 597 VAL A C 1
ATOM 4616 O O . VAL A 1 597 ? 11.761 -84.705 -37.749 1.00 81.81 597 VAL A O 1
ATOM 4619 N N . ASN A 1 598 ? 13.710 -85.481 -38.532 1.00 83.00 598 ASN A N 1
ATOM 4620 C CA . ASN A 1 598 ? 13.270 -86.879 -38.553 1.00 83.00 598 ASN A CA 1
ATOM 4621 C C . ASN A 1 598 ? 12.837 -87.342 -37.153 1.00 83.00 598 ASN A C 1
ATOM 4623 O O . ASN A 1 598 ? 13.593 -87.208 -36.192 1.00 83.00 598 ASN A O 1
ATOM 4627 N N . GLY A 1 599 ? 11.636 -87.917 -37.053 1.00 81.19 599 GLY A N 1
ATOM 4628 C CA . GLY A 1 599 ? 11.056 -88.377 -35.786 1.00 81.19 599 GLY A CA 1
ATOM 4629 C C . GLY A 1 599 ? 10.389 -87.281 -34.948 1.00 81.19 599 GLY A C 1
ATOM 4630 O O . GLY A 1 599 ? 9.935 -87.575 -33.845 1.00 81.19 599 GLY A O 1
ATOM 4631 N N . GLN A 1 600 ? 10.313 -86.041 -35.446 1.00 82.56 600 GLN A N 1
ATOM 4632 C CA . GLN A 1 600 ? 9.563 -84.976 -34.789 1.00 82.56 600 GLN A CA 1
ATOM 4633 C C . GLN A 1 600 ? 8.063 -85.280 -34.819 1.00 82.56 600 GLN A C 1
ATOM 4635 O O . GLN A 1 600 ? 7.498 -85.581 -35.870 1.00 82.56 600 GLN A O 1
ATOM 4640 N N . GLU A 1 601 ? 7.421 -85.184 -33.657 1.00 82.12 601 GLU A N 1
ATOM 4641 C CA . GLU A 1 601 ? 5.970 -85.271 -33.562 1.00 82.12 601 GLU A CA 1
ATOM 4642 C C . GLU A 1 601 ? 5.341 -84.062 -34.259 1.00 82.12 601 GLU A C 1
ATOM 4644 O O . GLU A 1 601 ? 5.718 -82.912 -34.019 1.00 82.12 601 GLU A O 1
ATOM 4649 N N . VAL A 1 602 ? 4.381 -84.335 -35.136 1.00 85.38 602 VAL A N 1
ATOM 4650 C CA . VAL A 1 602 ? 3.608 -83.318 -35.842 1.00 85.38 602 VAL A CA 1
ATOM 4651 C C . VAL A 1 602 ? 2.130 -83.595 -35.643 1.00 85.38 602 VAL A C 1
ATOM 4653 O O . VAL A 1 602 ? 1.695 -84.746 -35.587 1.00 85.38 602 VAL A O 1
ATOM 4656 N N . ILE A 1 603 ? 1.347 -82.526 -35.562 1.00 85.88 603 ILE A N 1
ATOM 4657 C CA . ILE A 1 603 ? -0.106 -82.608 -35.487 1.00 85.88 603 ILE A CA 1
ATOM 4658 C C . ILE A 1 603 ? -0.646 -82.223 -36.858 1.00 85.88 603 ILE A C 1
ATOM 4660 O O . ILE A 1 603 ? -0.483 -81.085 -37.298 1.00 85.88 603 ILE A O 1
ATOM 4664 N N . TYR A 1 604 ? -1.294 -83.168 -37.537 1.00 86.25 604 TYR A N 1
ATOM 4665 C CA . TYR A 1 604 ? -2.036 -82.859 -38.754 1.00 86.25 604 TYR A CA 1
ATOM 4666 C C . TYR A 1 604 ? -3.383 -82.227 -38.397 1.00 86.25 604 TYR A C 1
ATOM 4668 O O . TYR A 1 604 ? -4.150 -82.771 -37.602 1.00 86.25 604 TYR A O 1
ATOM 4676 N N . SER A 1 605 ? -3.679 -81.088 -39.019 1.00 86.00 605 SER A N 1
ATOM 4677 C CA . SER A 1 605 ? -4.971 -80.416 -38.933 1.00 86.00 605 SER A CA 1
ATOM 4678 C C . SER A 1 605 ? -5.468 -80.123 -40.348 1.00 86.00 605 SER A C 1
ATOM 4680 O O . SER A 1 605 ? -4.784 -79.406 -41.078 1.00 86.00 605 SER A O 1
ATOM 4682 N N . PRO A 1 606 ? -6.649 -80.623 -40.760 1.00 82.56 606 PRO A N 1
ATOM 4683 C CA . PRO A 1 606 ? -7.183 -80.368 -42.098 1.00 82.56 606 PRO A CA 1
ATOM 4684 C C . PRO A 1 606 ? -7.712 -78.932 -42.273 1.00 82.56 606 PRO A C 1
ATOM 4686 O O . PRO A 1 606 ? -8.196 -78.585 -43.348 1.00 82.56 606 PRO A O 1
ATOM 4689 N N . LEU A 1 607 ? -7.650 -78.094 -41.226 1.00 84.50 607 LEU A N 1
ATOM 4690 C CA . LEU A 1 607 ? -8.106 -76.695 -41.220 1.00 84.50 607 LEU A CA 1
ATOM 4691 C C . LEU A 1 607 ? -9.531 -76.509 -41.778 1.00 84.50 607 LEU A C 1
ATOM 4693 O O . LEU A 1 607 ? -9.836 -75.512 -42.425 1.00 84.50 607 LEU A O 1
ATOM 4697 N N . GLY A 1 608 ? -10.413 -77.479 -41.514 1.00 81.94 608 GLY A N 1
ATOM 4698 C CA . GLY A 1 608 ? -11.811 -77.474 -41.957 1.00 81.94 608 GLY A CA 1
ATOM 4699 C C . GLY A 1 608 ? -12.070 -78.094 -43.335 1.00 81.94 608 GLY A C 1
ATOM 4700 O O . GLY A 1 608 ? -13.233 -78.213 -43.713 1.00 81.94 608 GLY A O 1
ATOM 4701 N N . ASN A 1 609 ? -11.034 -78.526 -44.061 1.00 80.69 609 ASN A N 1
ATOM 4702 C CA . ASN A 1 609 ? -11.183 -79.321 -45.283 1.00 80.69 609 ASN A CA 1
ATOM 4703 C C . ASN A 1 609 ? -11.505 -80.788 -44.962 1.00 80.69 609 ASN A C 1
ATOM 4705 O O . ASN A 1 609 ? -11.367 -81.241 -43.821 1.00 80.69 609 ASN A O 1
ATOM 4709 N N . ASN A 1 610 ? -11.901 -81.550 -45.985 1.00 81.31 610 ASN A N 1
ATOM 4710 C CA . ASN A 1 610 ? -11.967 -83.001 -45.848 1.00 81.31 610 ASN A CA 1
ATOM 4711 C C . ASN A 1 610 ? -10.550 -83.541 -45.578 1.00 81.31 610 ASN A C 1
ATOM 4713 O O . ASN A 1 610 ? -9.622 -83.152 -46.292 1.00 81.31 610 ASN A O 1
ATOM 4717 N N . PRO A 1 611 ? -10.357 -84.387 -44.549 1.00 82.44 611 PRO A N 1
ATOM 4718 C CA . PRO A 1 611 ? -9.054 -84.971 -44.262 1.00 82.44 611 PRO A CA 1
ATOM 4719 C C . PRO A 1 611 ? -8.528 -85.765 -45.456 1.00 82.44 611 PRO A C 1
ATOM 4721 O O . PRO A 1 611 ? -9.303 -86.430 -46.140 1.00 82.44 611 PRO A O 1
ATOM 4724 N N . ILE A 1 612 ? -7.211 -85.735 -45.662 1.00 81.56 612 ILE A N 1
ATOM 4725 C CA . ILE A 1 612 ? -6.558 -86.606 -46.643 1.00 81.56 612 ILE A CA 1
ATOM 4726 C C . ILE A 1 612 ? -6.753 -88.057 -46.191 1.00 81.56 612 ILE A C 1
ATOM 4728 O O . ILE A 1 612 ? -6.425 -88.411 -45.054 1.00 81.56 612 ILE A O 1
ATOM 4732 N N . GLU A 1 613 ? -7.336 -88.878 -47.061 1.00 74.44 613 GLU A N 1
ATOM 4733 C CA . GLU A 1 613 ? -7.623 -90.280 -46.766 1.00 74.44 613 GLU A CA 1
ATOM 4734 C C . GLU A 1 613 ? -6.329 -91.108 -46.753 1.00 74.44 613 GLU A C 1
ATOM 4736 O O . GLU A 1 613 ? -5.427 -90.902 -47.561 1.00 74.44 613 GLU A O 1
ATOM 4741 N N . ILE A 1 614 ? -6.226 -92.060 -45.822 1.00 74.88 614 ILE A N 1
ATOM 4742 C CA . ILE A 1 614 ? -5.066 -92.955 -45.718 1.00 74.88 614 ILE A CA 1
ATOM 4743 C C . ILE A 1 614 ? -5.379 -94.238 -46.496 1.00 74.88 614 ILE A C 1
ATOM 4745 O O . ILE A 1 614 ? -6.306 -94.969 -46.140 1.00 74.88 614 ILE A O 1
ATOM 4749 N N . GLY A 1 615 ? -4.606 -94.521 -47.548 1.00 65.94 615 GLY A N 1
ATOM 4750 C CA . GLY A 1 615 ? -4.763 -95.724 -48.369 1.00 65.94 615 GLY A CA 1
ATOM 4751 C C . GLY A 1 615 ? -4.543 -97.024 -47.581 1.00 65.94 615 GLY A C 1
ATOM 4752 O O . GLY A 1 615 ? -3.662 -97.111 -46.725 1.00 65.94 615 GLY A O 1
ATOM 4753 N N . THR A 1 616 ? -5.338 -98.062 -47.872 1.00 60.44 616 THR A N 1
ATOM 4754 C CA . THR A 1 616 ? -5.139 -99.414 -47.318 1.00 60.44 616 THR A CA 1
ATOM 4755 C C . THR A 1 616 ? -4.263 -100.234 -48.262 1.00 60.44 616 THR A C 1
ATOM 4757 O O . THR A 1 616 ? -4.597 -100.421 -49.428 1.00 60.44 616 THR A O 1
ATOM 4760 N N . VAL A 1 617 ? -3.119 -100.704 -47.762 1.00 55.19 617 VAL A N 1
ATOM 4761 C CA . VAL A 1 617 ? -2.158 -101.514 -48.525 1.00 55.19 617 VAL A CA 1
ATOM 4762 C C . VAL A 1 617 ? -2.798 -102.859 -48.897 1.00 55.19 617 VAL A C 1
ATOM 4764 O O . VAL A 1 617 ? -3.222 -103.594 -48.002 1.00 55.19 617 VAL A O 1
ATOM 4767 N N . SER A 1 618 ? -2.864 -103.180 -50.193 1.00 46.38 618 SER A N 1
ATOM 4768 C CA . SER A 1 618 ? -3.161 -104.529 -50.705 1.00 46.38 618 SER A CA 1
ATOM 4769 C C . SER A 1 618 ? -1.890 -105.317 -50.975 1.00 46.38 618 SER A C 1
ATOM 4771 O O . SER A 1 618 ? -1.024 -104.743 -51.677 1.00 46.38 618 SER A O 1
#

Secondary structure (DSSP, 8-state):
---GGGGTTSEEEETTEEEEEEEEEEEEEEEETTEEEEEEEEP--SSTT--S-BS------EEEBSS-B-TT-SEEEBS--TTS-SSEEEEETTEEEEESEE-SSEEES-B---S-B-TT-EEEES--EEEEGGG-TTSEEEE-------------TT----TT-----S-SS----SS--SHHHHHHHHS-B----EEEEEETTTTEESS---TTT--TT-BEEEEETTS--BPP-SS--EEEEEETTTTEEEEETPPPPPTTS-EEEEEPPPB--B--TTSPPP--B-SEEEEEEETTTEEEEEE-S-PPPP-B-TTS-B--SS---B-----EEEE-SGGGEES-BTTBB-EEE-SS-----TT-EEEEEESSSPPBT--SEEEEEEEEETTEEEEESSGGGGTTT----BB--TT----EEEEEGGG--SS-----EEEEEESS---S--------SSEEEE-TTSPEEEPS--S-----S-------SS--S---SSSPPPEEPPPSSS---EE--------S-------SS-----------S-S---------------------SBGGGT-SEETTTTEE--SS---PPTT-------TTSPPPPPPPP-